Protein AF-A0A1H2M713-F1 (afdb_monomer_lite)

Foldseek 3Di:
DPDWDWQQDPVGTKTKDFQVVDQLQVVQVLQQQQCPVPPDRDHAGSVRSVLCCQQLVWDRRLKIWMADVPHGFHTWIWHDDPQEIEREGTGTGPVNPPRCVSLSVVVSSVVSSVVVRHQKYKYKAWPVPVVVVVSCVVVVKDFDFKFFKKWFADLDDQDPQDPDAWAWDQQLVVLVQLVVPDDPPDDFDSCNHSSSSNSDDPQWTKTDDPQKIWIWGDDPAAIETADIGGRPVCPPVCRRLSNVVNVCNVVGNHIYMYPRRHTPVGVPVVQVVNPRMDIDPIMMTMIMHGDDPDDDDDDDDDDDDDDDDPDDDPDDDDDDDDDDDDDDDDDDDDDDDDDDDDDADDQVNQDAAEEEEEQAQAELLLLLQVLLCQLQLVVPPNRDNVYRNHYFYEYAQLLRHDHDDPVLQPDWDWDAPPDVVRIDIDRLVRCSVVPSPVSSLVSNLVVFDPDPSSVVSSVSYHYYNHPDDPCVVRVHDYDDDDDDDD

pLDDT: mean 77.61, std 20.62, range [21.22, 96.75]

Sequence (486 aa):
MAAAEEIPTRAGVLTARPVAALTSEQAAEAMTRSFEGYIVPVSVDGPAFERRFGAEHLDRYLSEVYTAGDDLVGICLITRRGATARIGGFGCTPAYRGVGVGRALMERAVVRCVEAGATRITLEVITSNAAAVRLYERLGFRIARTLVGYRWDRPGAAGPVPQTAPAAIDPSRFARGVAAGLRSADEPPWQLAPETLAAAGPPRQAYALGPASALISITETAAVLSAVHTDPAARRRGHGRALLAALRDAFPGRRWTVPPLVPEPDGAEFFRATAGFARNWRSMRWCTGTCDRRPVGILHRFDHAAPAQVSCRVVVRTGARHADHPSRSILSTSAKAYTVRTYSPKPGDVQRQWHVIDATDIVLGRLASQTATLLRGKHKPVYAPHVDTGDFVIVVNAEKVALTGSKLEQKIDYRHSGRPGGLRSTTYRDLLDKNPRRAIEKAVKGMLPHNSLGRQMLSKLKVYAGPEHPHQAQQPVPYEIGQVAQ

Radius of gyration: 28.06 Å; chains: 1; bounding box: 78×87×78 Å

Structure (mmCIF, N/CA/C/O backbone):
data_AF-A0A1H2M713-F1
#
_entry.id   AF-A0A1H2M713-F1
#
loop_
_atom_site.group_PDB
_atom_site.id
_atom_site.type_symbol
_atom_site.label_atom_id
_atom_site.label_alt_id
_atom_site.label_comp_id
_atom_site.label_asym_id
_atom_site.label_entity_id
_atom_site.label_seq_id
_atom_site.pdbx_PDB_ins_code
_atom_site.Cartn_x
_atom_site.Cartn_y
_atom_site.Cartn_z
_atom_site.occupancy
_atom_site.B_iso_or_equiv
_atom_site.auth_seq_id
_atom_site.auth_comp_id
_atom_site.auth_asym_id
_atom_site.auth_atom_id
_atom_site.pdbx_PDB_model_num
ATOM 1 N N . MET A 1 1 ? -5.575 30.003 5.423 1.00 39.59 1 MET A N 1
ATOM 2 C CA . MET A 1 1 ? -5.450 28.589 5.845 1.00 39.59 1 MET A CA 1
ATOM 3 C C . MET A 1 1 ? -6.794 27.928 5.620 1.00 39.59 1 MET A C 1
ATOM 5 O O . MET A 1 1 ? -7.782 28.509 6.044 1.00 39.59 1 MET A O 1
ATOM 9 N N . ALA A 1 2 ? -6.861 26.785 4.933 1.00 43.75 2 ALA A N 1
ATOM 10 C CA . ALA A 1 2 ? -8.100 26.006 4.909 1.00 43.75 2 ALA A CA 1
ATOM 11 C C . ALA A 1 2 ? -8.428 25.610 6.357 1.00 43.75 2 ALA A C 1
ATOM 13 O O . ALA A 1 2 ? -7.567 25.047 7.037 1.00 43.75 2 ALA A O 1
ATOM 14 N N . ALA A 1 3 ? -9.601 26.015 6.841 1.00 53.53 3 ALA A N 1
ATOM 15 C CA . ALA A 1 3 ? -10.028 25.753 8.208 1.00 53.53 3 ALA A CA 1
ATOM 16 C C . ALA A 1 3 ? -10.113 24.242 8.446 1.00 53.53 3 ALA A C 1
ATOM 18 O O . ALA A 1 3 ? -10.441 23.478 7.538 1.00 53.53 3 ALA A O 1
ATOM 19 N N . ALA A 1 4 ? -9.771 23.823 9.660 1.00 66.06 4 ALA A N 1
ATOM 20 C CA . ALA A 1 4 ? -9.920 22.439 10.059 1.00 66.06 4 ALA A CA 1
ATOM 21 C C . ALA A 1 4 ? -11.419 22.115 10.160 1.00 66.06 4 ALA A C 1
ATOM 23 O O . ALA A 1 4 ? -12.175 22.904 10.723 1.00 66.06 4 ALA A O 1
ATOM 24 N N . GLU A 1 5 ? -11.848 21.002 9.570 1.00 78.94 5 GLU A N 1
ATOM 25 C CA . GLU A 1 5 ? -13.267 20.640 9.504 1.00 78.94 5 GLU A CA 1
ATOM 26 C C . GLU A 1 5 ? -13.565 19.495 10.469 1.00 78.94 5 GLU A C 1
ATOM 28 O O . GLU A 1 5 ? -12.838 18.498 10.502 1.00 78.94 5 GLU A O 1
ATOM 33 N N . GLU A 1 6 ? -14.632 19.641 11.250 1.00 82.75 6 GLU A N 1
ATOM 34 C CA . GLU A 1 6 ? -15.055 18.647 12.228 1.00 82.75 6 GLU A CA 1
ATOM 35 C C . GLU A 1 6 ? -15.895 17.540 11.580 1.00 82.75 6 GLU A C 1
ATOM 37 O O . GLU A 1 6 ? -16.857 17.787 10.853 1.00 82.75 6 GLU A O 1
ATOM 42 N N . ILE A 1 7 ? -15.546 16.292 11.876 1.00 79.25 7 ILE A N 1
ATOM 43 C CA . ILE A 1 7 ? -16.231 15.092 11.414 1.00 79.25 7 ILE A CA 1
ATOM 44 C C . ILE A 1 7 ? -16.777 14.374 12.649 1.00 79.25 7 ILE A C 1
ATOM 46 O O . ILE A 1 7 ? -16.007 13.747 13.385 1.00 79.25 7 ILE A O 1
ATOM 50 N N . PRO A 1 8 ? -18.094 14.408 12.892 1.00 73.25 8 PRO A N 1
ATOM 51 C CA . PRO A 1 8 ? -18.683 13.648 13.979 1.00 73.25 8 PRO A CA 1
ATOM 52 C C . PRO A 1 8 ? -18.601 12.152 13.664 1.00 73.25 8 PRO A C 1
ATOM 54 O O . PRO A 1 8 ? -19.099 11.676 12.641 1.00 73.25 8 PRO A O 1
ATOM 57 N N . THR A 1 9 ? -17.982 11.384 14.557 1.00 74.12 9 THR A N 1
ATOM 58 C CA . THR A 1 9 ? -17.927 9.923 14.462 1.00 74.12 9 THR A CA 1
ATOM 59 C C . THR A 1 9 ? -18.361 9.273 15.767 1.00 74.12 9 THR A C 1
ATOM 61 O O . THR A 1 9 ? -18.423 9.906 16.817 1.00 74.12 9 THR A O 1
ATOM 64 N N . ARG A 1 10 ? -18.617 7.960 15.727 1.00 64.62 10 ARG A N 1
ATOM 65 C CA . ARG A 1 10 ? -18.890 7.173 16.942 1.00 64.62 10 ARG A CA 1
ATOM 66 C C . ARG A 1 10 ? -17.716 7.152 17.930 1.00 64.62 10 ARG A C 1
ATOM 68 O O . ARG A 1 10 ? -17.929 6.803 19.081 1.00 64.62 10 ARG A O 1
ATOM 75 N N . ALA A 1 11 ? -16.510 7.502 17.482 1.00 65.31 11 ALA A N 1
ATOM 76 C CA . ALA A 1 11 ? -15.304 7.585 18.304 1.00 65.31 11 ALA A CA 1
ATOM 77 C C . ALA A 1 11 ? -15.014 9.017 18.803 1.00 65.31 11 ALA A C 1
ATOM 79 O O . ALA A 1 11 ? -13.945 9.256 19.352 1.00 65.31 11 ALA A O 1
ATOM 80 N N . GLY A 1 12 ? -15.939 9.962 18.596 1.00 77.19 12 GLY A N 1
ATOM 81 C CA . GLY A 1 12 ? -15.767 11.379 18.919 1.00 77.19 12 GLY A CA 1
ATOM 82 C C . GLY A 1 12 ? -15.701 12.272 17.678 1.00 77.19 12 GLY A C 1
ATOM 83 O O . GLY A 1 12 ? -15.912 11.820 16.545 1.00 77.19 12 GLY A O 1
ATOM 84 N N . VAL A 1 13 ? -15.434 13.557 17.904 1.00 85.62 13 VAL A N 1
ATOM 85 C CA . VAL A 1 13 ? -15.244 14.551 16.841 1.00 85.62 13 VAL A CA 1
ATOM 86 C C . VAL A 1 13 ? -13.817 14.441 16.318 1.00 85.62 13 VAL A C 1
ATOM 88 O O . VAL A 1 13 ? -12.860 14.542 17.083 1.00 85.62 13 VAL A O 1
ATOM 91 N N . LEU A 1 14 ? -13.681 14.196 15.017 1.00 91.38 14 LEU A N 1
ATOM 92 C CA . LEU A 1 14 ? -12.390 14.181 14.339 1.00 91.38 14 LEU A CA 1
ATOM 93 C C . LEU A 1 14 ? -12.175 15.504 13.619 1.00 91.38 14 LEU A C 1
ATOM 95 O O . LEU A 1 14 ? -13.118 16.089 13.105 1.00 91.38 14 LEU A O 1
ATOM 99 N N . THR A 1 15 ? -10.928 15.911 13.486 1.00 92.44 15 THR A N 1
ATOM 100 C CA . THR A 1 15 ? -10.530 17.113 12.770 1.00 92.44 15 THR A CA 1
ATOM 101 C C . THR A 1 15 ? -9.813 16.714 11.488 1.00 92.44 15 THR A C 1
ATOM 103 O O . THR A 1 15 ? -8.809 16.001 11.529 1.00 92.44 15 THR A O 1
ATOM 106 N N . ALA A 1 16 ? -10.310 17.169 10.338 1.00 93.38 16 ALA A N 1
ATOM 107 C CA . ALA A 1 16 ? -9.653 16.999 9.047 1.00 93.38 16 ALA A CA 1
ATOM 108 C C . ALA A 1 16 ? -8.739 18.183 8.735 1.00 93.38 16 ALA A C 1
ATOM 110 O O . ALA A 1 16 ? -9.147 19.344 8.812 1.00 93.38 16 ALA A O 1
ATOM 111 N N . ARG A 1 17 ? -7.501 17.886 8.337 1.00 94.06 17 ARG A N 1
ATOM 112 C CA . ARG A 1 17 ? -6.517 18.878 7.901 1.00 94.06 17 ARG A CA 1
ATOM 113 C C . ARG A 1 17 ? -5.957 18.485 6.537 1.00 94.06 17 ARG A C 1
ATOM 115 O O . ARG A 1 17 ? -5.446 17.372 6.407 1.00 94.06 17 ARG A O 1
ATOM 122 N N . PRO A 1 18 ? -5.987 19.373 5.529 1.00 95.06 18 PRO A N 1
ATOM 123 C CA . PRO A 1 18 ? -5.340 19.095 4.255 1.00 95.06 18 PRO A CA 1
ATOM 124 C C . PRO A 1 18 ? -3.842 18.837 4.435 1.00 95.06 18 PRO A C 1
ATOM 126 O O . PRO A 1 18 ? -3.175 19.522 5.213 1.00 95.06 18 PRO A O 1
ATOM 129 N N . VAL A 1 19 ? -3.287 17.905 3.662 1.00 94.56 19 VAL A N 1
ATOM 130 C CA . VAL A 1 19 ? -1.840 17.641 3.624 1.00 94.56 19 VAL A CA 1
ATOM 131 C C . VAL A 1 19 ? -1.065 18.895 3.203 1.00 94.56 19 VAL A C 1
ATOM 133 O O . VAL A 1 19 ? 0.060 19.091 3.643 1.00 94.56 19 VAL A O 1
ATOM 136 N N . ALA A 1 20 ? -1.677 19.796 2.427 1.00 93.19 20 ALA A N 1
ATOM 137 C CA . ALA A 1 20 ? -1.110 21.103 2.082 1.00 93.19 20 ALA A CA 1
ATOM 138 C C . ALA A 1 20 ? -0.766 21.980 3.301 1.00 93.19 20 ALA A C 1
ATOM 140 O O . ALA A 1 20 ? 0.049 22.889 3.180 1.00 93.19 20 ALA A O 1
ATOM 141 N N . ALA A 1 21 ? -1.393 21.734 4.456 1.00 93.44 21 ALA A N 1
ATOM 142 C CA . ALA A 1 21 ? -1.147 22.465 5.697 1.00 93.44 21 ALA A CA 1
ATOM 143 C C . ALA A 1 21 ? -0.073 21.810 6.588 1.00 93.44 21 ALA A C 1
ATOM 145 O O . ALA A 1 21 ? 0.093 22.222 7.737 1.00 93.44 21 ALA A O 1
ATOM 146 N N . LEU A 1 22 ? 0.605 20.772 6.094 1.00 91.88 22 LEU A N 1
ATOM 147 C CA . LEU A 1 22 ? 1.624 20.009 6.808 1.00 91.88 22 LEU A CA 1
ATOM 148 C C . LEU A 1 22 ? 2.951 20.063 6.052 1.00 91.88 22 LEU A C 1
ATOM 150 O O . LEU A 1 22 ? 2.978 20.219 4.828 1.00 91.88 22 LEU A O 1
ATOM 154 N N . THR A 1 23 ? 4.055 19.881 6.773 1.00 93.25 23 THR A N 1
ATOM 155 C CA . THR A 1 23 ? 5.335 19.589 6.121 1.00 93.25 23 THR A CA 1
ATOM 156 C C . THR A 1 23 ? 5.327 18.176 5.543 1.00 93.25 23 THR A C 1
ATOM 158 O O . THR A 1 23 ? 4.535 17.308 5.932 1.00 93.25 23 THR A O 1
ATOM 161 N N . SER A 1 24 ? 6.243 17.921 4.617 1.00 90.38 24 SER A N 1
ATOM 162 C CA . SER A 1 24 ? 6.436 16.607 4.011 1.00 90.38 24 SER A CA 1
ATOM 163 C C . SER A 1 24 ? 6.759 15.542 5.056 1.00 90.38 24 SER A C 1
ATOM 165 O O . SER A 1 24 ? 6.261 14.424 4.968 1.00 90.38 24 SER A O 1
ATOM 167 N N . GLU A 1 25 ? 7.550 15.897 6.068 1.00 92.00 25 GLU A N 1
ATOM 168 C CA . GLU A 1 25 ? 7.919 15.044 7.196 1.00 92.00 25 GLU A CA 1
ATOM 169 C C . GLU A 1 25 ? 6.698 14.694 8.042 1.00 92.00 25 GLU A C 1
ATOM 171 O O . GLU A 1 25 ? 6.484 13.522 8.335 1.00 92.00 25 GLU A O 1
ATOM 176 N N . GLN A 1 26 ? 5.856 15.676 8.373 1.00 93.00 26 GLN A N 1
ATOM 177 C CA . GLN A 1 26 ? 4.626 15.442 9.135 1.00 93.00 26 GLN A CA 1
ATOM 178 C C . GLN A 1 26 ? 3.660 14.528 8.374 1.00 93.00 26 GLN A C 1
ATOM 180 O O . GLN A 1 26 ? 3.076 13.609 8.949 1.00 93.00 26 GLN A O 1
ATOM 185 N N . ALA A 1 27 ? 3.500 14.744 7.068 1.00 92.50 27 ALA A N 1
ATOM 186 C CA . ALA A 1 27 ? 2.650 13.901 6.236 1.00 92.50 27 ALA A CA 1
ATOM 187 C C . ALA A 1 27 ? 3.224 12.479 6.065 1.00 92.50 27 ALA A C 1
ATOM 189 O O . ALA A 1 27 ? 2.475 11.498 6.094 1.00 92.50 27 ALA A O 1
ATOM 190 N N . ALA A 1 28 ? 4.548 12.351 5.939 1.00 91.75 28 ALA A N 1
ATOM 191 C CA . ALA A 1 28 ? 5.246 11.070 5.873 1.00 91.75 28 ALA A CA 1
ATOM 192 C C . ALA A 1 28 ? 5.159 10.293 7.199 1.00 91.75 28 ALA A C 1
ATOM 194 O O . ALA A 1 28 ? 4.924 9.081 7.194 1.00 91.75 28 ALA A O 1
ATOM 195 N N . GLU A 1 29 ? 5.264 10.984 8.337 1.00 92.44 29 GLU A N 1
ATOM 196 C CA . GLU A 1 29 ? 5.049 10.412 9.665 1.00 92.44 29 GLU A CA 1
ATOM 197 C C . GLU A 1 29 ? 3.599 9.945 9.824 1.00 92.44 29 GLU A C 1
ATOM 199 O O . GLU A 1 29 ? 3.359 8.795 10.201 1.00 92.44 29 GLU A O 1
ATOM 204 N N . ALA A 1 30 ? 2.626 10.789 9.461 1.00 93.31 30 ALA A N 1
ATOM 205 C CA . ALA A 1 30 ? 1.213 10.437 9.508 1.00 93.31 30 ALA A CA 1
ATOM 206 C C . ALA A 1 30 ? 0.909 9.200 8.649 1.00 93.31 30 ALA A C 1
ATOM 208 O O . ALA A 1 30 ? 0.179 8.302 9.081 1.00 93.31 30 ALA A O 1
ATOM 209 N N . MET A 1 31 ? 1.521 9.104 7.464 1.00 92.50 31 MET A N 1
ATOM 210 C CA . MET A 1 31 ? 1.456 7.915 6.618 1.00 92.50 31 MET A CA 1
ATOM 211 C C . MET A 1 31 ? 2.086 6.699 7.296 1.00 92.50 31 MET A C 1
ATOM 213 O O . MET A 1 31 ? 1.449 5.656 7.380 1.00 92.50 31 MET A O 1
ATOM 217 N N . THR A 1 32 ? 3.298 6.813 7.823 1.00 91.31 32 THR A N 1
ATOM 218 C CA . THR A 1 32 ? 3.991 5.693 8.473 1.00 91.31 32 THR A CA 1
ATOM 219 C C . THR A 1 32 ? 3.192 5.159 9.670 1.00 91.31 32 THR A C 1
ATOM 221 O O . THR A 1 32 ? 2.909 3.962 9.745 1.00 91.31 32 THR A O 1
ATOM 224 N N . ARG A 1 33 ? 2.716 6.045 10.553 1.00 91.56 33 ARG A N 1
ATOM 225 C CA . ARG A 1 33 ? 1.916 5.688 11.738 1.00 91.56 33 ARG A CA 1
ATOM 226 C C . ARG A 1 33 ? 0.552 5.095 11.384 1.00 91.56 33 ARG A C 1
ATOM 228 O O . ARG A 1 33 ? 0.114 4.120 11.992 1.00 91.56 33 ARG A O 1
ATOM 235 N N . SER A 1 34 ? -0.119 5.616 10.357 1.00 91.19 34 SER A N 1
ATOM 236 C CA . SER A 1 34 ? -1.421 5.087 9.912 1.00 91.19 34 SER A CA 1
ATOM 237 C C . SER A 1 34 ? -1.339 3.646 9.391 1.00 91.19 34 SER A C 1
ATOM 239 O O . SER A 1 34 ? -2.328 2.912 9.409 1.00 91.19 34 SER A O 1
ATOM 241 N N . PHE A 1 35 ? -0.154 3.211 8.960 1.00 87.88 35 PHE A N 1
ATOM 242 C CA . PHE A 1 35 ? 0.121 1.858 8.475 1.00 87.88 35 PHE A CA 1
ATOM 243 C C . PHE A 1 35 ? 0.928 1.018 9.484 1.00 87.88 35 PHE A C 1
ATOM 245 O O . PHE A 1 35 ? 1.409 -0.068 9.157 1.00 87.88 35 PHE A O 1
ATOM 252 N N . GLU A 1 36 ? 1.029 1.457 10.739 1.00 86.94 36 GLU A N 1
ATOM 253 C CA . GLU A 1 36 ? 1.674 0.686 11.800 1.00 86.94 36 GLU A CA 1
ATOM 254 C C . GLU A 1 36 ? 0.958 -0.656 12.024 1.00 86.94 36 GLU A C 1
ATOM 256 O O . GLU A 1 36 ? -0.274 -0.744 12.014 1.00 86.94 36 GLU A O 1
ATOM 261 N N . GLY A 1 37 ? 1.721 -1.741 12.177 1.00 77.06 37 GLY A N 1
ATOM 262 C CA . GLY A 1 37 ? 1.164 -3.091 12.309 1.00 77.06 37 GLY A CA 1
ATOM 263 C C . GLY A 1 37 ? 0.411 -3.584 11.064 1.00 77.06 37 GLY A C 1
ATOM 264 O O . GLY A 1 37 ? -0.313 -4.578 11.140 1.00 77.06 37 GLY A O 1
ATOM 265 N N . TYR A 1 38 ? 0.542 -2.900 9.921 1.00 77.69 38 TYR A N 1
ATOM 266 C CA . TYR A 1 38 ? -0.058 -3.329 8.663 1.00 77.69 38 TYR A CA 1
ATOM 267 C C . TYR A 1 38 ? 0.692 -4.524 8.059 1.00 77.69 38 TYR A C 1
ATOM 269 O O . TYR A 1 38 ? 1.889 -4.717 8.268 1.00 77.69 38 TYR A O 1
ATOM 277 N N . ILE A 1 39 ? -0.018 -5.329 7.260 1.00 68.38 39 ILE A N 1
ATOM 278 C CA . ILE A 1 39 ? 0.506 -6.559 6.626 1.00 68.38 39 ILE A CA 1
ATOM 279 C C . ILE A 1 39 ? 1.741 -6.262 5.756 1.00 68.38 39 ILE A C 1
ATOM 281 O O . ILE A 1 39 ? 2.630 -7.102 5.577 1.00 68.38 39 ILE A O 1
ATOM 285 N N . VAL A 1 40 ? 1.791 -5.052 5.200 1.00 67.06 40 VAL A N 1
ATOM 286 C CA . VAL A 1 40 ? 2.924 -4.520 4.453 1.00 67.06 40 VAL A CA 1
ATOM 287 C C . VAL A 1 40 ? 3.509 -3.375 5.267 1.00 67.06 40 VAL A C 1
ATOM 289 O O . VAL A 1 40 ? 2.816 -2.373 5.427 1.00 67.06 40 VAL A O 1
ATOM 292 N N . PRO A 1 41 ? 4.753 -3.500 5.761 1.00 67.31 41 PRO A N 1
ATOM 293 C CA . PRO A 1 41 ? 5.424 -2.388 6.413 1.00 67.31 41 PRO A CA 1
ATOM 294 C C . PRO A 1 41 ? 5.503 -1.208 5.449 1.00 67.31 41 PRO A C 1
ATOM 296 O O . PRO A 1 41 ? 5.954 -1.363 4.311 1.00 67.31 41 PRO A O 1
ATOM 299 N N . VAL A 1 42 ? 5.048 -0.051 5.909 1.00 75.81 42 VAL A N 1
ATOM 300 C CA . VAL A 1 42 ? 5.176 1.224 5.212 1.00 75.81 42 VAL A CA 1
ATOM 301 C C . VAL A 1 42 ? 6.049 2.094 6.098 1.00 75.81 42 VAL A C 1
ATOM 303 O O . VAL A 1 42 ? 5.691 2.357 7.239 1.00 75.81 42 VAL A O 1
ATOM 306 N N . SER A 1 43 ? 7.202 2.493 5.576 1.00 77.12 43 SER A N 1
ATOM 307 C CA . SER A 1 43 ? 8.068 3.499 6.180 1.00 77.12 43 SER A CA 1
ATOM 308 C C . SER A 1 43 ? 8.421 4.476 5.076 1.00 77.12 43 SER A C 1
ATOM 310 O O . SER A 1 43 ? 8.949 4.070 4.036 1.00 77.12 43 SER A O 1
ATOM 312 N N . VAL A 1 44 ? 8.014 5.726 5.252 1.00 80.88 44 VAL A N 1
ATOM 313 C CA . VAL A 1 44 ? 8.166 6.786 4.258 1.00 80.88 44 VAL A CA 1
ATOM 314 C C . VAL A 1 44 ? 8.842 7.957 4.958 1.00 80.88 44 VAL A C 1
ATOM 316 O O . VAL A 1 44 ? 8.389 8.375 6.019 1.00 80.88 44 VAL A O 1
ATOM 319 N N . ASP A 1 45 ? 9.920 8.469 4.370 1.00 84.00 45 ASP A N 1
ATOM 320 C CA . ASP A 1 45 ? 10.542 9.727 4.785 1.00 84.00 45 ASP A CA 1
ATOM 321 C C . ASP A 1 45 ? 9.956 10.915 3.997 1.00 84.00 45 ASP A C 1
ATOM 323 O O . ASP A 1 45 ? 9.270 10.735 2.985 1.00 84.00 45 ASP A O 1
ATOM 327 N N . GLY A 1 46 ? 10.212 12.141 4.465 1.00 85.31 46 GLY A N 1
ATOM 328 C CA . GLY A 1 46 ? 9.747 13.371 3.810 1.00 85.31 46 GLY A CA 1
ATOM 329 C C . GLY A 1 46 ? 10.097 13.423 2.314 1.00 85.31 46 GLY A C 1
ATOM 330 O O . GLY A 1 46 ? 9.194 13.587 1.492 1.00 85.31 46 GLY A O 1
ATOM 331 N N . PRO A 1 47 ? 11.361 13.182 1.909 1.00 85.81 47 PRO A N 1
ATOM 332 C CA . PRO A 1 47 ? 11.746 13.151 0.498 1.00 85.81 47 PRO A CA 1
ATOM 333 C C . PRO A 1 47 ? 11.022 12.081 -0.337 1.00 85.81 47 PRO A C 1
ATOM 335 O O . PRO A 1 47 ? 10.670 12.326 -1.492 1.00 85.81 47 PRO A O 1
ATOM 338 N N . ALA A 1 48 ? 10.796 10.880 0.201 1.00 80.94 48 ALA A N 1
ATOM 339 C CA . ALA A 1 48 ? 10.047 9.815 -0.466 1.00 80.94 48 ALA A CA 1
ATOM 340 C C . ALA A 1 48 ? 8.582 10.173 -0.635 1.00 80.94 48 ALA A C 1
ATOM 342 O O . ALA A 1 48 ? 8.014 9.870 -1.685 1.00 80.94 48 ALA A O 1
ATOM 343 N N . PHE A 1 49 ? 7.994 10.833 0.359 1.00 86.56 49 PHE A N 1
ATOM 344 C CA . PHE A 1 49 ? 6.656 11.385 0.253 1.00 86.56 49 PHE A CA 1
ATOM 345 C C . PHE A 1 49 ? 6.596 12.476 -0.822 1.00 86.56 49 PHE A C 1
ATOM 347 O O . PHE A 1 49 ? 5.733 12.419 -1.697 1.00 86.56 49 PHE A O 1
ATOM 354 N N . GLU A 1 50 ? 7.571 13.391 -0.842 1.00 85.62 50 GLU A N 1
ATOM 355 C CA . GLU A 1 50 ? 7.637 14.488 -1.811 1.00 85.62 50 GLU A CA 1
ATOM 356 C C . GLU A 1 50 ? 7.693 14.008 -3.265 1.00 85.62 50 GLU A C 1
ATOM 358 O O . GLU A 1 50 ? 6.979 14.501 -4.140 1.00 85.62 50 GLU A O 1
ATOM 363 N N . ARG A 1 51 ? 8.479 12.959 -3.528 1.00 83.38 51 ARG A N 1
ATOM 364 C CA . ARG A 1 51 ? 8.578 12.353 -4.865 1.00 83.38 51 ARG A CA 1
ATOM 365 C C . ARG A 1 51 ? 7.230 11.874 -5.414 1.00 83.38 51 ARG A C 1
ATOM 367 O O . ARG A 1 51 ? 7.081 11.760 -6.632 1.00 83.38 51 ARG A O 1
ATOM 374 N N . ARG A 1 52 ? 6.240 11.607 -4.553 1.00 82.06 52 ARG A N 1
ATOM 375 C CA . ARG A 1 52 ? 4.894 11.193 -4.977 1.00 82.06 52 ARG A CA 1
ATOM 376 C C . ARG A 1 52 ? 4.065 12.352 -5.534 1.00 82.06 52 ARG A C 1
ATOM 378 O O . ARG A 1 52 ? 3.171 12.082 -6.330 1.00 82.06 52 ARG A O 1
ATOM 385 N N . PHE A 1 53 ? 4.364 13.615 -5.205 1.00 79.38 53 PHE A N 1
ATOM 386 C CA . PHE A 1 53 ? 3.638 14.771 -5.756 1.00 79.38 53 PHE A CA 1
ATOM 387 C C . PHE A 1 53 ? 3.796 14.892 -7.258 1.00 79.38 53 PHE A C 1
ATOM 389 O O . PHE A 1 53 ? 2.799 14.866 -7.975 1.00 79.38 53 PHE A O 1
ATOM 396 N N . GLY A 1 54 ? 5.042 14.953 -7.723 1.00 76.62 54 GLY A N 1
ATOM 397 C CA . GLY A 1 54 ? 5.331 15.004 -9.151 1.00 76.62 54 GLY A CA 1
ATOM 398 C C . GLY A 1 54 ? 4.926 13.707 -9.846 1.00 76.62 54 GLY A C 1
ATOM 399 O O . GLY A 1 54 ? 4.165 13.728 -10.804 1.00 76.62 54 GLY A O 1
ATOM 400 N N . ALA A 1 55 ? 5.383 12.561 -9.330 1.00 82.75 55 ALA A N 1
ATOM 401 C CA . ALA A 1 55 ? 5.220 11.299 -10.043 1.00 82.75 55 ALA A CA 1
ATOM 402 C C . ALA A 1 55 ? 3.781 10.765 -10.050 1.00 82.75 55 ALA A C 1
ATOM 404 O O . ALA A 1 55 ? 3.293 10.311 -11.077 1.00 82.75 55 ALA A O 1
ATOM 405 N N . GLU A 1 56 ? 3.075 10.781 -8.920 1.00 89.25 56 GLU A N 1
ATOM 406 C CA . GLU A 1 56 ? 1.729 10.203 -8.841 1.00 89.25 56 GLU A CA 1
ATOM 407 C C . GLU A 1 56 ? 0.620 11.247 -9.037 1.00 89.25 56 GLU A C 1
ATOM 409 O O . GLU A 1 56 ? -0.547 10.864 -9.052 1.00 89.25 56 GLU A O 1
ATOM 414 N N . HIS A 1 57 ? 0.938 12.532 -9.236 1.00 91.88 57 HIS A N 1
ATOM 415 C CA . HIS A 1 57 ? -0.042 13.629 -9.218 1.00 91.88 57 HIS A CA 1
ATOM 416 C C . HIS A 1 57 ? -0.874 13.624 -7.925 1.00 91.88 57 HIS A C 1
ATOM 418 O O . HIS A 1 57 ? -2.110 13.611 -7.948 1.00 91.88 57 HIS A O 1
ATOM 424 N N . LEU A 1 58 ? -0.178 13.554 -6.786 1.00 92.81 58 LEU A N 1
ATOM 425 C CA . LEU A 1 58 ? -0.790 13.643 -5.461 1.00 92.81 58 LEU A CA 1
ATOM 426 C C . LEU A 1 58 ? -1.334 15.059 -5.238 1.00 92.81 58 LEU A C 1
ATOM 428 O O . LEU A 1 58 ? -0.602 16.040 -5.351 1.00 92.81 58 LEU A O 1
ATOM 432 N N . ASP A 1 59 ? -2.615 15.158 -4.900 1.00 93.81 59 ASP A N 1
ATOM 433 C CA . ASP A 1 59 ? -3.294 16.421 -4.641 1.00 93.81 59 ASP A CA 1
ATOM 434 C C . ASP A 1 59 ? -3.234 16.729 -3.139 1.00 93.81 59 ASP A C 1
ATOM 436 O O . ASP A 1 59 ? -3.903 16.084 -2.329 1.00 93.81 59 ASP A O 1
ATOM 440 N N . ARG A 1 60 ? -2.408 17.708 -2.748 1.00 92.38 60 ARG A N 1
ATOM 441 C CA . ARG A 1 60 ? -2.209 18.103 -1.338 1.00 92.38 60 ARG A CA 1
ATOM 442 C C . ARG A 1 60 ? -3.452 18.701 -0.687 1.00 92.38 60 ARG A C 1
ATOM 444 O O . ARG A 1 60 ? -3.552 18.668 0.537 1.00 92.38 60 ARG A O 1
ATOM 451 N N . TYR A 1 61 ? -4.347 19.289 -1.474 1.00 92.38 61 TYR A N 1
ATOM 452 C CA . TYR A 1 61 ? -5.529 19.980 -0.965 1.00 92.38 61 TYR A CA 1
ATOM 453 C C . TYR A 1 61 ? -6.713 19.028 -0.799 1.00 92.38 61 TYR A C 1
ATOM 455 O O . TYR A 1 61 ? -7.546 19.232 0.085 1.00 92.38 61 TYR A O 1
ATOM 463 N N . LEU A 1 62 ? -6.777 17.979 -1.624 1.00 93.94 62 LEU A N 1
ATOM 464 C CA . LEU A 1 62 ? -7.740 16.890 -1.453 1.00 93.94 62 LEU A CA 1
ATOM 465 C C . LEU A 1 62 ? -7.264 15.828 -0.464 1.00 93.94 62 LEU A C 1
ATOM 467 O O . LEU A 1 62 ? -8.090 15.208 0.196 1.00 93.94 62 LEU A O 1
ATOM 471 N N . SER A 1 63 ? -5.954 15.606 -0.354 1.00 96.38 63 SER A N 1
ATOM 472 C CA . SER A 1 63 ? -5.398 14.686 0.638 1.00 96.38 63 SER A CA 1
ATOM 473 C C . SER A 1 63 ? -5.536 15.265 2.043 1.00 96.38 63 SER A C 1
ATOM 475 O O . SER A 1 63 ? -5.252 16.441 2.256 1.00 96.38 63 SER A O 1
ATOM 477 N N . GLU A 1 64 ? -5.904 14.436 3.013 1.00 96.31 64 GLU A N 1
ATOM 478 C CA . GLU A 1 64 ? -6.215 14.860 4.379 1.00 96.31 64 GLU A CA 1
ATOM 479 C C . GLU A 1 64 ? -5.533 13.960 5.417 1.00 96.31 64 GLU A C 1
ATOM 481 O O . GLU A 1 64 ? -5.421 12.744 5.247 1.00 96.31 64 GLU A O 1
ATOM 486 N N . VAL A 1 65 ? -5.107 14.572 6.518 1.00 96.56 65 VAL A N 1
ATOM 487 C CA . VAL A 1 65 ? -4.750 13.913 7.776 1.00 96.56 65 VAL A CA 1
ATOM 488 C C . VAL A 1 65 ? -5.868 14.174 8.777 1.00 96.56 65 VAL A C 1
ATOM 490 O O . VAL A 1 65 ? -6.421 15.274 8.825 1.00 96.56 65 VAL A O 1
ATOM 493 N N . TYR A 1 66 ? -6.190 13.160 9.572 1.00 95.56 66 TYR A N 1
ATOM 494 C CA . TYR A 1 66 ? -7.273 13.201 10.545 1.00 95.56 66 TYR A CA 1
ATOM 495 C C . TYR A 1 66 ? -6.719 13.061 11.957 1.00 95.56 66 TYR A C 1
ATOM 497 O O . TYR A 1 66 ? -5.911 12.161 12.211 1.00 95.56 66 TYR A O 1
ATOM 505 N N . THR A 1 67 ? -7.178 13.909 12.873 1.00 94.62 67 THR A N 1
ATOM 506 C CA . THR A 1 67 ? -6.823 13.846 14.298 1.00 94.62 67 THR A CA 1
ATOM 507 C C . THR A 1 67 ? -8.061 13.858 15.192 1.00 94.62 67 THR A C 1
ATOM 509 O O . THR A 1 67 ? -9.138 14.239 14.748 1.00 94.62 67 THR A O 1
ATOM 512 N N . ALA A 1 68 ? -7.929 13.415 16.437 1.00 91.25 68 ALA A N 1
ATOM 513 C CA . ALA A 1 68 ? -8.917 13.594 17.497 1.00 91.25 68 ALA A CA 1
ATOM 514 C C . ALA A 1 68 ? -8.212 14.345 18.632 1.00 91.25 68 ALA A C 1
ATOM 516 O O . ALA A 1 68 ? -7.379 13.773 19.331 1.00 91.25 68 ALA A O 1
ATOM 517 N N . GLY A 1 69 ? -8.444 15.656 18.735 1.00 87.88 69 GLY A N 1
ATOM 518 C CA . GLY A 1 69 ? -7.519 16.530 19.463 1.00 87.88 69 GLY A CA 1
ATOM 519 C C . GLY A 1 69 ? -6.112 16.443 18.856 1.00 87.88 69 GLY A C 1
ATOM 520 O O . GLY A 1 69 ? -5.952 16.614 17.641 1.00 87.88 69 GLY A O 1
ATOM 521 N N . ASP A 1 70 ? -5.124 16.115 19.689 1.00 86.75 70 ASP A N 1
ATOM 522 C CA . ASP A 1 70 ? -3.720 15.942 19.288 1.00 86.75 70 ASP A CA 1
ATOM 523 C C . ASP A 1 70 ? -3.394 14.527 18.772 1.00 86.75 70 ASP A C 1
ATOM 525 O O . ASP A 1 70 ? -2.325 14.295 18.198 1.00 86.75 70 ASP A O 1
ATOM 529 N N . ASP A 1 71 ? -4.315 13.571 18.924 1.00 92.19 71 ASP A N 1
ATOM 530 C CA . ASP A 1 71 ? -4.074 12.186 18.535 1.00 92.19 71 ASP A CA 1
ATOM 531 C C . ASP A 1 71 ? -4.258 11.975 17.035 1.00 92.19 71 ASP A C 1
ATOM 533 O O . ASP A 1 71 ? -5.308 12.261 16.460 1.00 92.19 71 ASP A O 1
ATOM 537 N N . LEU A 1 72 ? -3.251 11.384 16.387 1.00 94.69 72 LEU A N 1
ATOM 538 C CA . LEU A 1 72 ? -3.342 10.989 14.985 1.00 94.69 72 LEU A CA 1
ATOM 539 C C . LEU A 1 72 ? -4.305 9.807 14.813 1.00 94.69 72 LEU A C 1
ATOM 541 O O . LEU A 1 72 ? -4.058 8.697 15.294 1.00 94.69 72 LEU A O 1
ATOM 545 N N . VAL A 1 73 ? -5.344 10.024 14.015 1.00 94.81 73 VAL A N 1
ATOM 546 C CA . VAL A 1 73 ? -6.384 9.035 13.718 1.00 94.81 73 VAL A CA 1
ATOM 547 C C . VAL A 1 73 ? -6.090 8.307 12.412 1.00 94.81 73 VAL A C 1
ATOM 549 O O . VAL A 1 73 ? -6.239 7.086 12.321 1.00 94.81 73 VAL A O 1
ATOM 552 N N . GLY A 1 74 ? -5.655 9.031 11.380 1.00 94.38 74 GLY A N 1
ATOM 553 C CA . GLY A 1 74 ? -5.384 8.432 10.080 1.00 94.38 74 GLY A CA 1
ATOM 554 C C . GLY A 1 74 ? -4.994 9.425 8.996 1.00 94.38 74 GLY A C 1
ATOM 555 O O . GLY A 1 74 ? -4.866 10.624 9.236 1.00 94.38 74 GLY A O 1
ATOM 556 N N . ILE A 1 75 ? -4.847 8.910 7.779 1.00 96.12 75 ILE A N 1
ATOM 557 C CA . ILE A 1 75 ? -4.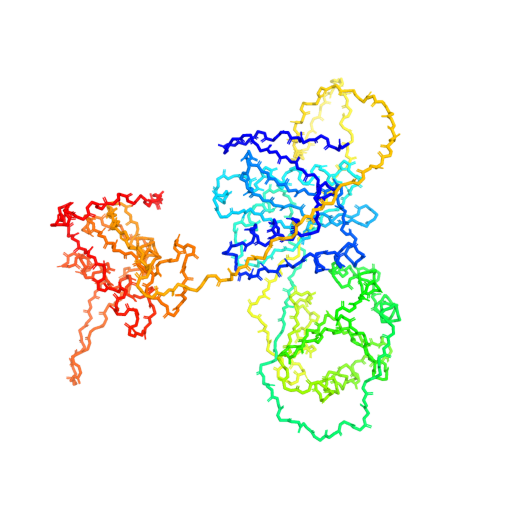534 9.690 6.581 1.00 96.12 75 ILE A CA 1
ATOM 558 C C . ILE A 1 75 ? -5.283 9.139 5.366 1.00 96.12 75 ILE A C 1
ATOM 560 O O . ILE A 1 75 ? -5.471 7.924 5.227 1.00 96.12 75 ILE A O 1
ATOM 564 N N . CYS A 1 76 ? -5.659 10.034 4.458 1.00 96.75 76 CYS A N 1
ATOM 565 C CA . CYS A 1 76 ? -6.143 9.712 3.126 1.00 96.75 76 CYS A CA 1
ATOM 566 C C . CYS A 1 76 ? -5.395 10.545 2.078 1.00 96.75 76 CYS A C 1
ATOM 568 O O . CYS A 1 76 ? -5.444 11.770 2.078 1.00 96.75 76 CYS A O 1
ATOM 570 N N . LEU A 1 77 ? -4.710 9.865 1.165 1.00 96.06 77 LEU A N 1
ATOM 571 C CA . LEU A 1 77 ? -3.952 10.440 0.064 1.00 96.06 77 LEU A CA 1
ATOM 572 C C . LEU A 1 77 ? -4.736 10.271 -1.232 1.00 96.06 77 LEU A C 1
ATOM 574 O O . LEU A 1 77 ? -4.996 9.144 -1.670 1.00 96.06 77 LEU A O 1
ATOM 578 N N . ILE A 1 78 ? -5.079 11.394 -1.852 1.00 95.94 78 ILE A N 1
ATOM 579 C CA . ILE A 1 78 ? -5.847 11.460 -3.090 1.00 95.94 78 ILE A CA 1
ATOM 580 C C . ILE A 1 78 ? -4.938 11.969 -4.203 1.00 95.94 78 ILE A C 1
ATOM 582 O O . ILE A 1 78 ? -4.342 13.037 -4.120 1.00 95.94 78 ILE A O 1
ATOM 586 N N . THR A 1 79 ? -4.842 11.181 -5.263 1.00 95.00 79 THR A N 1
ATOM 587 C CA . THR A 1 79 ? -4.174 11.532 -6.523 1.00 95.00 79 THR A CA 1
ATOM 588 C C . THR A 1 79 ? -5.237 11.799 -7.583 1.00 95.00 79 THR A C 1
ATOM 590 O O . THR A 1 79 ? -6.306 11.183 -7.537 1.00 95.00 79 THR A O 1
ATOM 593 N N . ARG A 1 80 ? -4.993 12.712 -8.529 1.00 91.62 80 ARG A N 1
ATOM 594 C CA . ARG A 1 80 ? -6.011 13.090 -9.527 1.00 91.62 80 ARG A CA 1
ATOM 595 C C . ARG A 1 80 ? -5.419 13.385 -10.904 1.00 91.62 80 ARG A C 1
ATOM 597 O O . ARG A 1 80 ? -4.367 14.002 -11.016 1.00 91.62 80 ARG A O 1
ATOM 604 N N . ARG A 1 81 ? -6.121 12.948 -11.957 1.00 90.75 81 ARG A N 1
ATOM 605 C CA . ARG A 1 81 ? -5.831 13.196 -13.381 1.00 90.75 81 ARG A CA 1
ATOM 606 C C . ARG A 1 81 ? -7.146 13.385 -14.121 1.00 90.75 81 ARG A C 1
ATOM 608 O O . ARG A 1 81 ? -7.939 12.449 -14.233 1.00 90.75 81 ARG A O 1
ATOM 615 N N . GLY A 1 82 ? -7.395 14.603 -14.600 1.00 88.75 82 GLY A N 1
ATOM 616 C CA . GLY A 1 82 ? -8.677 14.955 -15.209 1.00 88.75 82 GLY A CA 1
ATOM 617 C C . GLY A 1 82 ? -9.852 14.593 -14.291 1.00 88.75 82 GLY A C 1
ATOM 618 O O . GLY A 1 82 ? -9.864 14.958 -13.114 1.00 88.75 82 GLY A O 1
ATOM 619 N N . ALA A 1 83 ? -10.813 13.837 -14.820 1.00 89.25 83 ALA A N 1
ATOM 620 C CA . ALA A 1 83 ? -11.999 13.387 -14.088 1.00 89.25 83 ALA A CA 1
ATOM 621 C C . ALA A 1 83 ? -11.800 12.078 -13.293 1.00 89.25 83 ALA A C 1
ATOM 623 O O . ALA A 1 83 ? -12.755 11.567 -12.711 1.00 89.25 83 ALA A O 1
ATOM 624 N N . THR A 1 84 ? -10.588 11.509 -13.260 1.00 91.19 84 THR A N 1
ATOM 625 C CA . THR A 1 84 ? -10.296 10.308 -12.462 1.00 91.19 84 THR A CA 1
ATOM 626 C C . THR A 1 84 ? -9.505 10.674 -11.211 1.00 91.19 84 THR A C 1
ATOM 628 O O . THR A 1 84 ? -8.463 11.329 -11.291 1.00 91.19 84 THR A O 1
ATOM 631 N N . ALA A 1 85 ? -9.981 10.213 -10.058 1.00 94.56 85 ALA A N 1
ATOM 632 C CA . ALA A 1 85 ? -9.256 10.248 -8.797 1.00 94.56 85 ALA A CA 1
ATOM 633 C C . ALA A 1 85 ? -8.793 8.840 -8.403 1.00 94.56 85 ALA A C 1
ATOM 635 O O . ALA A 1 85 ? -9.416 7.828 -8.741 1.00 94.56 85 ALA A O 1
ATOM 636 N N . ARG A 1 86 ? -7.699 8.767 -7.654 1.00 95.06 86 ARG A N 1
ATOM 637 C CA . ARG A 1 86 ? -7.223 7.539 -7.028 1.00 95.06 86 ARG A CA 1
ATOM 638 C C . ARG A 1 86 ? -6.914 7.779 -5.563 1.00 95.06 86 ARG A C 1
ATOM 640 O O . ARG A 1 86 ? -6.164 8.695 -5.227 1.00 95.06 86 ARG A O 1
ATOM 647 N N . ILE A 1 87 ? -7.419 6.894 -4.714 1.00 94.88 87 ILE A N 1
ATOM 648 C CA . ILE A 1 87 ? -7.069 6.836 -3.298 1.00 94.88 87 ILE A CA 1
ATOM 649 C C . ILE A 1 87 ? -5.779 6.019 -3.181 1.00 94.88 87 ILE A C 1
ATOM 651 O O . ILE A 1 87 ? -5.791 4.790 -3.155 1.00 94.88 87 ILE A O 1
ATOM 655 N N . GLY A 1 88 ? -4.646 6.724 -3.189 1.00 87.56 88 GLY A N 1
ATOM 656 C CA . GLY A 1 88 ? -3.297 6.156 -3.297 1.00 87.56 88 GLY A CA 1
ATOM 657 C C . GLY A 1 88 ? -2.622 5.844 -1.959 1.00 87.56 88 GLY A C 1
ATOM 658 O O . GLY A 1 88 ? -1.472 5.396 -1.934 1.00 87.56 88 GLY A O 1
ATOM 659 N N . GLY A 1 89 ? -3.306 6.106 -0.846 1.00 90.62 89 GLY A N 1
ATOM 660 C CA . GLY A 1 89 ? -2.868 5.761 0.501 1.00 90.62 89 GLY A CA 1
ATOM 661 C C . GLY A 1 89 ? -3.964 6.068 1.508 1.00 90.62 89 GLY A C 1
ATOM 662 O O . GLY A 1 89 ? -4.302 7.223 1.707 1.00 90.62 89 GLY A O 1
ATOM 663 N N . PHE A 1 90 ? -4.528 5.041 2.130 1.00 94.06 90 PHE A N 1
ATOM 664 C CA . PHE A 1 90 ? -5.613 5.188 3.092 1.00 94.06 90 PHE A CA 1
ATOM 665 C C . PHE A 1 90 ? -5.370 4.274 4.286 1.00 94.06 90 PHE A C 1
ATOM 667 O O . PHE A 1 90 ? -5.224 3.061 4.113 1.00 94.06 90 PHE A O 1
ATOM 674 N N . GLY A 1 91 ? -5.324 4.845 5.485 1.00 92.06 91 GLY A N 1
ATOM 675 C CA . GLY A 1 91 ? -5.061 4.086 6.700 1.00 92.06 91 GLY A CA 1
ATOM 676 C C . GLY A 1 91 ? -5.503 4.816 7.960 1.00 92.06 91 GLY A C 1
ATOM 677 O O . GLY A 1 91 ? -5.561 6.043 7.995 1.00 92.06 91 GLY A O 1
ATOM 678 N N . CYS A 1 92 ? -5.780 4.034 9.000 1.00 92.75 92 CYS A N 1
ATOM 679 C CA . CYS A 1 92 ? -6.036 4.518 10.353 1.00 92.75 92 CYS A CA 1
ATOM 680 C C . CYS A 1 92 ? -4.977 3.941 11.290 1.00 92.75 92 CYS A C 1
ATOM 682 O O . CYS A 1 92 ? -4.594 2.771 11.144 1.00 92.75 92 CYS A O 1
ATOM 684 N N . THR A 1 93 ? -4.550 4.722 12.276 1.00 92.94 93 THR A N 1
ATOM 685 C CA . THR A 1 93 ? -3.658 4.246 13.339 1.00 92.94 93 THR A CA 1
ATOM 686 C C . THR A 1 93 ? -4.323 3.105 14.130 1.00 92.94 93 THR A C 1
ATOM 688 O O . THR A 1 93 ? -5.554 2.992 14.129 1.00 92.94 93 THR A O 1
ATOM 691 N N . PRO A 1 94 ? -3.549 2.205 14.773 1.00 90.38 94 PRO A N 1
ATOM 692 C CA . PRO A 1 94 ? -4.089 1.002 15.414 1.00 90.38 94 PRO A CA 1
ATOM 693 C C . PRO A 1 94 ? -5.254 1.245 16.383 1.00 90.38 94 PRO A C 1
ATOM 695 O O . PRO A 1 94 ? -6.223 0.488 16.342 1.00 90.38 94 PRO A O 1
ATOM 698 N N . ALA A 1 95 ? -5.195 2.318 17.179 1.00 89.31 95 ALA A N 1
ATOM 699 C CA . ALA A 1 95 ? -6.214 2.674 18.170 1.00 89.31 95 ALA A CA 1
ATOM 700 C C . ALA A 1 95 ? -7.600 2.968 17.563 1.00 89.31 95 ALA A C 1
ATOM 702 O O . ALA A 1 95 ? -8.615 2.744 18.213 1.00 89.31 95 ALA A O 1
ATOM 703 N N . TYR A 1 96 ? -7.658 3.401 16.300 1.00 89.31 96 TYR A N 1
ATOM 704 C CA . TYR A 1 96 ? -8.900 3.804 15.629 1.00 89.31 96 TYR A CA 1
ATOM 705 C C . TYR A 1 96 ? -9.387 2.774 14.592 1.00 89.31 96 TYR A C 1
ATOM 707 O O . TYR A 1 96 ? -10.268 3.048 13.769 1.00 89.31 96 TYR A O 1
ATOM 715 N N . ARG A 1 97 ? -8.838 1.552 14.609 1.00 87.69 97 ARG A N 1
ATOM 716 C CA . ARG A 1 97 ? -9.281 0.447 13.740 1.00 87.69 97 ARG A CA 1
ATOM 717 C C . ARG A 1 97 ? -10.464 -0.291 14.359 1.00 87.69 97 ARG A C 1
ATOM 719 O O . ARG A 1 97 ? -10.575 -0.427 15.566 1.00 87.69 97 ARG A O 1
ATOM 726 N N . GLY A 1 98 ? -11.360 -0.806 13.518 1.00 82.56 98 GLY A N 1
ATOM 727 C CA . GLY A 1 98 ? -12.490 -1.638 13.963 1.00 82.56 98 GLY A CA 1
ATOM 728 C C . GLY A 1 98 ? -13.661 -0.884 14.611 1.00 82.56 98 GLY A C 1
ATOM 729 O O . GLY A 1 98 ? -14.729 -1.466 14.742 1.00 82.56 98 GLY A O 1
ATOM 730 N N . VAL A 1 99 ? -13.513 0.409 14.909 1.00 83.62 99 VAL A N 1
ATOM 731 C CA . VAL A 1 99 ? -14.538 1.247 15.570 1.00 83.62 99 VAL A CA 1
ATOM 732 C C . VAL A 1 99 ? -15.375 2.101 14.601 1.00 83.62 99 VAL A C 1
ATOM 734 O O . VAL A 1 99 ? -16.096 3.008 14.999 1.00 83.62 99 VAL A O 1
ATOM 737 N N . GLY A 1 100 ? -15.289 1.828 13.296 1.00 81.62 100 GLY A N 1
ATOM 738 C CA . GLY A 1 100 ? -16.090 2.506 12.265 1.00 81.62 100 GLY A CA 1
ATOM 739 C C . GLY A 1 100 ? -15.493 3.797 11.690 1.00 81.62 100 GLY A C 1
ATOM 740 O O . GLY A 1 100 ? -15.972 4.252 10.654 1.00 81.62 100 GLY A O 1
ATOM 741 N N . VAL A 1 101 ? -14.405 4.327 12.261 1.00 89.38 101 VAL A N 1
ATOM 742 C CA . VAL A 1 101 ? -13.704 5.536 11.772 1.00 89.38 101 VAL A CA 1
ATOM 743 C C . VAL A 1 101 ? -13.318 5.427 10.296 1.00 89.38 101 VAL A C 1
ATOM 745 O O . VAL A 1 101 ? -13.635 6.311 9.507 1.00 89.38 101 VAL A O 1
ATOM 748 N N . GLY A 1 102 ? -12.726 4.304 9.876 1.00 89.75 102 GLY A N 1
ATOM 749 C CA . GLY A 1 102 ? -12.330 4.113 8.477 1.00 89.75 102 GLY A CA 1
ATOM 750 C C . GLY A 1 102 ? -13.491 4.223 7.476 1.00 89.75 102 GLY A C 1
ATOM 751 O O . GLY A 1 102 ? -13.276 4.613 6.334 1.00 89.75 102 GLY A O 1
ATOM 752 N N . ARG A 1 103 ? -14.733 3.932 7.886 1.00 88.44 103 ARG A N 1
ATOM 753 C CA . ARG A 1 103 ? -15.899 4.151 7.019 1.00 88.44 103 ARG A CA 1
ATOM 754 C C . ARG A 1 103 ? -16.160 5.640 6.821 1.00 88.44 103 ARG A C 1
ATOM 756 O O . ARG A 1 103 ? -16.241 6.067 5.677 1.00 88.44 103 ARG A O 1
ATOM 763 N N . ALA A 1 104 ? -16.213 6.404 7.909 1.00 87.88 104 ALA A N 1
ATOM 764 C CA . ALA A 1 104 ? -16.451 7.845 7.865 1.00 87.88 104 ALA A CA 1
ATOM 765 C C . ALA A 1 104 ? -15.378 8.579 7.042 1.00 87.88 104 ALA A C 1
ATOM 767 O O . ALA A 1 104 ? -15.706 9.393 6.182 1.00 87.88 104 ALA A O 1
ATOM 768 N N . LEU A 1 105 ? -14.100 8.232 7.241 1.00 92.62 105 LEU A N 1
ATOM 769 C CA . LEU A 1 105 ? -12.994 8.839 6.493 1.00 92.62 105 LEU A CA 1
ATOM 770 C C . LEU A 1 105 ? -13.056 8.511 4.993 1.00 92.62 105 LEU A C 1
ATOM 772 O O . LEU A 1 105 ? -12.802 9.375 4.160 1.00 92.62 105 LEU A O 1
ATOM 776 N N . MET A 1 106 ? -13.417 7.274 4.634 1.00 92.88 106 MET A N 1
ATOM 777 C CA . MET A 1 106 ? -13.550 6.878 3.229 1.00 92.88 106 MET A CA 1
ATOM 778 C C . MET A 1 106 ? -14.766 7.530 2.557 1.00 92.88 106 MET A C 1
ATOM 780 O O . MET A 1 106 ? -14.662 7.979 1.420 1.00 92.88 106 MET A O 1
ATOM 784 N N . GLU A 1 107 ? -15.905 7.625 3.250 1.00 89.69 107 GLU A N 1
ATOM 785 C CA . GLU A 1 107 ? -17.087 8.347 2.754 1.00 89.69 107 GLU A CA 1
ATOM 786 C C . GLU A 1 107 ? -16.757 9.814 2.477 1.00 89.69 107 GLU A C 1
ATOM 788 O O . GLU A 1 107 ? -17.055 10.317 1.394 1.00 89.69 107 GLU A O 1
ATOM 793 N N . ARG A 1 108 ? -16.049 10.471 3.403 1.00 91.38 108 ARG A N 1
ATOM 794 C CA . ARG A 1 108 ? -15.549 11.830 3.198 1.00 91.38 108 ARG A CA 1
ATOM 795 C C . ARG A 1 108 ? -14.619 11.919 1.990 1.00 91.38 108 ARG A C 1
ATOM 797 O O . ARG A 1 108 ? -14.828 12.774 1.138 1.00 91.38 108 ARG A O 1
ATOM 804 N N . ALA A 1 109 ? -13.632 11.032 1.873 1.00 93.19 109 ALA A N 1
ATOM 805 C CA . ALA A 1 109 ? -12.708 11.031 0.740 1.00 93.19 109 ALA A CA 1
ATOM 806 C C . ALA A 1 109 ? -13.439 10.907 -0.610 1.00 93.19 109 ALA A C 1
ATOM 808 O O . ALA A 1 109 ? -13.091 11.599 -1.568 1.00 93.19 109 ALA A O 1
ATOM 809 N N . VAL A 1 110 ? -14.478 10.066 -0.681 1.00 89.88 110 VAL A N 1
ATOM 810 C CA . VAL A 1 110 ? -15.334 9.931 -1.869 1.00 89.88 110 VAL A CA 1
ATOM 811 C C . VAL A 1 110 ? -16.076 11.234 -2.163 1.00 89.88 110 VAL A C 1
ATOM 813 O O . VAL A 1 110 ? -16.023 11.699 -3.300 1.00 89.88 110 VAL A O 1
ATOM 816 N N . VAL A 1 111 ? -16.707 11.854 -1.160 1.00 88.38 111 VAL A N 1
ATOM 817 C CA . VAL A 1 111 ? -17.394 13.150 -1.317 1.00 88.38 111 VAL A CA 1
ATOM 818 C C . VAL A 1 111 ? -16.429 14.213 -1.841 1.00 88.38 111 VAL A C 1
ATOM 820 O O . VAL A 1 111 ? -16.704 14.830 -2.866 1.00 88.38 111 VAL A O 1
ATOM 823 N N . ARG A 1 112 ? -15.246 14.341 -1.230 1.00 90.75 112 ARG A N 1
ATOM 824 C CA . ARG A 1 112 ? -14.204 15.291 -1.649 1.00 90.75 112 ARG A CA 1
ATOM 825 C C . ARG A 1 112 ? -13.752 15.057 -3.091 1.00 90.75 112 ARG A C 1
ATOM 827 O O . ARG A 1 112 ? -13.561 16.012 -3.838 1.00 90.75 112 ARG A O 1
ATOM 834 N N . CYS A 1 113 ? -13.612 13.797 -3.514 1.00 91.06 113 CYS A N 1
ATOM 835 C CA . CYS A 1 113 ? -13.303 13.473 -4.909 1.00 91.06 113 CYS A CA 1
ATOM 836 C C . CYS A 1 113 ? -14.416 13.933 -5.861 1.00 91.06 113 CYS A C 1
ATOM 838 O O . CYS A 1 113 ? -14.119 14.510 -6.906 1.00 91.06 113 CYS A O 1
ATOM 840 N N . VAL A 1 114 ? -15.683 13.682 -5.517 1.00 88.50 114 VAL A N 1
ATOM 841 C CA . VAL A 1 114 ? -16.845 14.048 -6.345 1.00 88.50 114 VAL A CA 1
ATOM 842 C C . VAL A 1 114 ? -17.004 15.563 -6.446 1.00 88.50 114 VAL A C 1
ATOM 844 O O . VAL A 1 114 ? -17.180 16.076 -7.550 1.00 88.50 114 VAL A O 1
ATOM 847 N N . GLU A 1 115 ? -16.881 16.283 -5.330 1.00 89.12 115 GLU A N 1
ATOM 848 C CA . GLU A 1 115 ? -16.897 17.752 -5.283 1.00 89.12 115 GLU A CA 1
ATOM 849 C C . GLU A 1 115 ? -15.762 18.358 -6.113 1.00 89.12 115 GLU A C 1
ATOM 851 O O . GLU A 1 115 ? -15.956 19.349 -6.812 1.00 89.12 115 GLU A O 1
ATOM 856 N N . ALA A 1 116 ? -14.594 17.709 -6.124 1.00 89.88 116 ALA A N 1
ATOM 857 C CA . ALA A 1 116 ? -13.473 18.068 -6.989 1.00 89.88 116 ALA A CA 1
ATOM 858 C C . ALA A 1 116 ? -13.668 17.666 -8.467 1.00 89.88 116 ALA A C 1
ATOM 860 O O . ALA A 1 116 ? -12.745 17.782 -9.279 1.00 89.88 116 ALA A O 1
ATOM 861 N N . GLY A 1 117 ? -14.850 17.167 -8.832 1.00 90.19 117 GLY A N 1
ATOM 862 C CA . GLY A 1 117 ? -15.219 16.825 -10.197 1.00 90.19 117 GLY A CA 1
ATOM 863 C C . GLY A 1 117 ? -14.787 15.431 -10.652 1.00 90.19 117 GLY A C 1
ATOM 864 O O . GLY A 1 117 ? -14.848 15.157 -11.853 1.00 90.19 117 GLY A O 1
ATOM 865 N N . ALA A 1 118 ? -14.383 14.523 -9.762 1.00 90.94 118 ALA A N 1
ATOM 866 C CA . ALA A 1 118 ? -14.114 13.144 -10.160 1.00 90.94 118 ALA A CA 1
ATOM 867 C C . ALA A 1 118 ? -15.413 12.430 -10.579 1.00 90.94 118 ALA A C 1
ATOM 869 O O . ALA A 1 118 ? -16.407 12.435 -9.857 1.00 90.94 118 ALA A O 1
ATOM 870 N N . THR A 1 119 ? -15.407 11.794 -11.749 1.00 88.12 119 THR A N 1
ATOM 871 C CA . THR A 1 119 ? -16.477 10.892 -12.217 1.00 88.12 119 THR A CA 1
ATOM 872 C C . THR A 1 119 ? -16.121 9.424 -11.995 1.00 88.12 119 THR A C 1
ATOM 874 O O . THR A 1 119 ? -16.992 8.553 -12.005 1.00 88.12 119 THR A O 1
ATOM 877 N N . ARG A 1 120 ? -14.836 9.144 -11.756 1.00 88.69 120 ARG A N 1
ATOM 878 C CA . ARG A 1 120 ? -14.307 7.809 -11.489 1.00 88.69 120 ARG A CA 1
ATOM 879 C C . ARG A 1 120 ? -13.300 7.859 -10.349 1.00 88.69 120 ARG A C 1
ATOM 881 O O . ARG A 1 120 ? -12.393 8.690 -10.363 1.00 88.69 120 ARG A O 1
ATOM 888 N N . ILE A 1 121 ? -13.435 6.942 -9.396 1.00 92.75 121 ILE A N 1
ATOM 889 C CA . ILE A 1 121 ? -12.519 6.793 -8.261 1.00 92.75 121 ILE A CA 1
ATOM 890 C C . ILE A 1 121 ? -11.930 5.385 -8.297 1.00 92.75 121 ILE A C 1
ATOM 892 O O . ILE A 1 121 ? -12.647 4.403 -8.484 1.00 92.75 121 ILE A O 1
ATOM 896 N N . THR A 1 122 ? -10.618 5.272 -8.129 1.00 92.94 122 THR A N 1
ATOM 897 C CA . THR A 1 122 ? -9.907 3.986 -8.132 1.00 92.94 122 THR A CA 1
ATOM 898 C C . THR A 1 122 ? -9.077 3.810 -6.866 1.00 92.94 122 THR A C 1
ATOM 900 O O . THR A 1 122 ? -8.688 4.784 -6.222 1.00 92.94 122 THR A O 1
ATOM 903 N N . LEU A 1 123 ? -8.828 2.562 -6.476 1.00 93.19 123 LEU A N 1
ATOM 904 C CA . LEU A 1 123 ? -7.941 2.227 -5.363 1.00 93.19 123 LEU A CA 1
ATOM 905 C C . LEU A 1 123 ? -7.363 0.825 -5.531 1.00 93.19 123 LEU A C 1
ATOM 907 O O . LEU A 1 123 ? -7.926 -0.017 -6.234 1.00 93.19 123 LEU A O 1
ATOM 911 N N . GLU A 1 124 ? -6.266 0.555 -4.831 1.00 88.75 124 GLU A N 1
ATOM 912 C CA . GLU A 1 124 ? -5.716 -0.789 -4.700 1.00 88.75 124 GLU A CA 1
ATOM 913 C C . GLU A 1 124 ? -5.825 -1.285 -3.259 1.00 88.75 124 GLU A C 1
ATOM 915 O O . GLU A 1 124 ? -5.518 -0.572 -2.303 1.00 88.75 124 GLU A O 1
ATOM 920 N N . VAL A 1 125 ? -6.216 -2.547 -3.095 1.00 87.94 125 VAL A N 1
ATOM 921 C CA . VAL A 1 125 ? -6.317 -3.192 -1.783 1.00 87.94 125 VAL A CA 1
ATOM 922 C C . VAL A 1 125 ? -5.625 -4.543 -1.790 1.00 87.94 125 VAL A C 1
ATOM 924 O O . VAL A 1 125 ? -5.783 -5.341 -2.707 1.00 87.94 125 VAL A O 1
ATOM 927 N N . ILE A 1 126 ? -4.850 -4.839 -0.751 1.00 84.50 126 ILE A N 1
ATOM 928 C CA . ILE A 1 126 ? -4.204 -6.149 -0.613 1.00 84.50 126 ILE A CA 1
ATOM 929 C C . ILE A 1 126 ? -5.281 -7.209 -0.375 1.00 84.50 126 ILE A C 1
ATOM 931 O O . ILE A 1 126 ? -6.161 -7.028 0.467 1.00 84.50 126 ILE A O 1
ATOM 935 N N . THR A 1 127 ? -5.193 -8.337 -1.077 1.00 80.88 127 THR A N 1
ATOM 936 C CA . THR A 1 127 ? -6.208 -9.405 -1.034 1.00 80.88 127 THR A CA 1
ATOM 937 C C . THR A 1 127 ? -6.472 -9.946 0.370 1.00 80.88 127 THR A C 1
ATOM 939 O O . THR A 1 127 ? -7.623 -10.245 0.688 1.00 80.88 127 THR A O 1
ATOM 942 N N . SER A 1 128 ? -5.439 -10.008 1.216 1.00 80.88 128 SER A N 1
ATOM 943 C CA . SER A 1 128 ? -5.511 -10.459 2.610 1.00 80.88 128 SER A CA 1
ATOM 944 C C . SER A 1 128 ? -6.130 -9.440 3.577 1.00 80.88 128 SER A C 1
ATOM 946 O O . SER A 1 128 ? -6.409 -9.788 4.722 1.00 80.88 128 SER A O 1
ATOM 948 N N . ASN A 1 129 ? -6.367 -8.191 3.158 1.00 84.31 129 ASN A N 1
ATOM 949 C CA . ASN A 1 129 ? -7.035 -7.186 3.985 1.00 84.31 129 ASN A CA 1
ATOM 950 C C . ASN A 1 129 ? -8.563 -7.283 3.832 1.00 84.31 129 ASN A C 1
ATOM 952 O O . ASN A 1 129 ? -9.216 -6.429 3.232 1.00 84.31 129 ASN A O 1
ATOM 956 N N . ALA A 1 130 ? -9.140 -8.348 4.392 1.00 84.94 130 ALA A N 1
ATOM 957 C CA . ALA A 1 130 ? -10.570 -8.627 4.275 1.00 84.94 130 ALA A CA 1
ATOM 958 C C . ALA A 1 130 ? -11.460 -7.511 4.860 1.00 84.94 130 ALA A C 1
ATOM 960 O O . ALA A 1 130 ? -12.576 -7.304 4.389 1.00 84.94 130 ALA A O 1
ATOM 961 N N . ALA A 1 131 ? -10.978 -6.776 5.869 1.00 85.69 131 ALA A N 1
ATOM 962 C CA . ALA A 1 131 ? -11.712 -5.657 6.454 1.00 85.69 131 ALA A CA 1
ATOM 963 C C . ALA A 1 131 ? -11.840 -4.477 5.477 1.00 85.69 131 ALA A C 1
ATOM 965 O O . ALA A 1 131 ? -12.945 -3.966 5.296 1.00 85.69 131 ALA A O 1
ATOM 966 N N . ALA A 1 132 ? -10.742 -4.084 4.820 1.00 85.94 132 ALA A N 1
ATOM 967 C CA . ALA A 1 132 ? -10.758 -3.009 3.829 1.00 85.94 132 ALA A CA 1
ATOM 968 C C . ALA A 1 132 ? -11.546 -3.400 2.573 1.00 85.94 132 ALA A C 1
ATOM 970 O O . ALA A 1 132 ? -12.347 -2.604 2.100 1.00 85.94 132 ALA A O 1
ATOM 971 N N . VAL A 1 133 ? -11.405 -4.643 2.092 1.00 86.75 133 VAL A N 1
ATOM 972 C CA . VAL A 1 133 ? -12.194 -5.147 0.951 1.00 86.75 133 VAL A CA 1
ATOM 973 C C . VAL A 1 133 ? -13.695 -4.993 1.217 1.00 86.75 133 VAL A C 1
ATOM 975 O O . VAL A 1 133 ? -14.382 -4.343 0.435 1.00 86.75 133 VAL A O 1
ATOM 978 N N . ARG A 1 134 ? -14.187 -5.477 2.368 1.00 87.31 134 ARG A N 1
ATOM 979 C CA . ARG A 1 134 ? -15.606 -5.336 2.745 1.00 87.31 134 ARG A CA 1
ATOM 980 C C . ARG A 1 134 ? -16.045 -3.883 2.901 1.00 87.31 134 ARG A C 1
ATOM 982 O O . ARG A 1 134 ? -17.202 -3.562 2.650 1.00 87.31 134 ARG A O 1
ATOM 989 N N . LEU A 1 135 ? -15.162 -3.009 3.388 1.00 87.00 135 LEU A N 1
ATOM 990 C CA . LEU A 1 135 ? -15.453 -1.581 3.481 1.00 87.00 135 LEU A CA 1
ATOM 991 C C . LEU A 1 135 ? -15.682 -0.987 2.087 1.00 87.00 135 LEU A C 1
ATOM 993 O O . LEU A 1 135 ? -16.698 -0.332 1.882 1.00 87.00 135 LEU A O 1
ATOM 997 N N . TYR A 1 136 ? -14.773 -1.241 1.147 1.00 88.88 136 TYR A N 1
ATOM 998 C CA . TYR A 1 136 ? -14.849 -0.682 -0.201 1.00 88.88 136 TYR A CA 1
ATOM 999 C C . TYR A 1 136 ? -16.049 -1.226 -0.981 1.00 88.88 136 TYR A C 1
ATOM 1001 O O . TYR A 1 136 ? -16.774 -0.443 -1.589 1.00 88.88 136 TYR A O 1
ATOM 1009 N N . GLU A 1 137 ? -16.332 -2.528 -0.888 1.00 87.38 137 GLU A N 1
ATOM 1010 C CA . GLU A 1 137 ? -17.515 -3.139 -1.515 1.00 87.38 137 GLU A CA 1
ATOM 1011 C C . GLU A 1 137 ? -18.822 -2.509 -1.010 1.00 87.38 137 GLU A C 1
ATOM 1013 O O . GLU A 1 137 ? -19.689 -2.157 -1.807 1.00 87.38 137 GLU A O 1
ATOM 1018 N N . ARG A 1 138 ? -18.947 -2.270 0.305 1.00 85.12 138 ARG A N 1
ATOM 1019 C CA . ARG A 1 138 ? -20.121 -1.586 0.884 1.00 85.12 138 ARG A CA 1
ATOM 1020 C C . ARG A 1 138 ? -20.273 -0.132 0.444 1.00 85.12 138 ARG A C 1
ATOM 1022 O O . ARG A 1 138 ? -21.376 0.395 0.513 1.00 85.12 138 ARG A O 1
ATOM 1029 N N . LEU A 1 139 ? -19.184 0.512 0.033 1.00 83.44 139 LEU A N 1
ATOM 1030 C CA . LEU A 1 139 ? -19.192 1.870 -0.515 1.00 83.44 139 LEU A CA 1
ATOM 1031 C C . LEU A 1 139 ? -19.344 1.885 -2.044 1.00 83.44 139 LEU A C 1
ATOM 1033 O O . LEU A 1 139 ? -19.211 2.934 -2.664 1.00 83.44 139 LEU A O 1
ATOM 1037 N N . GLY A 1 140 ? -19.634 0.731 -2.656 1.00 84.81 140 GLY A N 1
ATOM 1038 C CA . GLY A 1 140 ? -19.942 0.614 -4.080 1.00 84.81 140 GLY A CA 1
ATOM 1039 C C . GLY A 1 140 ? -18.730 0.403 -4.987 1.00 84.81 140 GLY A C 1
ATOM 1040 O O . GLY A 1 140 ? -18.899 0.342 -6.206 1.00 84.81 140 GLY A O 1
ATOM 1041 N N . PHE A 1 141 ? -17.520 0.250 -4.438 1.00 88.75 141 PHE A N 1
ATOM 1042 C CA . PHE A 1 141 ? -16.357 -0.122 -5.241 1.00 88.75 141 PHE A CA 1
ATOM 1043 C C . PHE A 1 141 ? -16.477 -1.569 -5.717 1.00 88.75 141 PHE A C 1
ATOM 1045 O O . PHE A 1 141 ? -16.824 -2.470 -4.953 1.00 88.75 141 PHE A O 1
ATOM 1052 N N . ARG A 1 142 ? -16.118 -1.805 -6.977 1.00 87.25 142 ARG A N 1
ATOM 1053 C CA . ARG A 1 142 ? -16.087 -3.134 -7.591 1.00 87.25 142 ARG A CA 1
ATOM 1054 C C . ARG A 1 142 ? -14.656 -3.519 -7.914 1.00 87.25 142 ARG A C 1
ATOM 1056 O O . ARG A 1 142 ? -13.868 -2.684 -8.354 1.00 87.25 142 ARG A O 1
ATOM 1063 N N . ILE A 1 143 ? -14.322 -4.789 -7.714 1.00 85.19 143 ILE A N 1
ATOM 1064 C CA . ILE A 1 143 ? -13.034 -5.337 -8.142 1.00 85.19 143 ILE A CA 1
ATOM 1065 C C . ILE A 1 143 ? -13.056 -5.429 -9.663 1.00 85.19 143 ILE A C 1
ATOM 1067 O O . ILE A 1 143 ? -13.935 -6.075 -10.224 1.00 85.19 143 ILE A O 1
ATOM 1071 N N . ALA A 1 144 ? -12.081 -4.811 -10.317 1.00 83.00 144 ALA A N 1
ATOM 1072 C CA . ALA A 1 144 ? -11.972 -4.855 -11.767 1.00 83.00 144 ALA A CA 1
ATOM 1073 C C . ALA A 1 144 ? -10.809 -5.728 -12.258 1.00 83.00 144 ALA A C 1
ATOM 1075 O O . ALA A 1 144 ? -10.915 -6.297 -13.338 1.00 83.00 144 ALA A O 1
ATOM 1076 N N . ARG A 1 145 ? -9.723 -5.892 -11.482 1.00 82.19 145 ARG A N 1
ATOM 1077 C CA . ARG A 1 145 ? -8.670 -6.885 -11.785 1.00 82.19 145 ARG A CA 1
ATOM 1078 C C . ARG A 1 145 ? -7.805 -7.245 -10.576 1.00 82.19 145 ARG A C 1
ATOM 1080 O O . ARG A 1 145 ? -7.762 -6.510 -9.589 1.00 82.19 145 ARG A O 1
ATOM 1087 N N . THR A 1 146 ? -7.067 -8.349 -10.688 1.00 85.00 146 THR A N 1
ATOM 1088 C CA . THR A 1 146 ? -6.031 -8.756 -9.725 1.00 85.00 146 THR A CA 1
ATOM 1089 C C . THR A 1 146 ? -4.649 -8.356 -10.236 1.00 85.00 146 THR A C 1
ATOM 1091 O O . THR A 1 146 ? -4.299 -8.619 -11.386 1.00 85.00 146 THR A O 1
ATOM 1094 N N . LEU A 1 147 ? -3.857 -7.738 -9.362 1.00 83.75 147 LEU A N 1
ATOM 1095 C CA . LEU A 1 147 ? -2.464 -7.372 -9.588 1.00 83.75 147 LEU A CA 1
ATOM 1096 C C . LEU A 1 147 ? -1.548 -8.263 -8.739 1.00 83.75 147 LEU A C 1
ATOM 1098 O O . LEU A 1 147 ? -1.845 -8.576 -7.582 1.00 83.75 147 LEU A O 1
ATOM 1102 N N . VAL A 1 148 ? -0.417 -8.673 -9.301 1.00 84.38 148 VAL A N 1
ATOM 1103 C CA . VAL A 1 148 ? 0.534 -9.606 -8.689 1.00 84.38 148 VAL A CA 1
ATOM 1104 C C . VAL A 1 148 ? 1.954 -9.071 -8.775 1.00 84.38 148 VAL A C 1
ATOM 1106 O O . VAL A 1 148 ? 2.318 -8.356 -9.707 1.00 84.38 148 VAL A O 1
ATOM 1109 N N . GLY A 1 149 ? 2.750 -9.392 -7.757 1.00 85.81 149 GLY A N 1
ATOM 1110 C CA . GLY A 1 149 ? 4.175 -9.078 -7.716 1.00 85.81 149 GLY A CA 1
ATOM 1111 C C . GLY A 1 149 ? 5.024 -10.327 -7.914 1.00 85.81 149 GLY A C 1
ATOM 1112 O O . GLY A 1 149 ? 4.553 -11.456 -7.750 1.00 85.81 149 GLY A O 1
ATOM 1113 N N . TYR A 1 150 ? 6.304 -10.119 -8.190 1.00 86.00 150 TYR A N 1
ATOM 1114 C CA . TYR A 1 150 ? 7.287 -11.183 -8.396 1.00 86.00 150 TYR A CA 1
ATOM 1115 C C . TYR A 1 150 ? 8.539 -10.903 -7.572 1.00 86.00 150 TYR A C 1
ATOM 1117 O O . TYR A 1 150 ? 8.815 -9.765 -7.196 1.00 86.00 150 TYR A O 1
ATOM 1125 N N . ARG A 1 151 ? 9.296 -11.945 -7.250 1.00 86.12 151 ARG A N 1
ATOM 1126 C CA . ARG A 1 151 ? 10.583 -11.822 -6.568 1.00 86.12 151 ARG A CA 1
ATOM 1127 C C . ARG A 1 151 ? 11.585 -12.800 -7.147 1.00 86.12 151 ARG A C 1
ATOM 1129 O O . ARG A 1 151 ? 11.216 -13.880 -7.597 1.00 86.12 151 ARG A O 1
ATOM 1136 N N . TRP A 1 152 ? 12.845 -12.424 -7.088 1.00 82.25 152 TRP A N 1
ATOM 1137 C CA . TRP A 1 152 ? 13.965 -13.258 -7.469 1.00 82.25 152 TRP A CA 1
ATOM 1138 C C . TRP A 1 152 ? 14.972 -13.227 -6.321 1.00 82.25 152 TRP A C 1
ATOM 1140 O O . TRP A 1 152 ? 15.618 -12.209 -6.063 1.00 82.25 152 TRP A O 1
ATOM 1150 N N . ASP A 1 153 ? 15.022 -14.338 -5.584 1.00 69.44 153 ASP A N 1
ATOM 1151 C CA . ASP A 1 153 ? 15.749 -14.449 -4.313 1.00 69.44 153 ASP A CA 1
ATOM 1152 C C . ASP A 1 153 ? 17.151 -15.059 -4.462 1.00 69.44 153 ASP A C 1
ATOM 1154 O O . ASP A 1 153 ? 17.893 -15.095 -3.485 1.00 69.44 153 ASP A O 1
ATOM 1158 N N . ARG A 1 154 ? 17.528 -15.557 -5.649 1.00 65.50 154 ARG A N 1
ATOM 1159 C CA . ARG A 1 154 ? 18.872 -16.101 -5.895 1.00 65.50 154 ARG A CA 1
ATOM 1160 C C . ARG A 1 154 ? 19.812 -14.961 -6.276 1.00 65.50 154 ARG A C 1
ATOM 1162 O O . ARG A 1 154 ? 19.716 -14.542 -7.410 1.00 65.50 154 ARG A O 1
ATOM 1169 N N . PRO A 1 155 ? 20.755 -14.490 -5.451 1.00 57.75 155 PRO A N 1
ATOM 1170 C CA . PRO A 1 155 ? 21.909 -13.777 -5.982 1.00 57.75 155 PRO A CA 1
ATOM 1171 C C . PRO A 1 155 ? 22.738 -14.804 -6.762 1.00 57.75 155 PRO A C 1
ATOM 1173 O O . PRO A 1 155 ? 23.445 -15.621 -6.179 1.00 57.75 155 PRO A O 1
ATOM 1176 N N . GLY A 1 156 ? 22.565 -14.866 -8.081 1.00 51.75 156 GLY A N 1
ATOM 1177 C CA . GLY A 1 156 ? 23.477 -15.645 -8.916 1.00 51.75 156 GLY A CA 1
ATOM 1178 C C . GLY A 1 156 ? 24.898 -15.111 -8.738 1.00 51.75 156 GLY A C 1
ATOM 1179 O O . GLY A 1 156 ? 25.076 -13.895 -8.636 1.00 51.75 156 GLY A O 1
ATOM 1180 N N . ALA A 1 157 ? 25.889 -16.007 -8.702 1.00 52.12 157 ALA A N 1
ATOM 1181 C CA . ALA A 1 157 ? 27.276 -15.625 -8.956 1.00 52.12 157 ALA A CA 1
ATOM 1182 C C . ALA A 1 157 ? 27.322 -14.781 -10.237 1.00 52.12 157 ALA A C 1
ATOM 1184 O O . ALA A 1 157 ? 26.507 -15.017 -11.135 1.00 52.12 157 ALA A O 1
ATOM 1185 N N . ALA A 1 158 ? 28.225 -13.796 -10.293 1.00 50.44 158 ALA A N 1
ATOM 1186 C CA . ALA A 1 158 ? 28.432 -12.995 -11.493 1.00 50.44 158 ALA A CA 1
ATOM 1187 C C . ALA A 1 158 ? 28.518 -13.942 -12.699 1.00 50.44 158 ALA A C 1
ATOM 1189 O O . ALA A 1 158 ? 29.411 -14.788 -12.765 1.00 50.44 158 ALA A O 1
ATOM 1190 N N . GLY A 1 159 ? 27.525 -13.868 -13.588 1.00 51.00 159 GLY A N 1
ATOM 1191 C CA . GLY A 1 159 ? 27.599 -14.558 -14.866 1.00 51.00 159 GLY A CA 1
ATOM 1192 C C . GLY A 1 159 ? 28.775 -14.004 -15.674 1.00 51.00 159 GLY A C 1
ATOM 1193 O O . GLY A 1 159 ? 29.362 -12.987 -15.287 1.00 51.00 159 GLY A O 1
ATOM 1194 N N . PRO A 1 160 ? 29.145 -14.644 -16.793 1.00 51.12 160 PRO A N 1
ATOM 1195 C CA . PRO A 1 160 ? 30.104 -14.046 -17.715 1.00 51.12 160 PRO A CA 1
ATOM 1196 C C . PRO A 1 160 ? 29.688 -12.604 -18.043 1.00 51.12 160 PRO A C 1
ATOM 1198 O O . PRO A 1 160 ? 28.500 -12.324 -18.202 1.00 51.12 160 PRO A O 1
ATOM 1201 N N . VAL A 1 161 ? 30.674 -11.701 -18.100 1.00 52.50 161 VAL A N 1
ATOM 1202 C CA . VAL A 1 161 ? 30.475 -10.265 -18.356 1.00 52.50 161 VAL A CA 1
ATOM 1203 C C . VAL A 1 161 ? 29.536 -10.089 -19.559 1.00 52.50 161 VAL A C 1
ATOM 1205 O O . VAL A 1 161 ? 29.794 -10.685 -20.610 1.00 52.50 161 VAL A O 1
ATOM 1208 N N . PRO A 1 162 ? 28.440 -9.318 -19.431 1.00 54.53 162 PRO A N 1
ATOM 1209 C CA . PRO A 1 162 ? 27.472 -9.183 -20.509 1.00 54.53 162 PRO A CA 1
ATOM 1210 C C . PRO A 1 162 ? 28.146 -8.595 -21.753 1.00 54.53 162 PRO A C 1
ATOM 1212 O O . PRO A 1 162 ? 28.815 -7.568 -21.678 1.00 54.53 162 PRO A O 1
ATOM 1215 N N . GLN A 1 163 ? 27.935 -9.224 -22.914 1.00 57.03 163 GLN A N 1
ATOM 1216 C CA . GLN A 1 163 ? 28.482 -8.754 -24.198 1.00 57.03 163 GLN A CA 1
ATOM 1217 C C . GLN A 1 163 ? 27.931 -7.373 -24.605 1.00 57.03 163 GLN A C 1
ATOM 1219 O O . GLN A 1 163 ? 28.513 -6.694 -25.445 1.00 57.03 163 GLN A O 1
ATOM 1224 N N . THR A 1 164 ? 26.805 -6.945 -24.025 1.00 68.44 164 THR A N 1
ATOM 1225 C CA . THR A 1 164 ? 26.201 -5.624 -24.250 1.00 68.44 164 THR A CA 1
ATOM 1226 C C . THR A 1 164 ? 25.504 -5.139 -22.978 1.00 68.44 164 THR A C 1
ATOM 1228 O O . THR A 1 164 ? 24.555 -5.762 -22.499 1.00 68.44 164 THR A O 1
ATOM 1231 N N . ALA A 1 165 ? 25.972 -4.021 -22.420 1.00 80.75 165 ALA A N 1
ATOM 1232 C CA . ALA A 1 165 ? 25.384 -3.414 -21.230 1.00 80.75 165 ALA A CA 1
ATOM 1233 C C . ALA A 1 165 ? 24.125 -2.592 -21.583 1.00 80.75 165 ALA A C 1
ATOM 1235 O O . ALA A 1 165 ? 24.112 -1.911 -22.613 1.00 80.75 165 ALA A O 1
ATOM 1236 N N . PRO A 1 166 ? 23.068 -2.603 -20.748 1.00 90.88 166 PRO A N 1
ATOM 1237 C CA . PRO A 1 166 ? 21.910 -1.736 -20.941 1.00 90.88 166 PRO A CA 1
ATOM 1238 C C . PRO A 1 166 ? 22.298 -0.258 -20.823 1.00 90.88 166 PRO A C 1
ATOM 1240 O O . PRO A 1 166 ? 22.948 0.145 -19.859 1.00 90.88 166 PRO A O 1
ATOM 1243 N N . ALA A 1 167 ? 21.856 0.566 -21.770 1.00 94.25 167 ALA A N 1
ATOM 1244 C CA . ALA A 1 167 ? 22.119 2.001 -21.767 1.00 94.25 167 ALA A CA 1
ATOM 1245 C C . ALA A 1 167 ? 21.065 2.743 -20.940 1.00 94.25 167 ALA A C 1
ATOM 1247 O O . ALA A 1 167 ? 19.868 2.497 -21.098 1.00 94.25 167 ALA A O 1
ATOM 1248 N N . ALA A 1 168 ? 21.492 3.676 -20.088 1.00 95.44 168 ALA A N 1
ATOM 1249 C CA . ALA A 1 168 ? 20.577 4.569 -19.389 1.00 95.44 168 ALA A CA 1
ATOM 1250 C C . ALA A 1 168 ? 19.821 5.451 -20.399 1.00 95.44 168 ALA A C 1
ATOM 1252 O O . ALA A 1 168 ? 20.409 5.990 -21.336 1.00 95.44 168 ALA A O 1
ATOM 1253 N N . ILE A 1 169 ? 18.512 5.596 -20.212 1.00 96.19 169 ILE A N 1
ATOM 1254 C CA . ILE A 1 169 ? 17.659 6.457 -21.034 1.00 96.19 169 ILE A CA 1
ATOM 1255 C C . ILE A 1 169 ? 16.817 7.375 -20.156 1.00 96.19 169 ILE A C 1
ATOM 1257 O O . ILE A 1 169 ? 16.542 7.077 -18.994 1.00 96.19 169 ILE A O 1
ATOM 1261 N N . ASP A 1 170 ? 16.371 8.480 -20.741 1.00 95.06 170 ASP A N 1
ATOM 1262 C CA . ASP A 1 170 ? 15.442 9.392 -20.089 1.00 95.06 170 ASP A CA 1
ATOM 1263 C C . ASP A 1 170 ? 14.097 8.689 -19.776 1.00 95.06 170 ASP A C 1
ATOM 1265 O O . ASP A 1 170 ? 13.526 8.032 -20.662 1.00 95.06 170 ASP A O 1
ATOM 1269 N N . PRO A 1 171 ? 13.554 8.811 -18.550 1.00 94.75 171 PRO A N 1
ATOM 1270 C CA . PRO A 1 171 ? 12.274 8.203 -18.189 1.00 94.75 171 PRO A CA 1
ATOM 1271 C C . PRO A 1 171 ? 11.087 8.642 -19.057 1.00 94.75 171 PRO A C 1
ATOM 1273 O O . PRO A 1 171 ? 10.185 7.839 -19.296 1.00 94.75 171 PRO A O 1
ATOM 1276 N N . SER A 1 172 ? 11.091 9.858 -19.611 1.00 94.69 172 SER A N 1
ATOM 1277 C CA . SER A 1 172 ? 10.069 10.303 -20.566 1.00 94.69 172 SER A CA 1
ATOM 1278 C C . SER A 1 172 ? 10.144 9.529 -21.885 1.00 94.69 172 SER A C 1
ATOM 1280 O O . SER A 1 172 ? 9.106 9.215 -22.471 1.00 94.69 172 SER A O 1
ATOM 1282 N N . ARG A 1 173 ? 11.349 9.150 -22.346 1.00 94.94 173 ARG A N 1
ATOM 1283 C CA . ARG A 1 173 ? 11.520 8.283 -23.526 1.00 94.94 173 ARG A CA 1
ATOM 1284 C C . ARG A 1 173 ? 10.945 6.897 -23.254 1.00 94.94 173 ARG A C 1
ATOM 1286 O O . ARG A 1 173 ? 10.223 6.370 -24.097 1.00 94.94 173 ARG A O 1
ATOM 1293 N N . PHE A 1 174 ? 11.231 6.336 -22.080 1.00 95.31 174 PHE A N 1
ATOM 1294 C CA . PHE A 1 174 ? 10.644 5.069 -21.643 1.00 95.31 174 PHE A CA 1
ATOM 1295 C C . PHE A 1 174 ? 9.110 5.145 -21.607 1.00 95.31 174 PHE A C 1
ATOM 1297 O O . PHE A 1 174 ? 8.436 4.313 -22.211 1.00 95.31 174 PHE A O 1
ATOM 1304 N N . ALA A 1 175 ? 8.559 6.178 -20.968 1.00 94.75 175 ALA A N 1
ATOM 1305 C CA . ALA A 1 175 ? 7.121 6.390 -20.846 1.00 94.75 175 ALA A CA 1
ATOM 1306 C C . ALA A 1 175 ? 6.409 6.528 -22.199 1.00 94.75 175 ALA A C 1
ATOM 1308 O O . ALA A 1 175 ? 5.335 5.954 -22.372 1.00 94.75 175 ALA A O 1
ATOM 1309 N N . ARG A 1 176 ? 7.014 7.220 -23.177 1.00 93.50 176 ARG A N 1
ATOM 1310 C CA . ARG A 1 176 ? 6.487 7.289 -24.553 1.00 93.50 176 ARG A CA 1
ATOM 1311 C C . ARG A 1 176 ? 6.411 5.911 -25.209 1.00 93.50 176 ARG A C 1
ATOM 1313 O O . ARG A 1 176 ? 5.405 5.604 -25.839 1.00 93.50 176 ARG A O 1
ATOM 1320 N N . GLY A 1 177 ? 7.430 5.070 -25.019 1.00 91.31 177 GLY A N 1
ATOM 1321 C CA . GLY A 1 177 ? 7.406 3.679 -25.483 1.00 91.31 177 GLY A CA 1
ATOM 1322 C C . GLY A 1 177 ? 6.264 2.883 -24.847 1.00 91.31 177 GLY A C 1
ATOM 1323 O O . GLY A 1 177 ? 5.485 2.242 -25.552 1.00 91.31 177 GLY A O 1
ATOM 1324 N N . VAL A 1 178 ? 6.092 2.998 -23.522 1.00 91.06 178 VAL A N 1
ATOM 1325 C CA . VAL A 1 178 ? 4.956 2.376 -22.818 1.00 91.06 178 VAL A CA 1
ATOM 1326 C C . VAL A 1 178 ? 3.628 2.847 -23.404 1.00 91.06 178 VAL A C 1
ATOM 1328 O O . VAL A 1 178 ? 2.815 2.001 -23.763 1.00 91.06 178 VAL A O 1
ATOM 1331 N N . ALA A 1 179 ? 3.434 4.160 -23.559 1.00 90.38 179 ALA A N 1
ATOM 1332 C CA . ALA A 1 179 ? 2.215 4.743 -24.114 1.00 90.38 179 ALA A CA 1
ATOM 1333 C C . ALA A 1 179 ? 1.902 4.216 -25.522 1.00 90.38 179 ALA A C 1
ATOM 1335 O O . ALA A 1 179 ? 0.782 3.786 -25.775 1.00 90.38 179 ALA A O 1
ATOM 1336 N N . ALA A 1 180 ? 2.900 4.170 -26.410 1.00 87.06 180 ALA A N 1
ATOM 1337 C CA . ALA A 1 180 ? 2.746 3.650 -27.770 1.00 87.06 180 ALA A CA 1
ATOM 1338 C C . ALA A 1 180 ? 2.399 2.150 -27.808 1.00 87.06 180 ALA A C 1
ATOM 1340 O O . ALA A 1 180 ? 1.815 1.662 -28.772 1.00 87.06 180 ALA A O 1
ATOM 1341 N N . GLY A 1 181 ? 2.775 1.403 -26.767 1.00 82.38 181 GLY A N 1
ATOM 1342 C CA . GLY A 1 181 ? 2.506 -0.026 -26.655 1.00 82.38 181 GLY A CA 1
ATOM 1343 C C . GLY A 1 181 ? 1.190 -0.401 -25.974 1.00 82.38 181 GLY A C 1
ATOM 1344 O O . GLY A 1 181 ? 0.894 -1.603 -25.951 1.00 82.38 181 GLY A O 1
ATOM 1345 N N . LEU A 1 182 ? 0.462 0.565 -25.398 1.00 81.44 182 LEU A N 1
ATOM 1346 C CA . LEU A 1 182 ? -0.850 0.371 -24.772 1.00 81.44 182 LEU A CA 1
ATOM 1347 C C . LEU A 1 182 ? -1.942 0.327 -25.845 1.00 81.44 182 LEU A C 1
ATOM 1349 O O . LEU A 1 182 ? -1.925 1.102 -26.800 1.00 81.44 182 LEU A O 1
ATOM 1353 N N . ARG A 1 183 ? -2.918 -0.573 -25.690 1.00 71.69 183 ARG A N 1
ATOM 1354 C CA . ARG A 1 183 ? -4.134 -0.536 -26.513 1.00 71.69 183 ARG A CA 1
ATOM 1355 C C . ARG A 1 183 ? -5.075 0.522 -25.942 1.00 71.69 183 ARG A C 1
ATOM 1357 O O . ARG A 1 183 ? -5.078 0.752 -24.739 1.00 71.69 183 ARG A O 1
ATOM 1364 N N . SER A 1 184 ? -5.920 1.116 -26.780 1.00 58.50 184 SER A N 1
ATOM 1365 C CA . SER A 1 184 ? -6.853 2.178 -26.365 1.00 58.50 184 SER A CA 1
ATOM 1366 C C . SER A 1 184 ? -7.820 1.771 -25.242 1.00 58.50 184 SER A C 1
ATOM 1368 O O . SER A 1 184 ? -8.269 2.631 -24.492 1.00 58.50 184 SER A O 1
ATOM 1370 N N . ALA A 1 185 ? -8.121 0.476 -25.103 1.00 57.59 185 ALA A N 1
ATOM 1371 C CA . ALA A 1 185 ? -8.977 -0.062 -24.043 1.00 57.59 185 ALA A CA 1
ATOM 1372 C C . ALA A 1 185 ? -8.221 -0.426 -22.745 1.00 57.59 185 ALA A C 1
ATOM 1374 O O . ALA A 1 185 ? -8.852 -0.643 -21.709 1.00 57.59 185 ALA A O 1
ATOM 1375 N N . ASP A 1 186 ? -6.887 -0.496 -22.779 1.00 69.25 186 ASP A N 1
ATOM 1376 C CA . ASP A 1 186 ? -6.079 -0.972 -21.658 1.00 69.25 186 ASP A CA 1
ATOM 1377 C C . ASP A 1 186 ? -5.696 0.197 -20.747 1.00 69.25 186 ASP A C 1
ATOM 1379 O O . ASP A 1 186 ? -4.720 0.906 -20.986 1.00 69.25 186 ASP A O 1
ATOM 1383 N N . GLU A 1 187 ? -6.438 0.389 -19.657 1.00 75.25 187 GLU A N 1
ATOM 1384 C CA . GLU A 1 187 ? -6.029 1.333 -18.616 1.00 75.25 187 GLU A CA 1
ATOM 1385 C C . GLU A 1 187 ? -4.993 0.670 -17.691 1.00 75.25 187 GLU A C 1
ATOM 1387 O O . GLU A 1 187 ? -5.335 -0.308 -17.009 1.00 75.25 187 GLU A O 1
ATOM 1392 N N . PRO A 1 188 ? -3.735 1.145 -17.642 1.00 83.44 188 PRO A N 1
ATOM 1393 C CA . PRO A 1 188 ? -2.745 0.612 -16.719 1.00 83.44 188 PRO A CA 1
ATOM 1394 C C . PRO A 1 188 ? -3.051 1.054 -15.280 1.00 83.44 188 PRO A C 1
ATOM 1396 O O . PRO A 1 188 ? -3.673 2.097 -15.061 1.00 83.44 188 PRO A O 1
ATOM 1399 N N . PRO A 1 189 ? -2.572 0.314 -14.265 1.00 86.56 189 PRO A N 1
ATOM 1400 C CA . PRO A 1 189 ? -2.537 0.818 -12.896 1.00 86.56 189 PRO A CA 1
ATOM 1401 C C . PRO A 1 189 ? -1.855 2.186 -12.837 1.00 86.56 189 PRO A C 1
ATOM 1403 O O . PRO A 1 189 ? -0.907 2.440 -13.580 1.00 86.56 189 PRO A O 1
ATOM 1406 N N . TRP A 1 190 ? -2.292 3.053 -11.925 1.00 90.19 190 TRP A N 1
ATOM 1407 C CA . TRP A 1 190 ? -1.852 4.452 -11.864 1.00 90.19 190 TRP A CA 1
ATOM 1408 C C . TRP A 1 190 ? -0.330 4.601 -11.804 1.00 90.19 190 TRP A C 1
ATOM 1410 O O . TRP A 1 190 ? 0.248 5.468 -12.451 1.00 90.19 190 TRP A O 1
ATOM 1420 N N . GLN A 1 191 ? 0.347 3.716 -11.072 1.00 90.06 191 GLN A N 1
ATOM 1421 C CA . GLN A 1 191 ? 1.805 3.696 -10.944 1.00 90.06 191 GLN A CA 1
ATOM 1422 C C . GLN A 1 191 ? 2.537 3.309 -12.242 1.00 90.06 191 GLN A C 1
ATOM 1424 O O . GLN A 1 191 ? 3.715 3.625 -12.389 1.00 90.06 191 GLN A O 1
ATOM 1429 N N . LEU A 1 192 ? 1.857 2.621 -13.163 1.00 89.38 192 LEU A N 1
ATOM 1430 C CA . LEU A 1 192 ? 2.373 2.185 -14.466 1.00 89.38 192 LEU A CA 1
ATOM 1431 C C . LEU A 1 192 ? 1.864 3.048 -15.626 1.00 89.38 192 LEU A C 1
ATOM 1433 O O . LEU A 1 192 ? 2.233 2.807 -16.774 1.00 89.38 192 LEU A O 1
ATOM 1437 N N . ALA A 1 193 ? 1.022 4.040 -15.344 1.00 90.75 193 ALA A N 1
ATOM 1438 C CA . ALA A 1 193 ? 0.545 4.969 -16.351 1.00 90.75 193 ALA A CA 1
ATOM 1439 C C . ALA A 1 193 ? 1.705 5.834 -16.888 1.00 90.75 193 ALA A C 1
ATOM 1441 O O . ALA A 1 193 ? 2.578 6.227 -16.099 1.00 90.75 193 ALA A O 1
ATOM 1442 N N . PRO A 1 194 ? 1.739 6.146 -18.199 1.00 92.25 194 PRO A N 1
ATOM 1443 C CA . PRO A 1 194 ? 2.852 6.863 -18.818 1.00 92.25 194 PRO A CA 1
ATOM 1444 C C . PRO A 1 194 ? 3.216 8.173 -18.118 1.00 92.25 194 PRO A C 1
ATOM 1446 O O . PRO A 1 194 ? 4.398 8.467 -17.964 1.00 92.25 194 PRO A O 1
ATOM 1449 N N . GLU A 1 195 ? 2.235 8.923 -17.613 1.00 91.31 195 GLU A N 1
ATOM 1450 C CA . GLU A 1 195 ? 2.492 10.187 -16.920 1.00 91.31 195 GLU A CA 1
ATOM 1451 C C . GLU A 1 195 ? 3.285 9.967 -15.623 1.00 91.31 195 GLU A C 1
ATOM 1453 O O . GLU A 1 195 ? 4.181 10.742 -15.300 1.00 91.31 195 GLU A O 1
ATOM 1458 N N . THR A 1 196 ? 3.028 8.858 -14.917 1.00 92.56 196 THR A N 1
ATOM 1459 C CA . THR A 1 196 ? 3.776 8.490 -13.702 1.00 92.56 196 THR A CA 1
ATOM 1460 C C . THR A 1 196 ? 5.202 8.065 -14.001 1.00 92.56 196 THR A C 1
ATOM 1462 O O . THR A 1 196 ? 6.125 8.334 -13.227 1.00 92.56 196 THR A O 1
ATOM 1465 N N . LEU A 1 197 ? 5.370 7.345 -15.108 1.00 93.31 197 LEU A N 1
ATOM 1466 C CA . LEU A 1 197 ? 6.660 6.828 -15.538 1.00 93.31 197 LEU A CA 1
ATOM 1467 C C . LEU A 1 197 ? 7.553 7.952 -16.072 1.00 93.31 197 LEU A C 1
ATOM 1469 O O . LEU A 1 197 ? 8.752 7.940 -15.808 1.00 93.31 197 LEU A O 1
ATOM 1473 N N . ALA A 1 198 ? 6.971 8.935 -16.765 1.00 93.44 198 ALA A N 1
ATOM 1474 C CA . ALA A 1 198 ? 7.692 10.083 -17.306 1.00 93.44 198 ALA A CA 1
ATOM 1475 C C . ALA A 1 198 ? 8.275 10.970 -16.199 1.00 93.44 198 ALA A C 1
ATOM 1477 O O . ALA A 1 198 ? 9.395 11.449 -16.326 1.00 93.44 198 ALA A O 1
ATOM 1478 N N . ALA A 1 199 ? 7.544 11.131 -15.095 1.00 91.56 199 ALA A N 1
ATOM 1479 C CA . ALA A 1 199 ? 7.977 11.883 -13.919 1.00 91.56 199 ALA A CA 1
ATOM 1480 C C . ALA A 1 199 ? 8.851 11.055 -12.950 1.00 91.56 199 ALA A C 1
ATOM 1482 O O . ALA A 1 199 ? 9.013 11.410 -11.778 1.00 91.56 199 ALA A O 1
ATOM 1483 N N . ALA A 1 200 ? 9.392 9.912 -13.390 1.00 88.44 200 ALA A N 1
ATOM 1484 C CA . ALA A 1 200 ? 10.330 9.159 -12.574 1.00 88.44 200 ALA A CA 1
ATOM 1485 C C . ALA A 1 200 ? 11.652 9.924 -12.420 1.00 88.44 200 ALA A C 1
ATOM 1487 O O . ALA A 1 200 ? 12.230 10.395 -13.391 1.00 88.44 200 ALA A O 1
ATOM 1488 N N . GLY A 1 201 ? 12.136 10.009 -11.184 1.00 82.44 201 GLY A N 1
ATOM 1489 C CA . GLY A 1 201 ? 13.444 10.564 -10.849 1.00 82.44 201 GLY A CA 1
ATOM 1490 C C . GLY A 1 201 ? 14.156 9.696 -9.811 1.00 82.44 201 GLY A C 1
ATOM 1491 O O . GLY A 1 201 ? 13.557 8.724 -9.318 1.00 82.44 201 GLY A O 1
ATOM 1492 N N . PRO A 1 202 ? 15.408 10.035 -9.453 1.00 82.00 202 PRO A N 1
ATOM 1493 C CA . PRO A 1 202 ? 16.226 9.247 -8.539 1.00 82.00 202 PRO A CA 1
ATOM 1494 C C . PRO A 1 202 ? 15.466 8.832 -7.263 1.00 82.00 202 PRO A C 1
ATOM 1496 O O . PRO A 1 202 ? 14.733 9.641 -6.685 1.00 82.00 202 PRO A O 1
ATOM 1499 N N . PRO A 1 203 ? 15.584 7.564 -6.823 1.00 86.38 203 PRO A N 1
ATOM 1500 C CA . PRO A 1 203 ? 16.501 6.527 -7.316 1.00 86.38 203 PRO A CA 1
ATOM 1501 C C . PRO A 1 203 ? 15.983 5.718 -8.527 1.00 86.38 203 PRO A C 1
ATOM 1503 O O . PRO A 1 203 ? 16.581 4.699 -8.867 1.00 86.38 203 PRO A O 1
ATOM 1506 N N . ARG A 1 204 ? 14.865 6.110 -9.159 1.00 90.75 204 ARG A N 1
ATOM 1507 C CA . ARG A 1 204 ? 14.340 5.430 -10.357 1.00 90.75 204 ARG A CA 1
ATOM 1508 C C . ARG A 1 204 ? 15.096 5.882 -11.604 1.00 90.75 204 ARG A C 1
ATOM 1510 O O . ARG A 1 204 ? 15.160 7.077 -11.869 1.00 90.75 204 ARG A O 1
ATOM 1517 N N . GLN A 1 205 ? 15.587 4.924 -12.385 1.00 94.31 205 GLN A N 1
ATOM 1518 C CA . GLN A 1 205 ? 16.294 5.145 -13.645 1.00 94.31 205 GLN A CA 1
ATOM 1519 C C . GLN A 1 205 ? 15.792 4.173 -14.716 1.00 94.31 205 GLN A C 1
ATOM 1521 O O . GLN A 1 205 ? 15.532 2.998 -14.435 1.00 94.31 205 GLN A O 1
ATOM 1526 N N . ALA A 1 206 ? 15.642 4.664 -15.947 1.00 96.56 206 ALA A N 1
ATOM 1527 C CA . ALA A 1 206 ? 15.274 3.835 -17.085 1.00 96.56 206 ALA A CA 1
ATOM 1528 C C . ALA A 1 206 ? 16.518 3.362 -17.849 1.00 96.56 206 ALA A C 1
ATOM 1530 O O . ALA A 1 206 ? 17.498 4.096 -17.983 1.00 96.56 206 ALA A O 1
ATOM 1531 N N . TYR A 1 207 ? 16.454 2.133 -18.356 1.00 96.62 207 TYR A N 1
ATOM 1532 C CA . TYR A 1 207 ? 17.498 1.487 -19.145 1.00 96.62 207 TYR A CA 1
ATOM 1533 C C . TYR A 1 207 ? 16.901 0.843 -20.392 1.00 96.62 207 TYR A C 1
ATOM 1535 O O . TYR A 1 207 ? 15.767 0.363 -20.356 1.00 96.62 207 TYR A O 1
ATOM 1543 N N . ALA A 1 208 ? 17.667 0.792 -21.476 1.00 96.75 208 ALA A N 1
ATOM 1544 C CA . ALA A 1 208 ? 17.290 0.140 -22.722 1.00 96.75 208 ALA A CA 1
ATOM 1545 C C . ALA A 1 208 ? 18.373 -0.821 -23.218 1.00 96.75 208 ALA A C 1
ATOM 1547 O O . ALA A 1 208 ? 19.567 -0.572 -23.068 1.00 96.75 208 ALA A O 1
ATOM 1548 N N . LEU A 1 209 ? 17.931 -1.908 -23.846 1.00 94.81 209 LEU A N 1
ATOM 1549 C CA . LEU A 1 209 ? 18.762 -2.854 -24.579 1.00 94.81 209 LEU A CA 1
ATOM 1550 C C . LEU A 1 209 ? 18.016 -3.250 -25.857 1.00 94.81 209 LEU A C 1
ATOM 1552 O O . LEU A 1 209 ? 17.034 -4.000 -25.819 1.00 94.81 209 LEU A O 1
ATOM 1556 N N . GLY A 1 210 ? 18.463 -2.707 -26.991 1.00 92.31 210 GLY A N 1
ATOM 1557 C CA . GLY A 1 210 ? 17.765 -2.851 -28.269 1.00 92.31 210 GLY A CA 1
ATOM 1558 C C . GLY A 1 210 ? 16.312 -2.346 -28.180 1.00 92.31 210 GLY A C 1
ATOM 1559 O O . GLY A 1 210 ? 16.094 -1.230 -27.708 1.00 92.31 210 GLY A O 1
ATOM 1560 N N . PRO A 1 211 ? 15.307 -3.143 -28.594 1.00 93.38 211 PRO A N 1
ATOM 1561 C CA . PRO A 1 211 ? 13.897 -2.737 -28.592 1.00 93.38 211 PRO A CA 1
ATOM 1562 C C . PRO A 1 211 ? 13.198 -2.924 -27.232 1.00 93.38 211 PRO A C 1
ATOM 1564 O O . PRO A 1 211 ? 11.980 -2.754 -27.128 1.00 93.38 211 PRO A O 1
ATOM 1567 N N . ALA A 1 212 ? 13.930 -3.337 -26.193 1.00 94.00 212 ALA A N 1
ATOM 1568 C CA . ALA A 1 212 ? 13.402 -3.501 -24.847 1.00 94.00 212 ALA A CA 1
ATOM 1569 C C . ALA A 1 212 ? 13.936 -2.414 -23.915 1.00 94.00 212 ALA A C 1
ATOM 1571 O O . ALA A 1 212 ? 15.094 -2.007 -23.994 1.00 94.00 212 ALA A O 1
ATOM 1572 N N . SER A 1 213 ? 13.099 -1.991 -22.975 1.00 96.31 213 SER A N 1
ATOM 1573 C CA . SER A 1 213 ? 13.460 -1.017 -21.950 1.00 96.31 213 SER A CA 1
ATOM 1574 C C . SER A 1 213 ? 12.775 -1.317 -20.621 1.00 96.31 213 SER A C 1
ATOM 1576 O O . SER A 1 213 ? 11.713 -1.937 -20.595 1.00 96.31 213 SER A O 1
ATOM 1578 N N . ALA A 1 214 ? 13.362 -0.877 -19.514 1.00 95.75 214 ALA A N 1
ATOM 1579 C CA . ALA A 1 214 ? 12.826 -1.078 -18.175 1.00 95.75 214 ALA A CA 1
ATOM 1580 C C . ALA A 1 214 ? 13.117 0.121 -17.274 1.00 95.75 214 ALA A C 1
ATOM 1582 O O . ALA A 1 214 ? 14.164 0.752 -17.394 1.00 95.75 214 ALA A O 1
ATOM 1583 N N . LEU A 1 215 ? 12.206 0.388 -16.341 1.00 95.75 215 LEU A N 1
ATOM 1584 C CA . LEU A 1 215 ? 12.382 1.357 -15.265 1.00 95.75 215 LEU A CA 1
ATOM 1585 C C . LEU A 1 215 ? 12.660 0.605 -13.965 1.00 95.75 215 LEU A C 1
ATOM 1587 O O . LEU A 1 215 ? 11.838 -0.211 -13.532 1.00 95.75 215 LEU A O 1
ATOM 1591 N N . ILE A 1 216 ? 13.797 0.889 -13.334 1.00 95.19 216 ILE A N 1
ATOM 1592 C CA . ILE A 1 216 ? 14.231 0.216 -12.107 1.00 95.19 216 ILE A CA 1
ATOM 1593 C C . ILE A 1 216 ? 14.652 1.224 -11.037 1.00 95.19 216 ILE A C 1
ATOM 1595 O O . ILE A 1 216 ? 15.103 2.318 -11.358 1.00 95.19 216 ILE A O 1
ATOM 1599 N N . SER A 1 217 ? 14.547 0.834 -9.770 1.00 92.12 217 SER A N 1
ATOM 1600 C CA . SER A 1 217 ? 15.226 1.505 -8.657 1.00 92.12 217 SER A CA 1
ATOM 1601 C C . SER A 1 217 ? 16.294 0.584 -8.100 1.00 92.12 217 SER A C 1
ATOM 1603 O O . SER A 1 217 ? 16.008 -0.588 -7.848 1.00 92.12 217 SER A O 1
ATOM 1605 N N . ILE A 1 218 ? 17.488 1.110 -7.854 1.00 88.50 218 ILE A N 1
ATOM 1606 C CA . ILE A 1 218 ? 18.591 0.349 -7.268 1.00 88.50 218 ILE A CA 1
ATOM 1607 C C . ILE A 1 218 ? 18.934 0.929 -5.896 1.00 88.50 218 ILE A C 1
ATOM 1609 O O . ILE A 1 218 ? 19.063 2.140 -5.737 1.00 88.50 218 ILE A O 1
ATOM 1613 N N . THR A 1 219 ? 19.083 0.050 -4.910 1.00 85.50 219 THR A N 1
ATOM 1614 C CA . THR A 1 219 ? 19.716 0.337 -3.618 1.00 85.50 219 THR A CA 1
ATOM 1615 C C . THR A 1 219 ? 20.958 -0.540 -3.464 1.00 85.50 219 THR A C 1
ATOM 1617 O O . THR A 1 219 ? 21.291 -1.323 -4.356 1.00 85.50 219 THR A O 1
ATOM 1620 N N . GLU A 1 220 ? 21.667 -0.438 -2.342 1.00 81.94 220 GLU A N 1
ATOM 1621 C CA . GLU A 1 220 ? 22.816 -1.308 -2.056 1.00 81.94 220 GLU A CA 1
ATOM 1622 C C . GLU A 1 220 ? 22.438 -2.796 -2.057 1.00 81.94 220 GLU A C 1
ATOM 1624 O O . GLU A 1 220 ? 23.159 -3.622 -2.607 1.00 81.94 220 GLU A O 1
ATOM 1629 N N . THR A 1 221 ? 21.273 -3.137 -1.500 1.00 82.94 221 THR A N 1
ATOM 1630 C CA . THR A 1 221 ? 20.874 -4.530 -1.236 1.00 82.94 221 THR A CA 1
ATOM 1631 C C . THR A 1 221 ? 19.752 -5.041 -2.142 1.00 82.94 221 THR A C 1
ATOM 1633 O O . THR A 1 221 ? 19.521 -6.253 -2.224 1.00 82.94 221 THR A O 1
ATOM 1636 N N . ALA A 1 222 ? 19.043 -4.153 -2.843 1.00 87.12 222 ALA A N 1
ATOM 1637 C CA . ALA A 1 222 ? 17.862 -4.514 -3.617 1.00 87.12 222 ALA A CA 1
ATOM 1638 C C . ALA A 1 222 ? 17.769 -3.783 -4.961 1.00 87.12 222 ALA A C 1
ATOM 1640 O O . ALA A 1 222 ? 18.251 -2.668 -5.142 1.00 87.12 222 ALA A O 1
ATOM 1641 N N . ALA A 1 223 ? 17.086 -4.433 -5.897 1.00 90.69 223 ALA A N 1
ATOM 1642 C CA . ALA A 1 223 ? 16.665 -3.880 -7.170 1.00 90.69 223 ALA A CA 1
ATOM 1643 C C . ALA A 1 223 ? 15.141 -4.021 -7.286 1.00 90.69 223 ALA A C 1
ATOM 1645 O O . ALA A 1 223 ? 14.577 -5.104 -7.093 1.00 90.69 223 ALA A O 1
ATOM 1646 N N . VAL A 1 224 ? 14.455 -2.924 -7.587 1.00 91.62 224 VAL A N 1
ATOM 1647 C CA . VAL A 1 224 ? 13.006 -2.903 -7.799 1.00 91.62 224 VAL A CA 1
ATOM 1648 C C . VAL A 1 224 ? 12.743 -2.658 -9.274 1.00 91.62 224 VAL A C 1
ATOM 1650 O O . VAL A 1 224 ? 12.967 -1.557 -9.767 1.00 91.62 224 VAL A O 1
ATOM 1653 N N . LEU A 1 225 ? 12.240 -3.670 -9.977 1.00 92.50 225 LEU A N 1
ATOM 1654 C CA . LEU A 1 225 ? 11.752 -3.525 -11.342 1.00 92.50 225 LEU A CA 1
ATOM 1655 C C . LEU A 1 225 ? 10.344 -2.927 -11.293 1.00 92.50 225 LEU A C 1
ATOM 1657 O O . LEU A 1 225 ? 9.390 -3.601 -10.907 1.00 92.50 225 LEU A O 1
ATOM 1661 N N . SER A 1 226 ? 10.232 -1.652 -11.663 1.00 91.06 226 SER A N 1
ATOM 1662 C CA . SER A 1 226 ? 8.965 -0.914 -11.636 1.00 91.06 226 SER A CA 1
ATOM 1663 C C . SER A 1 226 ? 8.113 -1.230 -12.861 1.00 91.06 226 SER A C 1
ATOM 1665 O O . SER A 1 226 ? 6.924 -1.494 -12.727 1.00 91.06 226 SER A O 1
ATOM 1667 N N . ALA A 1 227 ? 8.721 -1.227 -14.049 1.00 90.94 227 ALA A N 1
ATOM 1668 C CA . ALA A 1 227 ? 8.041 -1.496 -15.311 1.00 90.94 227 ALA A CA 1
ATOM 1669 C C . ALA A 1 227 ? 9.023 -2.050 -16.351 1.00 90.94 227 ALA A C 1
ATOM 1671 O O . ALA A 1 227 ? 10.206 -1.710 -16.335 1.00 90.94 227 ALA A O 1
ATOM 1672 N N . VAL A 1 228 ? 8.523 -2.867 -17.278 1.00 91.62 228 VAL A N 1
ATOM 1673 C CA . VAL A 1 228 ? 9.268 -3.365 -18.441 1.00 91.62 228 VAL A CA 1
ATOM 1674 C C . VAL A 1 228 ? 8.419 -3.187 -19.691 1.00 91.62 228 VAL A C 1
ATOM 1676 O O . VAL A 1 228 ? 7.205 -3.375 -19.663 1.00 91.62 228 VAL A O 1
ATOM 1679 N N . HIS A 1 229 ? 9.065 -2.816 -20.785 1.00 91.81 229 HIS A N 1
ATOM 1680 C CA . HIS A 1 229 ? 8.439 -2.590 -22.072 1.00 91.81 229 HIS A CA 1
ATOM 1681 C C . HIS A 1 229 ? 9.289 -3.206 -23.181 1.00 91.81 229 HIS A C 1
ATOM 1683 O O . HIS A 1 229 ? 10.518 -3.225 -23.127 1.00 91.81 229 HIS A O 1
ATOM 1689 N N . THR A 1 230 ? 8.624 -3.729 -24.201 1.00 91.62 230 THR A N 1
ATOM 1690 C CA . THR A 1 230 ? 9.244 -4.136 -25.460 1.00 91.62 230 THR A CA 1
ATOM 1691 C C . THR A 1 230 ? 8.360 -3.623 -26.578 1.00 91.62 230 THR A C 1
ATOM 1693 O O . THR A 1 230 ? 7.134 -3.815 -26.518 1.00 91.62 230 THR A O 1
ATOM 1696 N N . ASP A 1 231 ? 8.995 -2.993 -27.566 1.00 89.81 231 ASP A N 1
ATOM 1697 C CA . ASP A 1 231 ? 8.345 -2.490 -28.773 1.00 89.81 231 ASP A CA 1
ATOM 1698 C C . ASP A 1 231 ? 7.387 -3.557 -29.334 1.00 89.81 231 ASP A C 1
ATOM 1700 O O . ASP A 1 231 ? 7.820 -4.705 -29.512 1.00 89.81 231 ASP A O 1
ATOM 1704 N N . PRO A 1 232 ? 6.101 -3.225 -29.583 1.00 87.44 232 PRO A N 1
ATOM 1705 C CA . PRO A 1 232 ? 5.128 -4.134 -30.180 1.00 87.44 232 PRO A CA 1
ATOM 1706 C C . PRO A 1 232 ? 5.657 -4.960 -31.359 1.00 87.44 232 PRO A C 1
ATOM 1708 O O . PRO A 1 232 ? 5.422 -6.170 -31.379 1.00 87.44 232 PRO A O 1
ATOM 1711 N N . ALA A 1 233 ? 6.418 -4.355 -32.277 1.00 88.56 233 ALA A N 1
ATOM 1712 C CA . ALA A 1 233 ? 6.946 -5.024 -33.469 1.00 88.56 233 ALA A CA 1
ATOM 1713 C C . ALA A 1 233 ? 8.040 -6.066 -33.155 1.00 88.56 233 ALA A C 1
ATOM 1715 O O . ALA A 1 233 ? 8.286 -6.983 -33.941 1.00 88.56 233 ALA A O 1
ATOM 1716 N N . ALA A 1 234 ? 8.679 -5.958 -31.987 1.00 89.81 234 ALA A N 1
ATOM 1717 C CA . ALA A 1 234 ? 9.763 -6.830 -31.539 1.00 89.81 234 ALA A CA 1
ATOM 1718 C C . ALA A 1 234 ? 9.349 -7.794 -30.406 1.00 89.81 234 ALA A C 1
ATOM 1720 O O . ALA A 1 234 ? 10.185 -8.518 -29.853 1.00 89.81 234 ALA A O 1
ATOM 1721 N N . ARG A 1 235 ? 8.067 -7.834 -30.016 1.00 87.12 235 ARG A N 1
ATOM 1722 C CA . ARG A 1 235 ? 7.583 -8.735 -28.952 1.00 87.12 235 ARG A CA 1
ATOM 1723 C C . ARG A 1 235 ? 7.770 -10.211 -29.329 1.00 87.12 235 ARG A C 1
ATOM 1725 O O . ARG A 1 235 ? 7.908 -10.575 -30.489 1.00 87.12 235 ARG A O 1
ATOM 1732 N N . ARG A 1 236 ? 7.785 -11.081 -28.310 1.00 84.88 236 ARG A N 1
ATOM 1733 C CA . ARG A 1 236 ? 7.936 -12.553 -28.427 1.00 84.88 236 ARG A CA 1
ATOM 1734 C C . ARG A 1 236 ? 9.254 -13.043 -29.059 1.00 84.88 236 ARG A C 1
ATOM 1736 O O . ARG A 1 236 ? 9.411 -14.240 -29.248 1.00 84.88 236 ARG A O 1
ATOM 1743 N N . ARG A 1 237 ? 10.238 -12.161 -29.269 1.00 87.88 237 ARG A N 1
ATOM 1744 C CA . ARG A 1 237 ? 11.590 -12.502 -29.768 1.00 87.88 237 ARG A CA 1
ATOM 1745 C C . ARG A 1 237 ? 12.664 -12.597 -28.677 1.00 87.88 237 ARG A C 1
ATOM 1747 O O . ARG A 1 237 ? 13.844 -12.722 -28.961 1.00 87.88 237 ARG A O 1
ATOM 1754 N N . GLY A 1 238 ? 12.271 -12.515 -27.404 1.00 86.44 238 GLY A N 1
ATOM 1755 C CA . GLY A 1 238 ? 13.181 -12.669 -26.260 1.00 86.44 238 GLY A CA 1
ATOM 1756 C C . GLY A 1 238 ? 13.877 -11.394 -25.765 1.00 86.44 238 GLY A C 1
ATOM 1757 O O . GLY A 1 238 ? 14.498 -11.455 -24.708 1.00 86.44 238 GLY A O 1
ATOM 1758 N N . HIS A 1 239 ? 13.709 -10.238 -26.420 1.00 89.69 239 HIS A N 1
ATOM 1759 C CA . HIS A 1 239 ? 14.375 -8.981 -26.029 1.00 89.69 239 HIS A CA 1
ATOM 1760 C C . HIS A 1 239 ? 14.122 -8.557 -24.576 1.00 89.69 239 HIS A C 1
ATOM 1762 O O . HIS A 1 239 ? 15.060 -8.194 -23.874 1.00 89.69 239 HIS A O 1
ATOM 1768 N N . GLY A 1 240 ? 12.884 -8.668 -24.080 1.00 88.56 240 GLY A N 1
ATOM 1769 C CA . GLY A 1 240 ? 12.581 -8.360 -22.678 1.00 88.56 240 GLY A CA 1
ATOM 1770 C C . GLY A 1 240 ? 13.336 -9.258 -21.688 1.00 88.56 240 GLY A C 1
ATOM 1771 O O . GLY A 1 240 ? 13.809 -8.780 -20.662 1.00 88.56 240 GLY A O 1
ATOM 1772 N N . ARG A 1 241 ? 13.518 -10.547 -22.012 1.00 87.12 241 ARG A N 1
ATOM 1773 C CA . ARG A 1 241 ? 14.295 -11.478 -21.174 1.00 87.12 241 ARG A CA 1
ATOM 1774 C C . ARG A 1 241 ? 15.786 -11.161 -21.220 1.00 87.12 241 ARG A C 1
ATOM 1776 O O . ARG A 1 241 ? 16.429 -11.178 -20.176 1.00 87.12 241 ARG A O 1
ATOM 1783 N N . ALA A 1 242 ? 16.304 -10.835 -22.404 1.00 88.25 242 ALA A N 1
ATOM 1784 C CA . ALA A 1 242 ? 17.691 -10.417 -22.582 1.00 88.25 242 ALA A CA 1
ATOM 1785 C C . ALA A 1 242 ? 18.000 -9.145 -21.778 1.00 88.25 242 ALA A C 1
ATOM 1787 O O . ALA A 1 242 ? 18.993 -9.107 -21.059 1.00 88.25 242 ALA A O 1
ATOM 1788 N N . LEU A 1 243 ? 17.106 -8.149 -21.807 1.00 91.88 243 LEU A N 1
ATOM 1789 C CA . LEU A 1 243 ? 17.236 -6.943 -20.989 1.00 91.88 243 LEU A CA 1
ATOM 1790 C C . LEU A 1 243 ? 17.272 -7.267 -19.491 1.00 91.88 243 LEU A C 1
ATOM 1792 O O . LEU A 1 243 ? 18.127 -6.749 -18.781 1.00 91.88 243 LEU A O 1
ATOM 1796 N N . LEU A 1 244 ? 16.360 -8.110 -18.994 1.00 89.88 244 LEU A N 1
ATOM 1797 C CA . LEU A 1 244 ? 16.341 -8.467 -17.571 1.00 89.88 244 LEU A CA 1
ATOM 1798 C C . LEU A 1 244 ? 17.589 -9.243 -17.139 1.00 89.88 244 LEU A C 1
ATOM 1800 O O . LEU A 1 244 ? 18.053 -9.048 -16.018 1.00 89.88 244 LEU A O 1
ATOM 1804 N N . ALA A 1 245 ? 18.131 -10.104 -18.003 1.00 86.25 245 ALA A N 1
ATOM 1805 C CA . ALA A 1 245 ? 19.401 -10.777 -17.752 1.00 86.25 245 ALA A CA 1
ATOM 1806 C C . ALA A 1 245 ? 20.550 -9.759 -17.677 1.00 86.25 245 ALA A C 1
ATOM 1808 O O . ALA A 1 245 ? 21.209 -9.667 -16.647 1.00 86.25 245 ALA A O 1
ATOM 1809 N N . ALA A 1 246 ? 20.685 -8.904 -18.692 1.00 89.19 246 ALA A N 1
ATOM 1810 C CA . ALA A 1 246 ? 21.736 -7.892 -18.750 1.00 89.19 246 ALA A CA 1
ATOM 1811 C C . ALA A 1 246 ? 21.674 -6.895 -17.578 1.00 89.19 246 ALA A C 1
ATOM 1813 O O . ALA A 1 246 ? 22.703 -6.500 -17.040 1.00 89.19 246 ALA A O 1
ATOM 1814 N N . LEU A 1 247 ? 20.473 -6.514 -17.131 1.00 90.50 247 LEU A N 1
ATOM 1815 C CA . LEU A 1 247 ? 20.294 -5.673 -15.945 1.00 90.50 247 LEU A CA 1
ATOM 1816 C C . LEU A 1 247 ? 20.718 -6.378 -14.653 1.00 90.50 247 LEU A C 1
ATOM 1818 O O . LEU A 1 247 ? 21.298 -5.751 -13.771 1.00 90.50 247 LEU A O 1
ATOM 1822 N N . ARG A 1 248 ? 20.441 -7.676 -14.518 1.00 87.12 248 ARG A N 1
ATOM 1823 C CA . ARG A 1 248 ? 20.892 -8.453 -13.357 1.00 87.12 248 ARG A CA 1
ATOM 1824 C C . ARG A 1 248 ? 22.409 -8.595 -13.328 1.00 87.12 248 ARG A C 1
ATOM 1826 O O . ARG A 1 248 ? 22.984 -8.511 -12.246 1.00 87.12 248 ARG A O 1
ATOM 1833 N N . ASP A 1 249 ? 23.027 -8.768 -14.491 1.00 85.00 249 ASP A N 1
ATOM 1834 C CA . ASP A 1 249 ? 24.481 -8.859 -14.620 1.00 85.00 249 ASP A CA 1
ATOM 1835 C C . ASP A 1 249 ? 25.153 -7.502 -14.362 1.00 85.00 249 ASP A C 1
ATOM 1837 O O . ASP A 1 249 ? 26.198 -7.449 -13.721 1.00 85.00 249 ASP A O 1
ATOM 1841 N N . ALA A 1 250 ? 24.522 -6.397 -14.779 1.00 87.38 250 ALA A N 1
ATOM 1842 C CA . ALA A 1 250 ? 24.986 -5.038 -14.492 1.00 87.38 250 ALA A CA 1
ATOM 1843 C C . ALA A 1 250 ? 24.852 -4.649 -13.006 1.00 87.38 250 ALA A C 1
ATOM 1845 O O . ALA A 1 250 ? 25.615 -3.822 -12.507 1.00 87.38 250 ALA A O 1
ATOM 1846 N N . PHE A 1 251 ? 23.897 -5.246 -12.283 1.00 87.50 251 PHE A N 1
ATOM 1847 C CA . PHE A 1 251 ? 23.644 -4.978 -10.864 1.00 87.50 251 PHE A CA 1
ATOM 1848 C C . PHE A 1 251 ? 23.670 -6.273 -10.030 1.00 87.50 251 PHE A C 1
ATOM 1850 O O . PHE A 1 251 ? 22.642 -6.662 -9.451 1.00 87.50 251 PHE A O 1
ATOM 1857 N N . PRO A 1 252 ? 24.836 -6.942 -9.928 1.00 84.62 252 PRO A N 1
ATOM 1858 C CA . PRO A 1 252 ? 24.953 -8.231 -9.261 1.00 84.62 252 PRO A CA 1
ATOM 1859 C C . PRO A 1 252 ? 24.742 -8.106 -7.743 1.00 84.62 252 PRO A C 1
ATOM 1861 O O . PRO A 1 252 ? 24.782 -7.015 -7.165 1.00 84.62 252 PRO A O 1
ATOM 1864 N N . GLY A 1 253 ? 24.484 -9.244 -7.089 1.00 82.69 253 GLY A N 1
ATOM 1865 C CA . GLY A 1 253 ? 24.377 -9.350 -5.626 1.00 82.69 253 GLY A CA 1
ATOM 1866 C C . GLY A 1 253 ? 23.096 -8.784 -4.996 1.00 82.69 253 GLY A C 1
ATOM 1867 O O . GLY A 1 253 ? 22.919 -8.881 -3.785 1.00 82.69 253 GLY A O 1
ATOM 1868 N N . ARG A 1 254 ? 22.178 -8.221 -5.788 1.00 86.50 254 ARG A N 1
ATOM 1869 C CA . ARG A 1 254 ? 20.947 -7.590 -5.287 1.00 86.50 254 ARG A CA 1
ATOM 1870 C C . ARG A 1 254 ? 19.748 -8.522 -5.353 1.00 86.50 254 ARG A C 1
ATOM 1872 O O . ARG A 1 254 ? 19.596 -9.296 -6.298 1.00 86.50 254 ARG A O 1
ATOM 1879 N N . ARG A 1 255 ? 18.836 -8.392 -4.385 1.00 86.81 255 ARG A N 1
ATOM 1880 C CA . ARG A 1 255 ? 17.518 -9.041 -4.457 1.00 86.81 255 ARG A CA 1
ATOM 1881 C C . ARG A 1 255 ? 16.625 -8.280 -5.428 1.00 86.81 255 ARG A C 1
ATOM 1883 O O . ARG A 1 255 ? 16.380 -7.092 -5.230 1.00 86.81 255 ARG A O 1
ATOM 1890 N N . TRP A 1 256 ? 16.083 -8.972 -6.423 1.00 89.12 256 TRP A N 1
ATOM 1891 C CA . TRP A 1 256 ? 15.195 -8.362 -7.410 1.00 89.12 256 TRP A CA 1
ATOM 1892 C C . TRP A 1 256 ? 13.731 -8.556 -7.022 1.00 89.12 256 TRP A C 1
ATOM 1894 O O . TRP A 1 256 ? 13.290 -9.663 -6.709 1.00 89.12 256 TRP A O 1
ATOM 1904 N N . THR A 1 257 ? 12.957 -7.476 -7.048 1.00 89.25 257 THR A N 1
ATOM 1905 C CA . THR A 1 257 ? 11.522 -7.505 -6.746 1.00 89.25 257 THR A CA 1
ATOM 1906 C C . THR A 1 257 ? 10.725 -6.742 -7.792 1.00 89.25 257 THR A C 1
ATOM 1908 O O . THR A 1 257 ? 11.178 -5.737 -8.332 1.00 89.25 257 THR A O 1
ATOM 1911 N N . VAL A 1 258 ? 9.523 -7.232 -8.067 1.00 88.25 258 VAL A N 1
ATOM 1912 C CA . VAL A 1 258 ? 8.503 -6.579 -8.883 1.00 88.25 258 VAL A CA 1
ATOM 1913 C C . VAL A 1 258 ? 7.325 -6.298 -7.954 1.00 88.25 258 VAL A C 1
ATOM 1915 O O . VAL A 1 258 ? 6.755 -7.251 -7.399 1.00 88.25 258 VAL A O 1
ATOM 1918 N N . PRO A 1 259 ? 6.962 -5.025 -7.729 1.00 85.31 259 PRO A N 1
ATOM 1919 C CA . PRO A 1 259 ? 5.801 -4.675 -6.922 1.00 85.31 259 PRO A CA 1
ATOM 1920 C C . PRO A 1 259 ? 4.514 -5.296 -7.488 1.00 85.31 259 PRO A C 1
ATOM 1922 O O . PRO A 1 259 ? 4.457 -5.602 -8.680 1.00 85.31 259 PRO A O 1
ATOM 1925 N N . PRO A 1 260 ? 3.465 -5.479 -6.666 1.00 83.94 260 PRO A N 1
ATOM 1926 C CA . PRO A 1 260 ? 2.191 -6.046 -7.101 1.00 83.94 260 PRO A CA 1
ATOM 1927 C C . PRO A 1 260 ? 1.355 -5.065 -7.930 1.00 83.94 260 PRO A C 1
ATOM 1929 O O . PRO A 1 260 ? 0.260 -4.672 -7.545 1.00 83.94 260 PRO A O 1
ATOM 1932 N N . LEU A 1 261 ? 1.909 -4.669 -9.071 1.00 82.00 261 LEU A N 1
ATOM 1933 C CA . LEU A 1 261 ? 1.345 -3.733 -10.038 1.00 82.00 261 LEU A CA 1
ATOM 1934 C C . LEU A 1 261 ? 1.087 -4.406 -11.389 1.00 82.00 261 LEU A C 1
ATOM 1936 O O . LEU A 1 261 ? 0.524 -3.786 -12.280 1.00 82.00 261 LEU A O 1
ATOM 1940 N N . VAL A 1 262 ? 1.494 -5.665 -11.560 1.00 81.25 262 VAL A N 1
ATOM 1941 C CA . VAL A 1 262 ? 1.358 -6.374 -12.833 1.00 81.25 262 VAL A CA 1
ATOM 1942 C C . VAL A 1 262 ? 0.006 -7.082 -12.866 1.00 81.25 262 VAL A C 1
ATOM 1944 O O . VAL A 1 262 ? -0.250 -7.878 -11.960 1.00 81.25 262 VAL A O 1
ATOM 1947 N N . PRO A 1 263 ? -0.861 -6.852 -13.868 1.00 79.25 263 PRO A N 1
ATOM 1948 C CA . PRO A 1 263 ? -2.071 -7.650 -14.030 1.00 79.25 263 PRO A CA 1
ATOM 1949 C C . PRO A 1 263 ? -1.736 -9.144 -14.100 1.00 79.25 263 PRO A C 1
ATOM 1951 O O . PRO A 1 263 ? -0.789 -9.554 -14.772 1.00 79.25 263 PRO A O 1
ATOM 1954 N N . GLU A 1 264 ? -2.494 -9.963 -13.370 1.00 77.06 264 GLU A N 1
ATOM 1955 C CA . GLU A 1 264 ? -2.246 -11.407 -13.274 1.00 77.06 264 GLU A CA 1
ATOM 1956 C C . GLU A 1 264 ? -2.174 -12.129 -14.635 1.00 77.06 264 GLU A C 1
ATOM 1958 O O . GLU A 1 264 ? -1.248 -12.929 -14.800 1.00 77.06 264 GLU A O 1
ATOM 1963 N N . PRO A 1 265 ? -3.045 -11.834 -15.624 1.00 72.62 265 PRO A N 1
ATOM 1964 C CA . PRO A 1 265 ? -2.963 -12.456 -16.947 1.00 72.62 265 PRO A CA 1
ATOM 1965 C C . PRO A 1 265 ? -1.662 -12.119 -17.692 1.00 72.62 265 PRO A C 1
ATOM 1967 O O . PRO A 1 265 ? -1.035 -13.006 -18.269 1.00 72.62 265 PRO A O 1
ATOM 1970 N N . ASP A 1 266 ? -1.221 -10.861 -17.622 1.00 67.69 266 ASP A N 1
ATOM 1971 C CA . ASP A 1 266 ? -0.134 -10.332 -18.456 1.00 67.69 266 ASP A CA 1
ATOM 1972 C C . ASP A 1 266 ? 1.253 -10.716 -17.924 1.00 67.69 266 ASP A C 1
ATOM 1974 O O . ASP A 1 266 ? 2.177 -11.028 -18.677 1.00 67.69 266 ASP A O 1
ATOM 1978 N N . GLY A 1 267 ? 1.419 -10.692 -16.599 1.00 64.88 267 GLY A N 1
ATOM 1979 C CA . GLY A 1 267 ? 2.720 -10.920 -15.969 1.00 64.88 267 GLY A CA 1
ATOM 1980 C C . GLY A 1 267 ? 3.124 -12.384 -15.897 1.00 64.88 267 GLY A C 1
ATOM 1981 O O . GLY A 1 267 ? 4.315 -12.706 -15.906 1.00 64.88 267 GLY A O 1
ATOM 1982 N N . ALA A 1 268 ? 2.145 -13.281 -15.788 1.00 64.81 268 ALA A N 1
ATOM 1983 C CA . ALA A 1 268 ? 2.419 -14.642 -15.365 1.00 64.81 268 ALA A CA 1
ATOM 1984 C C . ALA A 1 268 ? 3.195 -15.426 -16.430 1.00 64.81 268 ALA A C 1
ATOM 1986 O O . ALA A 1 268 ? 4.094 -16.184 -16.083 1.00 64.81 268 ALA A O 1
ATOM 1987 N N . GLU A 1 269 ? 2.909 -15.251 -17.720 1.00 70.75 269 GLU A N 1
ATOM 1988 C CA . GLU A 1 269 ? 3.677 -15.916 -18.782 1.00 70.75 269 GLU A CA 1
ATOM 1989 C C . GLU A 1 269 ? 5.115 -15.381 -18.861 1.00 70.75 269 GLU A C 1
ATOM 1991 O O . GLU A 1 269 ? 6.067 -16.160 -18.807 1.00 70.75 269 GLU A O 1
ATOM 1996 N N . PHE A 1 270 ? 5.289 -14.057 -18.902 1.00 77.69 270 PHE A N 1
ATOM 1997 C CA . PHE A 1 270 ? 6.601 -13.427 -19.054 1.00 77.69 270 PHE A CA 1
ATOM 1998 C C . PHE A 1 270 ? 7.543 -13.715 -17.875 1.00 77.69 270 PHE A C 1
ATOM 2000 O O . PHE A 1 270 ? 8.684 -14.136 -18.083 1.00 77.69 270 PHE A O 1
ATOM 2007 N N . PHE A 1 271 ? 7.076 -13.535 -16.634 1.00 77.75 271 PHE A N 1
ATOM 2008 C CA . PHE A 1 271 ? 7.917 -13.741 -15.454 1.00 77.75 271 PHE A CA 1
ATOM 2009 C C . PHE A 1 271 ? 8.133 -15.225 -15.130 1.00 77.75 271 PHE A C 1
ATOM 2011 O O . PHE A 1 271 ? 9.221 -15.563 -14.677 1.00 77.75 271 PHE A O 1
ATOM 2018 N N . ARG A 1 272 ? 7.183 -16.133 -15.428 1.00 69.62 272 ARG A N 1
ATOM 2019 C CA . ARG A 1 272 ? 7.437 -17.589 -15.323 1.00 69.62 272 ARG A CA 1
ATOM 2020 C C . ARG A 1 272 ? 8.457 -18.064 -16.356 1.00 69.62 272 ARG A C 1
ATOM 2022 O O . ARG A 1 272 ? 9.310 -18.882 -16.033 1.00 69.62 272 ARG A O 1
ATOM 2029 N N . ALA A 1 273 ? 8.391 -17.537 -17.580 1.00 66.88 273 ALA A N 1
ATOM 2030 C CA . ALA A 1 273 ? 9.324 -17.872 -18.657 1.00 66.88 273 ALA A CA 1
ATOM 2031 C C . ALA A 1 273 ? 10.701 -17.192 -18.518 1.00 66.88 273 ALA A C 1
ATOM 2033 O O . ALA A 1 273 ? 11.603 -17.455 -19.322 1.00 66.88 273 ALA A O 1
ATOM 2034 N N . THR A 1 274 ? 10.867 -16.306 -17.531 1.00 66.81 274 THR A N 1
ATOM 2035 C CA . THR A 1 274 ? 12.143 -15.682 -17.172 1.00 66.81 274 THR A CA 1
ATOM 2036 C C . THR A 1 274 ? 12.719 -16.426 -15.971 1.00 66.81 274 THR A C 1
ATOM 2038 O O . THR A 1 274 ? 12.237 -16.280 -14.848 1.00 66.81 274 THR A O 1
ATOM 2041 N N . ALA A 1 275 ? 13.745 -17.248 -16.205 1.00 58.91 275 ALA A N 1
ATOM 2042 C CA . ALA A 1 275 ? 14.294 -18.155 -15.200 1.00 58.91 275 ALA A CA 1
ATOM 2043 C C . ALA A 1 275 ? 14.569 -17.462 -13.845 1.00 58.91 275 ALA A C 1
ATOM 2045 O O . ALA A 1 275 ? 15.358 -16.519 -13.743 1.00 58.91 275 ALA A O 1
ATOM 2046 N N . GLY A 1 276 ? 13.918 -17.978 -12.796 1.00 64.25 276 GLY A N 1
ATOM 2047 C CA . GLY A 1 276 ? 14.161 -17.648 -11.391 1.00 64.25 276 GLY A CA 1
ATOM 2048 C C . GLY A 1 276 ? 13.176 -16.676 -10.734 1.00 64.25 276 GLY A C 1
ATOM 2049 O O . GLY A 1 276 ? 13.237 -16.541 -9.511 1.00 64.25 276 GLY A O 1
ATOM 2050 N N . PHE A 1 277 ? 12.313 -15.964 -11.474 1.00 69.62 277 PHE A N 1
ATOM 2051 C CA . PHE A 1 277 ? 11.299 -15.118 -10.832 1.00 69.62 277 PHE A CA 1
ATOM 2052 C C . PHE A 1 277 ? 10.167 -15.997 -10.296 1.00 69.62 277 PHE A C 1
ATOM 2054 O O . PHE A 1 277 ? 9.441 -16.644 -11.046 1.00 69.62 277 PHE A O 1
ATOM 2061 N N . ALA A 1 278 ? 10.004 -16.006 -8.978 1.00 70.12 278 ALA A N 1
ATOM 2062 C CA . ALA A 1 278 ? 8.879 -16.637 -8.313 1.00 70.12 278 ALA A CA 1
ATOM 2063 C C . ALA A 1 278 ? 7.773 -15.604 -8.077 1.00 70.12 278 ALA A C 1
ATOM 2065 O O . ALA A 1 278 ? 8.036 -14.439 -7.758 1.00 70.12 278 ALA A O 1
ATOM 2066 N N . ARG A 1 279 ? 6.514 -16.035 -8.194 1.00 69.88 279 ARG A N 1
ATOM 2067 C CA . ARG A 1 279 ? 5.370 -15.210 -7.792 1.00 69.88 279 ARG A CA 1
ATOM 2068 C C . ARG A 1 279 ? 5.519 -14.849 -6.314 1.00 69.88 279 ARG A C 1
ATOM 2070 O O . ARG A 1 279 ? 5.767 -15.709 -5.470 1.00 69.88 279 ARG A O 1
ATOM 2077 N N . ASN A 1 280 ? 5.374 -13.568 -6.000 1.00 64.88 280 ASN A N 1
ATOM 2078 C CA . ASN A 1 280 ? 5.371 -13.108 -4.621 1.00 64.88 280 ASN A CA 1
ATOM 2079 C C . ASN A 1 280 ? 4.010 -13.422 -3.972 1.00 64.88 280 ASN A C 1
ATOM 2081 O O . ASN A 1 280 ? 2.976 -13.418 -4.636 1.00 64.88 280 ASN A O 1
ATOM 2085 N N . TRP A 1 281 ? 3.987 -13.633 -2.655 1.00 51.97 281 TRP A N 1
ATOM 2086 C CA . TRP A 1 281 ? 2.763 -13.914 -1.891 1.00 51.97 281 TRP A CA 1
ATOM 2087 C C . TRP A 1 281 ? 1.792 -12.721 -1.820 1.00 51.97 281 TRP A C 1
ATOM 2089 O O . TRP A 1 281 ? 0.663 -12.862 -1.356 1.00 51.97 281 TRP A O 1
ATOM 2099 N N . ARG A 1 282 ? 2.219 -11.535 -2.271 1.00 61.56 282 ARG A N 1
ATOM 2100 C CA . ARG A 1 282 ? 1.446 -10.290 -2.221 1.00 61.56 282 ARG A CA 1
ATOM 2101 C C . ARG A 1 282 ? 0.685 -10.093 -3.532 1.00 61.56 282 ARG A C 1
ATOM 2103 O O . ARG A 1 282 ? 1.290 -9.789 -4.557 1.00 61.56 282 ARG A O 1
ATOM 2110 N N . SER A 1 283 ? -0.635 -10.257 -3.480 1.00 62.00 283 SER A N 1
ATOM 2111 C CA . SER A 1 283 ? -1.569 -9.865 -4.540 1.00 62.00 283 SER A CA 1
ATOM 2112 C C . SER A 1 283 ? -2.420 -8.681 -4.080 1.00 62.00 283 SER A C 1
ATOM 2114 O O . SER A 1 283 ? -2.763 -8.560 -2.900 1.00 62.00 283 SER A O 1
ATOM 2116 N N . MET A 1 284 ? -2.745 -7.794 -5.012 1.00 63.44 284 MET A N 1
ATOM 2117 C CA . MET A 1 284 ? -3.650 -6.669 -4.804 1.00 63.44 284 MET A CA 1
ATOM 2118 C C . MET A 1 284 ? -4.875 -6.826 -5.700 1.00 63.44 284 MET A C 1
ATOM 2120 O O . MET A 1 284 ? -4.803 -7.414 -6.774 1.00 63.44 284 MET A O 1
ATOM 2124 N N . ARG A 1 285 ? -6.008 -6.294 -5.259 1.00 65.75 285 ARG A N 1
ATOM 2125 C CA . ARG A 1 285 ? -7.187 -6.077 -6.087 1.00 65.75 285 ARG A CA 1
ATOM 2126 C C . ARG A 1 285 ? -7.209 -4.614 -6.475 1.00 65.75 285 ARG A C 1
ATOM 2128 O O . ARG A 1 285 ? -7.087 -3.749 -5.609 1.00 65.75 285 ARG A O 1
ATOM 2135 N N . TRP A 1 286 ? -7.348 -4.367 -7.763 1.00 56.75 286 TRP A N 1
ATOM 2136 C CA . TRP A 1 286 ? -7.622 -3.046 -8.292 1.00 56.75 286 TRP A CA 1
ATOM 2137 C C . TRP A 1 286 ? -9.134 -2.865 -8.335 1.00 56.75 286 TRP A C 1
ATOM 2139 O O . TRP A 1 286 ? -9.846 -3.671 -8.947 1.00 56.75 286 TRP A O 1
ATOM 2149 N N . CYS A 1 287 ? -9.611 -1.837 -7.645 1.00 59.50 287 CYS A N 1
ATOM 2150 C CA . CYS A 1 287 ? -11.024 -1.552 -7.486 1.00 59.50 287 CYS A CA 1
ATOM 2151 C C . CYS A 1 287 ? -11.373 -0.217 -8.141 1.00 59.50 287 CYS A C 1
ATOM 2153 O O . CYS A 1 287 ? -10.602 0.742 -8.081 1.00 59.50 287 CYS A O 1
ATOM 2155 N N . THR A 1 288 ? -12.566 -0.145 -8.722 1.00 54.62 288 THR A N 1
ATOM 2156 C CA . THR A 1 288 ? -13.105 1.063 -9.345 1.00 54.62 288 THR A CA 1
ATOM 2157 C C . THR A 1 288 ? -14.519 1.338 -8.841 1.00 54.62 288 THR A C 1
ATOM 2159 O O . THR A 1 288 ? -15.297 0.413 -8.604 1.00 54.62 288 THR A O 1
ATOM 2162 N N . GLY A 1 289 ? -14.830 2.613 -8.637 1.00 45.62 289 GLY A N 1
ATOM 2163 C CA . GLY A 1 289 ? -16.164 3.130 -8.370 1.00 45.62 289 GLY A CA 1
ATOM 2164 C C . GLY A 1 289 ? -16.507 4.210 -9.395 1.00 45.62 289 GLY A C 1
ATOM 2165 O O . GLY A 1 289 ? -15.677 5.066 -9.712 1.00 45.62 289 GLY A O 1
ATOM 2166 N N . THR A 1 290 ? -17.726 4.161 -9.923 1.00 51.03 290 THR A N 1
ATOM 2167 C CA . THR A 1 290 ? -18.285 5.180 -10.821 1.00 51.03 290 THR A CA 1
ATOM 2168 C C . THR A 1 290 ? -19.199 6.106 -10.032 1.00 51.03 290 THR A C 1
ATOM 2170 O O . THR A 1 290 ? -20.091 5.629 -9.329 1.00 51.03 290 THR A O 1
ATOM 2173 N N . CYS A 1 291 ? -19.008 7.415 -10.169 1.00 42.41 291 CYS A N 1
ATOM 2174 C CA . CYS A 1 291 ? -19.864 8.418 -9.544 1.00 42.41 291 CYS A CA 1
ATOM 2175 C C . CYS A 1 291 ? -20.866 8.929 -10.586 1.00 42.41 291 CYS A C 1
ATOM 2177 O O . CYS A 1 291 ? -20.487 9.669 -11.494 1.00 42.41 291 CYS A O 1
ATOM 2179 N N . ASP A 1 292 ? -22.132 8.513 -10.484 1.00 40.97 292 ASP A N 1
ATOM 2180 C CA . ASP A 1 292 ? -23.189 8.973 -11.394 1.00 40.97 292 ASP A CA 1
ATOM 2181 C C . ASP A 1 292 ? -23.584 10.419 -11.025 1.00 40.97 292 ASP A C 1
ATOM 2183 O O . ASP A 1 292 ? -24.103 10.677 -9.938 1.00 40.97 292 ASP A O 1
ATOM 2187 N N . ARG A 1 293 ? -23.282 11.390 -11.899 1.00 38.03 293 ARG A N 1
ATOM 2188 C CA . ARG A 1 293 ? -23.540 12.829 -11.684 1.00 38.03 293 ARG A CA 1
ATOM 2189 C C . ARG A 1 293 ? -24.978 13.211 -12.060 1.00 38.03 293 ARG A C 1
ATOM 2191 O O . ARG A 1 293 ? -25.174 14.035 -12.954 1.00 38.03 293 ARG A O 1
ATOM 2198 N N . ARG A 1 294 ? -26.005 12.659 -11.411 1.00 29.69 294 ARG A N 1
ATOM 2199 C CA . ARG A 1 294 ? -27.364 13.198 -11.612 1.00 29.69 294 ARG A CA 1
ATOM 2200 C C . ARG A 1 294 ? -27.662 14.316 -10.609 1.00 29.69 294 ARG A C 1
ATOM 2202 O O . ARG A 1 294 ? -27.696 14.035 -9.411 1.00 29.69 294 ARG A O 1
ATOM 2209 N N . PRO A 1 295 ? -27.901 15.564 -11.056 1.00 30.03 295 PRO A N 1
ATOM 2210 C CA . PRO A 1 295 ? -28.443 16.600 -10.187 1.00 30.03 295 PRO A CA 1
ATOM 2211 C C . PRO A 1 295 ? -29.883 16.214 -9.829 1.00 30.03 295 PRO A C 1
ATOM 2213 O O . PRO A 1 295 ? -30.719 16.015 -10.710 1.00 30.03 295 PRO A O 1
ATOM 2216 N N . VAL A 1 296 ? -30.183 16.058 -8.540 1.00 29.66 296 VAL A N 1
ATOM 2217 C CA . VAL A 1 296 ? -31.549 15.775 -8.083 1.00 29.66 296 VAL A CA 1
ATOM 2218 C C . VAL A 1 296 ? -32.342 17.080 -8.140 1.00 29.66 296 VAL A C 1
ATOM 2220 O O . VAL A 1 296 ? -32.253 17.912 -7.241 1.00 29.66 296 VAL A O 1
ATOM 2223 N N . GLY A 1 297 ? -33.080 17.272 -9.233 1.00 24.83 297 GLY A N 1
ATOM 2224 C CA . GLY A 1 297 ? -34.070 18.334 -9.376 1.00 24.83 297 GLY A CA 1
ATOM 2225 C C . GLY A 1 297 ? -35.270 18.109 -8.454 1.00 24.83 297 GLY A C 1
ATOM 2226 O O . GLY A 1 297 ? -35.716 16.980 -8.247 1.00 24.83 297 GLY A O 1
ATOM 2227 N N . ILE A 1 298 ? -35.777 19.206 -7.894 1.00 27.45 298 ILE A N 1
ATOM 2228 C CA . ILE A 1 298 ? -37.028 19.287 -7.134 1.00 27.45 298 ILE A CA 1
ATOM 2229 C C . ILE A 1 298 ? -38.164 18.767 -8.027 1.00 27.45 298 ILE A C 1
ATOM 2231 O O . ILE A 1 298 ? -38.449 19.364 -9.060 1.00 27.45 298 ILE A O 1
ATOM 2235 N N . LEU A 1 299 ? -38.808 17.662 -7.646 1.00 25.09 299 LEU A N 1
ATOM 2236 C CA . LEU A 1 299 ? -39.964 17.124 -8.367 1.00 25.09 299 LEU A CA 1
ATOM 2237 C C . LEU A 1 299 ? -41.250 17.458 -7.606 1.00 25.09 299 LEU A C 1
ATOM 2239 O O . LEU A 1 299 ? -41.521 16.904 -6.539 1.00 25.09 299 LEU A O 1
ATOM 2243 N N . HIS A 1 300 ? -42.054 18.350 -8.189 1.00 23.12 300 HIS A N 1
ATOM 2244 C CA . HIS A 1 300 ? -43.496 18.327 -7.984 1.00 23.12 300 HIS A CA 1
ATOM 2245 C C . HIS A 1 300 ? -44.059 17.047 -8.625 1.00 23.12 300 HIS A C 1
ATOM 2247 O O . HIS A 1 300 ? -43.730 16.683 -9.748 1.00 23.12 300 HIS A O 1
ATOM 2253 N N . ARG A 1 301 ? -44.873 16.370 -7.819 1.00 25.27 301 ARG A N 1
ATOM 2254 C CA . ARG A 1 301 ? -45.660 15.144 -8.011 1.00 25.27 301 ARG A CA 1
ATOM 2255 C C . ARG A 1 301 ? -46.259 14.970 -9.424 1.00 25.27 301 ARG A C 1
ATOM 2257 O O . ARG A 1 301 ? -46.931 15.888 -9.865 1.00 25.27 301 ARG A O 1
ATOM 2264 N N . PHE A 1 302 ? -46.114 13.786 -10.034 1.00 23.75 302 PHE A N 1
ATOM 2265 C CA . PHE A 1 302 ? -47.169 13.030 -10.745 1.00 23.75 302 PHE A CA 1
ATOM 2266 C C . PHE A 1 302 ? -46.742 11.560 -10.958 1.00 23.75 302 PHE A C 1
ATOM 2268 O O . PHE A 1 302 ? -45.560 11.230 -10.891 1.00 23.75 302 PHE A O 1
ATOM 2275 N N . ASP A 1 303 ? -47.751 10.704 -11.092 1.00 25.45 303 ASP A N 1
ATOM 2276 C CA . ASP A 1 303 ? -47.793 9.262 -10.822 1.00 25.45 303 ASP A CA 1
ATOM 2277 C C . ASP A 1 303 ? -47.382 8.353 -12.010 1.00 25.45 303 ASP A C 1
ATOM 2279 O O . ASP A 1 303 ? -47.323 8.812 -13.149 1.00 25.45 303 ASP A O 1
ATOM 2283 N N . HIS A 1 304 ? -47.213 7.055 -11.697 1.00 24.22 304 HIS A N 1
ATOM 2284 C CA . HIS A 1 304 ? -47.183 5.832 -12.536 1.00 24.22 304 HIS A CA 1
ATOM 2285 C C . HIS A 1 304 ? -45.868 5.007 -12.683 1.00 24.22 304 HIS A C 1
ATOM 2287 O O . HIS A 1 304 ? -45.007 5.261 -13.515 1.00 24.22 304 HIS A O 1
ATOM 2293 N N . ALA A 1 305 ? -45.825 3.925 -11.880 1.00 23.38 305 ALA A N 1
ATOM 2294 C CA . ALA A 1 305 ? -45.497 2.511 -12.182 1.00 23.38 305 ALA A CA 1
ATOM 2295 C C . ALA A 1 305 ? -44.125 2.052 -12.779 1.00 23.38 305 ALA A C 1
ATOM 2297 O O . ALA A 1 305 ? -44.002 1.885 -13.984 1.00 23.38 305 ALA A O 1
ATOM 2298 N N . ALA A 1 306 ? -43.210 1.654 -11.862 1.00 22.25 306 ALA A N 1
ATOM 2299 C CA . ALA A 1 306 ? -42.233 0.518 -11.836 1.00 22.25 306 ALA A CA 1
ATOM 2300 C C . ALA A 1 306 ? -41.165 0.295 -12.961 1.00 22.25 306 ALA A C 1
ATOM 2302 O O . ALA A 1 306 ? -41.397 0.677 -14.099 1.00 22.25 306 ALA A O 1
ATOM 2303 N N . PRO A 1 307 ? -40.011 -0.400 -12.710 1.00 27.39 307 PRO A N 1
ATOM 2304 C CA . PRO A 1 307 ? -39.547 -1.089 -11.495 1.00 27.39 307 PRO A CA 1
ATOM 2305 C C . PRO A 1 307 ? -38.221 -0.546 -10.894 1.00 27.39 307 PRO A C 1
ATOM 2307 O O . PRO A 1 307 ? -37.536 0.315 -11.441 1.00 27.39 307 PRO A O 1
ATOM 2310 N N . ALA A 1 308 ? -37.883 -1.057 -9.708 1.00 27.30 308 ALA A N 1
ATOM 2311 C CA . ALA A 1 308 ? -36.918 -0.523 -8.747 1.00 27.30 308 ALA A CA 1
ATOM 2312 C C . ALA A 1 308 ? -35.466 -0.351 -9.250 1.00 27.30 308 ALA A C 1
ATOM 2314 O O . ALA A 1 308 ? -34.700 -1.309 -9.359 1.00 27.30 308 ALA A O 1
ATOM 2315 N N . GLN A 1 309 ? -35.046 0.908 -9.415 1.00 22.22 309 GLN A N 1
ATOM 2316 C CA . GLN A 1 309 ? -33.645 1.324 -9.324 1.00 22.22 309 GLN A CA 1
ATOM 2317 C C . GLN A 1 309 ? -33.305 1.618 -7.859 1.00 22.22 309 GLN A C 1
ATOM 2319 O O . GLN A 1 309 ? -33.815 2.566 -7.264 1.00 22.22 309 GLN A O 1
ATOM 2324 N N . VAL A 1 310 ? -32.415 0.818 -7.271 1.00 21.22 310 VAL A N 1
ATOM 2325 C CA . VAL A 1 310 ? -31.823 1.117 -5.962 1.00 21.22 310 VAL A CA 1
ATOM 2326 C C . VAL A 1 310 ? -30.833 2.272 -6.146 1.00 21.22 310 VAL A C 1
ATOM 2328 O O . VAL A 1 310 ? -29.658 2.069 -6.442 1.00 21.22 310 VAL A O 1
ATOM 2331 N N . SER A 1 311 ? -31.329 3.505 -6.018 1.00 21.45 311 SER A N 1
ATOM 2332 C CA . SER A 1 311 ? -30.503 4.709 -5.934 1.00 21.45 311 SER A CA 1
ATOM 2333 C C . SER A 1 311 ? -29.905 4.809 -4.530 1.00 21.45 311 SER A C 1
ATOM 2335 O O . SER A 1 311 ? -30.638 4.864 -3.539 1.00 21.45 311 SER A O 1
ATOM 2337 N N . CYS A 1 312 ? -28.580 4.856 -4.427 1.00 21.39 312 CYS A N 1
ATOM 2338 C CA . CYS A 1 312 ? -27.892 5.103 -3.166 1.00 21.39 312 CYS A CA 1
ATOM 2339 C C . CYS A 1 312 ? -28.134 6.566 -2.746 1.00 21.39 312 CYS A C 1
ATOM 2341 O O . CYS A 1 312 ? -27.505 7.485 -3.264 1.00 21.39 312 CYS A O 1
ATOM 2343 N N . ARG A 1 313 ? -29.095 6.797 -1.843 1.00 22.00 313 ARG A N 1
ATOM 2344 C CA . ARG A 1 313 ? -29.391 8.117 -1.264 1.00 22.00 313 ARG A CA 1
ATOM 2345 C C . ARG A 1 313 ? -28.331 8.450 -0.210 1.00 22.00 313 ARG A C 1
ATOM 2347 O O . ARG A 1 313 ? -28.414 7.983 0.921 1.00 22.00 313 ARG A O 1
ATOM 2354 N N . VAL A 1 314 ? -27.353 9.276 -0.567 1.00 26.05 314 VAL A N 1
ATOM 2355 C CA . VAL A 1 314 ? -26.555 10.028 0.411 1.00 26.05 314 VAL A CA 1
ATOM 2356 C C . VAL A 1 314 ? -27.284 11.355 0.623 1.00 26.05 314 VAL A C 1
ATOM 2358 O O . VAL A 1 314 ? -27.263 12.224 -0.243 1.00 26.05 314 VAL A O 1
ATOM 2361 N N . VAL A 1 315 ? -28.018 11.484 1.730 1.00 21.83 315 VAL A N 1
ATOM 2362 C CA . VAL A 1 315 ? -28.690 12.739 2.102 1.00 21.83 315 VAL A CA 1
ATOM 2363 C C . VAL A 1 315 ? -27.712 13.560 2.934 1.00 21.83 315 VAL A C 1
ATOM 2365 O O . VAL A 1 315 ? -27.518 13.283 4.114 1.00 21.83 315 VAL A O 1
ATOM 2368 N N . VAL A 1 316 ? -27.092 14.564 2.315 1.00 28.47 316 VAL A N 1
ATOM 2369 C CA . VAL A 1 316 ? -26.338 15.609 3.016 1.00 28.47 316 VAL A CA 1
ATOM 2370 C C . VAL A 1 316 ? -27.258 16.817 3.175 1.00 28.47 316 VAL A C 1
ATOM 2372 O O . VAL A 1 316 ? -27.737 17.374 2.191 1.00 28.47 316 VAL A O 1
ATOM 2375 N N . ARG A 1 317 ? -27.534 17.217 4.421 1.00 21.69 317 ARG A N 1
ATOM 2376 C CA . ARG A 1 317 ? -28.093 18.540 4.730 1.00 21.69 317 ARG A CA 1
ATOM 2377 C C . ARG A 1 317 ? -26.925 19.521 4.802 1.00 21.69 317 ARG A C 1
ATOM 2379 O O . ARG A 1 317 ? -26.205 19.522 5.792 1.00 21.69 317 ARG A O 1
ATOM 2386 N N . THR A 1 318 ? -26.739 20.341 3.776 1.00 29.64 318 THR A N 1
ATOM 2387 C CA . THR A 1 318 ? -25.783 21.457 3.789 1.00 29.64 318 THR A CA 1
ATOM 2388 C C . THR A 1 318 ? -26.537 22.775 3.908 1.00 29.64 318 THR A C 1
ATOM 2390 O O . THR A 1 318 ? -27.355 23.134 3.062 1.00 29.64 318 THR A O 1
ATOM 2393 N N . GLY A 1 319 ? -26.277 23.488 5.001 1.00 23.56 319 GLY A N 1
ATOM 2394 C CA . GLY A 1 319 ? -26.644 24.885 5.165 1.00 23.56 319 GLY A CA 1
ATOM 2395 C C . GLY A 1 319 ? -25.481 25.790 4.762 1.00 23.56 319 GLY A C 1
ATOM 2396 O O . GLY A 1 319 ? -24.353 25.558 5.174 1.00 23.56 319 GLY A O 1
ATOM 2397 N N . ALA A 1 320 ? -25.827 26.843 4.020 1.00 27.09 320 ALA A N 1
ATOM 2398 C CA . ALA A 1 320 ? -25.126 28.125 3.889 1.00 27.09 320 ALA A CA 1
ATOM 2399 C C . ALA A 1 320 ? -23.873 28.234 2.981 1.00 27.09 320 ALA A C 1
ATOM 2401 O O . ALA A 1 320 ? -22.742 27.975 3.366 1.00 27.09 320 ALA A O 1
ATOM 2402 N N . ARG A 1 321 ? -24.157 28.737 1.769 1.00 27.59 321 ARG A N 1
ATOM 2403 C CA . ARG A 1 321 ? -23.596 29.914 1.063 1.00 27.59 321 ARG A CA 1
ATOM 2404 C C . ARG A 1 321 ? -22.100 30.260 1.210 1.00 27.59 321 ARG A C 1
ATOM 2406 O O . ARG A 1 321 ? -21.642 30.727 2.245 1.00 27.59 321 ARG A O 1
ATOM 2413 N N . HIS A 1 322 ? -21.428 30.190 0.057 1.00 28.19 322 HIS A N 1
ATOM 2414 C CA . HIS A 1 322 ? -20.158 30.832 -0.285 1.00 28.19 322 HIS A CA 1
ATOM 2415 C C . HIS A 1 322 ? -20.158 32.354 -0.068 1.00 28.19 322 HIS A C 1
ATOM 2417 O O . HIS A 1 322 ? -21.101 33.038 -0.465 1.00 28.19 322 HIS A O 1
ATOM 2423 N N . ALA A 1 323 ? -19.030 32.866 0.429 1.00 26.95 323 ALA A N 1
ATOM 2424 C CA . ALA A 1 323 ? -18.555 34.220 0.167 1.00 26.95 323 ALA A CA 1
ATOM 2425 C C . ALA A 1 323 ? -17.048 34.186 -0.152 1.00 26.95 323 ALA A C 1
ATOM 2427 O O . ALA A 1 323 ? -16.328 33.277 0.262 1.00 26.95 323 ALA A O 1
ATOM 2428 N N . ASP A 1 324 ? -16.644 35.155 -0.961 1.00 26.19 324 ASP A N 1
ATOM 2429 C CA . ASP A 1 324 ? -15.427 35.259 -1.764 1.00 26.19 324 ASP A CA 1
ATOM 2430 C C . ASP A 1 324 ? -14.256 35.946 -1.007 1.00 26.19 324 ASP A C 1
ATOM 2432 O O . ASP A 1 324 ? -14.480 36.584 0.021 1.00 26.19 324 ASP A O 1
ATOM 2436 N N . HIS A 1 325 ? -13.047 35.893 -1.600 1.00 26.95 325 HIS A N 1
ATOM 2437 C CA . HIS A 1 325 ? -11.877 36.796 -1.419 1.00 26.95 325 HIS A CA 1
ATOM 2438 C C . HIS A 1 325 ? -10.817 36.536 -0.297 1.00 26.95 325 HIS A C 1
ATOM 2440 O O . HIS A 1 325 ? -11.031 35.729 0.601 1.00 26.95 325 HIS A O 1
ATOM 2446 N N . PRO A 1 326 ? -9.597 37.143 -0.360 1.00 30.08 326 PRO A N 1
ATOM 2447 C CA . PRO A 1 326 ? -8.489 36.760 -1.246 1.00 30.08 326 PRO A CA 1
ATOM 2448 C C . PRO A 1 326 ? -7.119 36.636 -0.509 1.00 30.08 326 PRO A C 1
ATOM 2450 O O . PRO A 1 326 ? -6.978 36.822 0.696 1.00 30.08 326 PRO A O 1
ATOM 2453 N N . SER A 1 327 ? -6.085 36.305 -1.281 1.00 29.38 327 SER A N 1
ATOM 2454 C CA . SER A 1 327 ? -4.651 36.162 -0.962 1.00 29.38 327 SER A CA 1
ATOM 2455 C C . SER A 1 327 ? -3.999 37.249 -0.086 1.00 29.38 327 SER A C 1
ATOM 2457 O O . SER A 1 327 ? -4.160 38.428 -0.397 1.00 29.38 327 SER A O 1
ATOM 2459 N N . ARG A 1 328 ? -3.106 36.859 0.855 1.00 26.83 328 ARG A N 1
ATOM 2460 C CA . ARG A 1 328 ? -1.882 37.628 1.197 1.00 26.83 328 ARG A CA 1
ATOM 2461 C C . ARG A 1 328 ? -0.789 36.874 1.990 1.00 26.83 328 ARG A C 1
ATOM 2463 O O . ARG A 1 328 ? -1.058 36.183 2.964 1.00 26.83 328 ARG A O 1
ATOM 2470 N N . SER A 1 329 ? 0.424 37.075 1.462 1.00 24.06 329 SER A N 1
ATOM 2471 C CA . SER A 1 329 ? 1.813 37.084 1.967 1.00 24.06 329 SER A CA 1
ATOM 2472 C C . SER A 1 329 ? 2.251 36.340 3.239 1.00 24.06 329 SER A C 1
ATOM 2474 O O . SER A 1 329 ? 1.754 36.546 4.340 1.00 24.06 329 SER A O 1
ATOM 2476 N N . ILE A 1 330 ? 3.336 35.595 3.024 1.00 27.25 330 ILE A N 1
ATOM 2477 C CA . ILE A 1 330 ? 4.175 34.792 3.914 1.00 27.25 330 ILE A CA 1
ATOM 2478 C C . ILE A 1 330 ? 5.153 35.693 4.683 1.00 27.25 330 ILE A C 1
ATOM 2480 O O . ILE A 1 330 ? 5.802 36.531 4.061 1.00 27.25 330 ILE A O 1
ATOM 2484 N N . LEU A 1 331 ? 5.359 35.444 5.980 1.00 24.20 331 LEU A N 1
ATOM 2485 C CA . LEU A 1 331 ? 6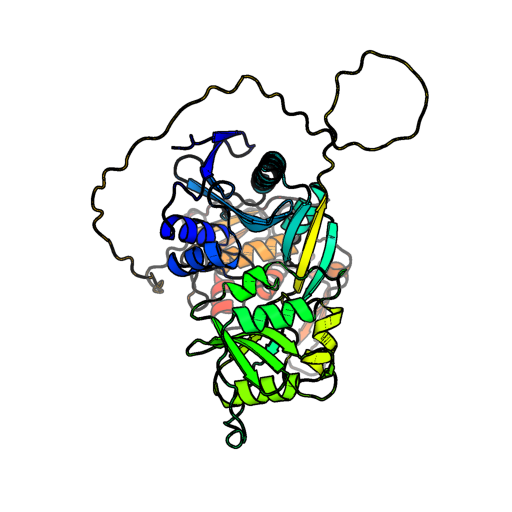.613 35.784 6.658 1.00 24.20 331 LEU A CA 1
ATOM 2486 C C . LEU A 1 331 ? 7.093 34.604 7.507 1.00 24.20 331 LEU A C 1
ATOM 2488 O O . LEU A 1 331 ? 6.319 33.936 8.188 1.00 24.20 331 LEU A O 1
ATOM 2492 N N . SER A 1 332 ? 8.387 34.328 7.359 1.00 27.52 332 SER A N 1
ATOM 2493 C CA . SER A 1 332 ? 9.102 33.151 7.842 1.00 27.52 332 SER A CA 1
ATOM 2494 C C . SER A 1 332 ? 9.475 33.285 9.317 1.00 27.52 332 SER A C 1
ATOM 2496 O O . SER A 1 332 ? 9.843 34.377 9.756 1.00 27.52 332 SER A O 1
ATOM 2498 N N . THR A 1 333 ? 9.511 32.181 10.064 1.00 25.98 333 THR A N 1
ATOM 2499 C CA . THR A 1 333 ? 10.328 32.117 11.284 1.00 25.98 333 THR A CA 1
ATOM 2500 C C . THR A 1 333 ? 10.937 30.724 11.453 1.00 25.98 333 THR A C 1
ATOM 2502 O O . THR A 1 333 ? 10.280 29.704 11.271 1.00 25.98 333 THR A O 1
ATOM 2505 N N . SER A 1 334 ? 12.242 30.736 11.720 1.00 27.23 334 SER A N 1
ATOM 2506 C CA . SER A 1 334 ? 13.210 29.635 11.729 1.00 27.23 334 SER A CA 1
ATOM 2507 C C . SER A 1 334 ? 12.947 28.573 12.811 1.00 27.23 334 SER A C 1
ATOM 2509 O O . SER A 1 334 ? 12.700 28.919 13.966 1.00 27.23 334 SER A O 1
ATOM 2511 N N . ALA A 1 335 ? 13.049 27.284 12.454 1.00 26.84 335 ALA A N 1
ATOM 2512 C CA . ALA A 1 335 ? 12.893 26.139 13.359 1.00 26.84 335 ALA A CA 1
ATOM 2513 C C . ALA A 1 335 ? 14.244 25.450 13.645 1.00 26.84 335 ALA A C 1
ATOM 2515 O O . ALA A 1 335 ? 14.964 25.054 12.728 1.00 26.84 335 ALA A O 1
ATOM 2516 N N . LYS A 1 336 ? 14.573 25.278 14.933 1.00 28.92 336 LYS A N 1
ATOM 2517 C CA . LYS A 1 336 ? 15.713 24.483 15.427 1.00 28.92 336 LYS A CA 1
ATOM 2518 C C . LYS A 1 336 ? 15.390 22.980 15.375 1.00 28.92 336 LYS A C 1
ATOM 2520 O O . LYS A 1 336 ? 14.320 22.566 15.810 1.00 28.92 336 LYS A O 1
ATOM 2525 N N . ALA A 1 337 ? 16.333 22.174 14.884 1.00 27.86 337 ALA A N 1
ATOM 2526 C CA . ALA A 1 337 ? 16.215 20.721 14.737 1.00 27.86 337 ALA A CA 1
ATOM 2527 C C . ALA A 1 337 ? 16.551 19.946 16.031 1.00 27.86 337 ALA A C 1
ATOM 2529 O O . ALA A 1 337 ? 17.530 20.264 16.704 1.00 27.86 337 ALA A O 1
ATOM 2530 N N . TYR A 1 338 ? 15.794 18.880 16.320 1.00 31.39 338 TYR A N 1
ATOM 2531 C CA . TYR A 1 338 ? 16.106 17.858 17.332 1.00 31.39 338 TYR A CA 1
ATOM 2532 C C . TYR A 1 338 ? 16.226 16.479 16.662 1.00 31.39 338 TYR A C 1
ATOM 2534 O O . TYR A 1 338 ? 15.418 16.126 15.806 1.00 31.39 338 TYR A O 1
ATOM 2542 N N . THR A 1 339 ? 17.233 15.693 17.045 1.00 26.20 339 THR A N 1
ATOM 2543 C CA . THR A 1 339 ? 17.483 14.331 16.543 1.00 26.20 339 THR A CA 1
ATOM 2544 C C . THR A 1 339 ? 16.874 13.278 17.478 1.00 26.20 339 THR A C 1
ATOM 2546 O O . THR A 1 339 ? 17.021 13.368 18.695 1.00 26.20 339 THR A O 1
ATOM 2549 N N . VAL A 1 340 ? 16.217 12.248 16.927 1.00 36.25 340 VAL A N 1
ATOM 2550 C CA . VAL A 1 340 ? 15.654 11.117 17.697 1.00 36.25 340 VAL A CA 1
ATOM 2551 C C . VAL A 1 340 ? 16.448 9.838 17.406 1.00 36.25 340 VAL A C 1
ATOM 2553 O O . VAL A 1 340 ? 16.716 9.517 16.250 1.00 36.25 340 VAL A O 1
ATOM 2556 N N . ARG A 1 341 ? 16.837 9.101 18.458 1.00 30.94 341 ARG A N 1
ATOM 2557 C CA . ARG A 1 341 ? 17.540 7.805 18.378 1.00 30.94 341 ARG A CA 1
ATOM 2558 C C . ARG A 1 341 ? 16.548 6.634 18.441 1.00 30.94 341 ARG A C 1
ATOM 2560 O O . ARG A 1 341 ? 15.598 6.674 19.216 1.00 30.94 341 ARG A O 1
ATOM 2567 N N . THR A 1 342 ? 16.794 5.568 17.677 1.00 43.81 342 THR A N 1
ATOM 2568 C CA . THR A 1 342 ? 15.976 4.339 17.670 1.00 43.81 342 THR A CA 1
ATOM 2569 C C . THR A 1 342 ? 16.198 3.517 18.946 1.00 43.81 342 THR A C 1
ATOM 2571 O O . THR A 1 342 ? 17.314 3.076 19.220 1.00 43.81 342 THR A O 1
ATOM 2574 N N . TYR A 1 343 ? 15.138 3.292 19.727 1.00 58.28 343 TYR A N 1
ATOM 2575 C CA . TYR A 1 343 ? 15.183 2.516 20.970 1.00 58.28 343 TYR A CA 1
ATOM 2576 C C . TYR A 1 343 ? 15.178 1.007 20.680 1.00 58.28 343 TYR A C 1
ATOM 2578 O O . TYR A 1 343 ? 14.238 0.487 20.081 1.00 58.28 343 TYR A O 1
ATOM 2586 N N . SER A 1 344 ? 16.228 0.299 21.107 1.00 63.88 344 SER A N 1
ATOM 2587 C CA . SER A 1 344 ? 16.268 -1.169 21.119 1.00 63.88 344 SER A CA 1
ATOM 2588 C C . SER A 1 344 ? 16.079 -1.670 22.554 1.00 63.88 344 SER A C 1
ATOM 2590 O O . SER A 1 344 ? 16.887 -1.315 23.415 1.00 63.88 344 SER A O 1
ATOM 2592 N N . PRO A 1 345 ? 15.041 -2.475 22.836 1.00 63.59 345 PRO A N 1
ATOM 2593 C CA . PRO A 1 345 ? 14.724 -2.925 24.187 1.00 63.59 345 PRO A CA 1
ATOM 2594 C C . PRO A 1 345 ? 15.800 -3.884 24.705 1.00 63.59 345 PRO A C 1
ATOM 2596 O O . PRO A 1 345 ? 16.082 -4.919 24.097 1.00 63.59 345 PRO A O 1
ATOM 2599 N N . LYS A 1 346 ? 16.391 -3.558 25.856 1.00 71.50 346 LYS A N 1
ATOM 2600 C CA . LYS A 1 346 ? 17.295 -4.463 26.573 1.00 71.50 346 LYS A CA 1
ATOM 2601 C C . LYS A 1 346 ? 16.472 -5.405 27.460 1.00 71.50 346 LYS A C 1
ATOM 2603 O O . LYS A 1 346 ? 15.476 -4.962 28.026 1.00 71.50 346 LYS A O 1
ATOM 2608 N N . PRO A 1 347 ? 16.879 -6.674 27.662 1.00 61.62 347 PRO A N 1
ATOM 2609 C CA . PRO A 1 347 ? 16.128 -7.630 28.485 1.00 61.62 347 PRO A CA 1
ATOM 2610 C C . PRO A 1 347 ? 15.819 -7.169 29.923 1.00 61.62 347 PRO A C 1
ATOM 2612 O O . PRO A 1 347 ? 14.841 -7.643 30.499 1.00 61.62 347 PRO A O 1
ATOM 2615 N N . GLY A 1 348 ? 16.631 -6.263 30.486 1.00 61.25 348 GLY A N 1
ATOM 2616 C CA . GLY A 1 348 ? 16.441 -5.683 31.822 1.00 61.25 348 GLY A CA 1
ATOM 2617 C C . GLY A 1 348 ? 15.423 -4.537 31.898 1.00 61.25 348 GLY A C 1
ATOM 2618 O O . GLY A 1 348 ? 14.850 -4.326 32.959 1.00 61.25 348 GLY A O 1
ATOM 2619 N N . ASP A 1 349 ? 15.129 -3.862 30.781 1.00 65.44 349 ASP A N 1
ATOM 2620 C CA . ASP A 1 349 ? 14.213 -2.704 30.736 1.00 65.44 349 ASP A CA 1
ATOM 2621 C C . ASP A 1 349 ? 12.759 -3.114 30.423 1.00 65.44 349 ASP A C 1
ATOM 2623 O O . ASP A 1 349 ? 11.867 -2.282 30.254 1.00 65.44 349 ASP A O 1
ATOM 2627 N N . VAL A 1 350 ? 12.497 -4.420 30.311 1.00 73.50 350 VAL A N 1
ATOM 2628 C CA . VAL A 1 350 ? 11.182 -4.952 29.947 1.00 73.50 350 VAL A CA 1
ATOM 2629 C C . VAL A 1 350 ? 10.276 -5.007 31.176 1.00 73.50 350 VAL A C 1
ATOM 2631 O O . VAL A 1 350 ? 10.315 -5.960 31.956 1.00 73.50 350 VAL A O 1
ATOM 2634 N N . GLN A 1 351 ? 9.380 -4.030 31.301 1.00 76.75 351 GLN A N 1
ATOM 2635 C CA . GLN A 1 351 ? 8.281 -4.095 32.263 1.00 76.75 351 GLN A CA 1
ATOM 2636 C C . GLN A 1 351 ? 7.234 -5.114 31.805 1.00 76.75 351 GLN A C 1
ATOM 2638 O O . GLN A 1 351 ? 6.699 -5.009 30.698 1.00 76.75 351 GLN A O 1
ATOM 2643 N N . ARG A 1 352 ? 6.931 -6.102 32.652 1.00 85.62 352 ARG A N 1
ATOM 2644 C CA . ARG A 1 352 ? 5.946 -7.162 32.383 1.00 85.62 352 ARG A CA 1
ATOM 2645 C C . ARG A 1 352 ? 4.717 -6.960 33.254 1.00 85.62 352 ARG A C 1
ATOM 2647 O O . ARG A 1 352 ? 4.846 -6.676 34.438 1.00 85.62 352 ARG A O 1
ATOM 2654 N N . GLN A 1 353 ? 3.546 -7.124 32.659 1.00 88.50 353 GLN A N 1
ATOM 2655 C CA . GLN A 1 353 ? 2.259 -7.046 33.345 1.00 88.50 353 GLN A CA 1
ATOM 2656 C C . GLN A 1 353 ? 1.647 -8.441 33.474 1.00 88.50 353 GLN A C 1
ATOM 2658 O O . GLN A 1 353 ? 2.045 -9.373 32.767 1.00 88.50 353 GLN A O 1
ATOM 2663 N N . TRP A 1 354 ? 0.703 -8.582 34.398 1.00 93.12 354 TRP A N 1
ATOM 2664 C CA . TRP A 1 354 ? -0.100 -9.785 34.572 1.00 93.12 354 TRP A CA 1
ATOM 2665 C C . TRP A 1 354 ? -1.503 -9.514 34.041 1.00 93.12 354 TRP A C 1
ATOM 2667 O O . TRP A 1 354 ? -2.105 -8.510 34.403 1.00 93.12 354 TRP A O 1
ATOM 2677 N N . HIS A 1 355 ? -2.014 -10.405 33.198 1.00 91.81 355 HIS A N 1
ATOM 2678 C CA . HIS A 1 355 ? -3.370 -10.334 32.652 1.00 91.81 355 HIS A CA 1
ATOM 2679 C C . HIS A 1 355 ? -4.182 -11.530 33.132 1.00 91.81 355 HIS A C 1
ATOM 2681 O O . HIS A 1 355 ? -3.651 -12.641 33.163 1.00 91.81 355 HIS A O 1
ATOM 2687 N N . VAL A 1 356 ? -5.455 -11.328 33.462 1.00 92.06 356 VAL A N 1
ATOM 2688 C CA . VAL A 1 356 ? -6.411 -12.408 33.758 1.00 92.06 356 VAL A CA 1
ATOM 2689 C C . VAL A 1 356 ? -7.494 -12.428 32.692 1.00 92.06 356 VAL A C 1
ATOM 2691 O O . VAL A 1 356 ? -8.102 -11.405 32.399 1.00 92.06 356 VAL A O 1
ATOM 2694 N N . ILE A 1 357 ? -7.721 -13.602 32.110 1.00 92.75 357 ILE A N 1
ATOM 2695 C CA . ILE A 1 357 ? -8.726 -13.843 31.077 1.00 92.75 357 ILE A CA 1
ATOM 2696 C C . ILE A 1 357 ? -9.699 -14.898 31.596 1.00 92.75 357 ILE A C 1
ATOM 2698 O O . ILE A 1 357 ? -9.287 -16.016 31.915 1.00 92.75 357 ILE A O 1
ATOM 2702 N N . ASP A 1 358 ? -10.983 -14.560 31.634 1.00 91.62 358 ASP A N 1
ATOM 2703 C CA . ASP A 1 358 ? -12.057 -15.526 31.859 1.00 91.62 358 ASP A CA 1
ATOM 2704 C C . ASP A 1 358 ? -12.353 -16.272 30.552 1.00 91.62 358 ASP A C 1
ATOM 2706 O O . ASP A 1 358 ? -12.619 -15.638 29.537 1.00 91.62 358 ASP A O 1
ATOM 2710 N N . ALA A 1 359 ? -12.263 -17.604 30.546 1.00 89.31 359 ALA A N 1
ATOM 2711 C CA . ALA A 1 359 ? -12.508 -18.425 29.360 1.00 89.31 359 ALA A CA 1
ATOM 2712 C C . ALA A 1 359 ? -13.992 -18.766 29.113 1.00 89.31 359 ALA A C 1
ATOM 2714 O O . ALA A 1 359 ? -14.288 -19.424 28.110 1.00 89.31 359 ALA A O 1
ATOM 2715 N N . THR A 1 360 ? -14.910 -18.331 29.982 1.00 88.06 360 THR A N 1
ATOM 2716 C CA . THR A 1 360 ? -16.349 -18.634 29.896 1.00 88.06 360 THR A CA 1
ATOM 2717 C C . THR A 1 360 ? -16.959 -18.148 28.579 1.00 88.06 360 THR A C 1
ATOM 2719 O O . THR A 1 360 ? -16.840 -16.978 28.223 1.00 88.06 360 THR A O 1
ATOM 2722 N N . ASP A 1 361 ? -17.597 -19.057 27.834 1.00 83.44 361 ASP A N 1
ATOM 2723 C CA . ASP A 1 361 ? -18.256 -18.794 26.542 1.00 83.44 361 ASP A CA 1
ATOM 2724 C C . ASP A 1 361 ? -17.328 -18.236 25.444 1.00 83.44 361 ASP A C 1
ATOM 2726 O O . ASP A 1 361 ? -17.769 -17.715 24.413 1.00 83.44 361 ASP A O 1
ATOM 2730 N N . ILE A 1 362 ? -16.009 -18.369 25.619 1.00 87.06 362 ILE A N 1
ATOM 2731 C CA . ILE A 1 362 ? -15.025 -17.957 24.618 1.00 87.06 362 ILE A CA 1
ATOM 2732 C C . ILE A 1 362 ? -14.630 -19.150 23.763 1.00 87.06 362 ILE A C 1
ATOM 2734 O O . ILE A 1 362 ? -14.256 -20.209 24.255 1.00 87.06 362 ILE A O 1
ATOM 2738 N N . VAL A 1 363 ? -14.606 -18.950 22.446 1.00 88.69 363 VAL A N 1
ATOM 2739 C CA . VAL A 1 363 ? -14.092 -19.949 21.506 1.00 88.69 363 VAL A CA 1
ATOM 2740 C C . VAL A 1 363 ? -12.599 -20.217 21.744 1.00 88.69 363 VAL A C 1
ATOM 2742 O O . VAL A 1 363 ? -11.777 -19.303 21.622 1.00 88.69 363 VAL A O 1
ATOM 2745 N N . LEU A 1 364 ? -12.221 -21.484 21.951 1.00 87.06 364 LEU A N 1
ATOM 2746 C CA . LEU A 1 364 ? -10.847 -21.927 22.244 1.00 87.06 364 LEU A CA 1
ATOM 2747 C C . LEU A 1 364 ? -9.791 -21.346 21.289 1.00 87.06 364 LEU A C 1
ATOM 2749 O O . LEU A 1 364 ? -8.717 -20.919 21.714 1.00 87.06 364 LEU A O 1
ATOM 2753 N N . GLY A 1 365 ? -10.083 -21.308 19.986 1.00 86.50 365 GLY A N 1
ATOM 2754 C CA . GLY A 1 365 ? -9.162 -20.757 18.988 1.00 86.50 365 GLY A CA 1
ATOM 2755 C C . GLY A 1 365 ? -8.913 -19.254 19.157 1.00 86.50 365 GLY A C 1
ATOM 2756 O O . GLY A 1 365 ? -7.786 -18.787 18.977 1.00 86.50 365 GLY A O 1
ATOM 2757 N N . ARG A 1 366 ? -9.948 -18.496 19.541 1.00 88.12 366 ARG A N 1
ATOM 2758 C CA . ARG A 1 366 ? -9.851 -17.052 19.787 1.00 88.12 366 ARG A CA 1
ATOM 2759 C C . ARG A 1 366 ? -9.103 -16.774 21.085 1.00 88.12 366 ARG A C 1
ATOM 2761 O O . ARG A 1 366 ? -8.186 -15.953 21.065 1.00 88.12 366 ARG A O 1
ATOM 2768 N N . LEU A 1 367 ? -9.437 -17.508 22.148 1.00 91.25 367 LEU A N 1
ATOM 2769 C CA . LEU A 1 367 ? -8.717 -17.481 23.420 1.00 91.25 367 LEU A CA 1
ATOM 2770 C C . LEU A 1 367 ? -7.218 -17.703 23.186 1.00 91.25 367 LEU A C 1
ATOM 2772 O O . LEU A 1 367 ? -6.401 -16.843 23.502 1.00 91.25 367 LEU A O 1
ATOM 2776 N N . ALA A 1 368 ? -6.858 -18.791 22.497 1.00 92.06 368 ALA A N 1
ATOM 2777 C CA . ALA A 1 368 ? -5.464 -19.134 22.236 1.00 92.06 368 ALA A CA 1
ATOM 2778 C C . ALA A 1 368 ? -4.704 -18.061 21.435 1.00 92.06 368 ALA A C 1
ATOM 2780 O O . ALA A 1 368 ? -3.538 -17.785 21.724 1.00 92.06 368 ALA A O 1
ATOM 2781 N N . SER A 1 369 ? -5.349 -17.440 20.441 1.00 91.62 369 SER A N 1
ATOM 2782 C CA . SER A 1 369 ? -4.736 -16.384 19.626 1.00 91.62 369 SER A CA 1
ATOM 2783 C C . SER A 1 369 ? -4.447 -15.114 20.431 1.00 91.62 369 SER A C 1
ATOM 2785 O O . SER A 1 369 ? -3.376 -14.517 20.276 1.00 91.62 369 SER A O 1
ATOM 2787 N N . GLN A 1 370 ? -5.386 -14.691 21.283 1.00 92.81 370 GLN A N 1
ATOM 2788 C CA . GLN A 1 370 ? -5.211 -13.504 22.124 1.00 92.81 370 GLN A CA 1
ATOM 2789 C C . GLN A 1 370 ? -4.170 -13.751 23.215 1.00 92.81 370 GLN A C 1
ATOM 2791 O O . GLN A 1 370 ? -3.201 -12.998 23.325 1.00 92.81 370 GLN A O 1
ATOM 2796 N N . THR A 1 371 ? -4.265 -14.883 23.915 1.00 93.88 371 THR A N 1
ATOM 2797 C CA . THR A 1 371 ? -3.268 -15.304 24.904 1.00 93.88 371 THR A CA 1
ATOM 2798 C C . THR A 1 371 ? -1.858 -15.359 24.300 1.00 93.88 371 THR A C 1
ATOM 2800 O O . THR A 1 371 ? -0.924 -14.788 24.856 1.00 93.88 371 THR A O 1
ATOM 2803 N N . ALA A 1 372 ? -1.678 -15.948 23.111 1.00 93.75 372 ALA A N 1
ATOM 2804 C CA . ALA A 1 372 ? -0.374 -15.986 22.438 1.00 93.75 372 ALA A CA 1
ATOM 2805 C C . ALA A 1 372 ? 0.143 -14.602 21.997 1.00 93.75 372 ALA A C 1
ATOM 2807 O O . ALA A 1 372 ? 1.335 -14.436 21.732 1.00 93.75 372 ALA A O 1
ATOM 2808 N N . THR A 1 373 ? -0.727 -13.604 21.856 1.00 91.94 373 THR A N 1
ATOM 2809 C CA . THR A 1 373 ? -0.337 -12.230 21.502 1.00 91.94 373 THR A CA 1
ATOM 2810 C C . THR A 1 373 ? 0.247 -11.514 22.716 1.00 91.94 373 THR A C 1
ATOM 2812 O O . THR A 1 373 ? 1.346 -10.964 22.605 1.00 91.94 373 THR A O 1
ATOM 2815 N N . LEU A 1 374 ? -0.406 -11.650 23.875 1.00 92.56 374 LEU A N 1
ATOM 2816 C CA . LEU A 1 374 ? 0.070 -11.145 25.166 1.00 92.56 374 LEU A CA 1
ATOM 2817 C C . LEU A 1 374 ? 1.386 -11.814 25.598 1.00 92.56 374 LEU A C 1
ATOM 2819 O O . LEU A 1 374 ? 2.357 -11.130 25.924 1.00 92.56 374 LEU A O 1
ATOM 2823 N N . LEU A 1 375 ? 1.472 -13.147 25.487 1.00 92.44 375 LEU A N 1
ATOM 2824 C CA . LEU A 1 375 ? 2.686 -13.910 25.817 1.00 92.44 375 LEU A CA 1
ATOM 2825 C C . LEU A 1 375 ? 3.878 -13.584 24.907 1.00 92.44 375 LEU A C 1
ATOM 2827 O O . LEU A 1 375 ? 5.021 -13.791 25.300 1.00 92.44 375 LEU A O 1
ATOM 2831 N N . ARG A 1 376 ? 3.637 -13.098 23.682 1.00 89.19 376 ARG A N 1
ATOM 2832 C CA . ARG A 1 376 ? 4.706 -12.643 22.777 1.00 89.19 376 ARG A CA 1
ATOM 2833 C C . ARG A 1 376 ? 5.097 -11.186 23.003 1.00 89.19 376 ARG A C 1
ATOM 2835 O O . ARG A 1 376 ? 6.142 -10.792 22.504 1.00 89.19 376 ARG A O 1
ATOM 2842 N N . GLY A 1 377 ? 4.270 -10.397 23.689 1.00 88.75 377 GLY A N 1
ATOM 2843 C CA . GLY A 1 377 ? 4.490 -8.961 23.869 1.00 88.75 377 GLY A CA 1
ATOM 2844 C C . GLY A 1 377 ? 4.120 -8.123 22.647 1.00 88.75 377 GLY A C 1
ATOM 2845 O O . GLY A 1 377 ? 4.469 -6.953 22.589 1.00 88.75 377 GLY A O 1
ATOM 2846 N N . LYS A 1 378 ? 3.413 -8.695 21.658 1.00 85.12 378 LYS A N 1
ATOM 2847 C CA . LYS A 1 378 ? 3.058 -8.001 20.402 1.00 85.12 378 LYS A CA 1
ATOM 2848 C C . LYS A 1 378 ? 2.102 -6.822 20.595 1.00 85.12 378 LYS A C 1
ATOM 2850 O O . LYS A 1 378 ? 1.928 -6.033 19.675 1.00 85.12 378 LYS A O 1
ATOM 2855 N N . HIS A 1 379 ? 1.458 -6.736 21.753 1.00 85.19 379 HIS A N 1
ATOM 2856 C CA . HIS A 1 379 ? 0.626 -5.607 22.160 1.00 85.19 379 HIS A CA 1
ATOM 2857 C C . HIS A 1 379 ? 1.446 -4.420 22.684 1.00 85.19 379 HIS A C 1
ATOM 2859 O O . HIS A 1 379 ? 0.886 -3.342 22.847 1.00 85.19 379 HIS A O 1
ATOM 2865 N N . LYS A 1 380 ? 2.751 -4.592 22.941 1.00 83.44 380 LYS A N 1
ATOM 2866 C CA . LYS A 1 380 ? 3.640 -3.535 23.434 1.00 83.44 380 LYS A CA 1
ATOM 2867 C C . LYS A 1 380 ? 4.459 -2.912 22.296 1.00 83.44 380 LYS A C 1
ATOM 2869 O O . LYS A 1 380 ? 4.992 -3.647 21.464 1.00 83.44 380 LYS A O 1
ATOM 2874 N N . PRO A 1 381 ? 4.658 -1.580 22.292 1.00 75.81 381 PRO A N 1
ATOM 2875 C CA . PRO A 1 381 ? 5.453 -0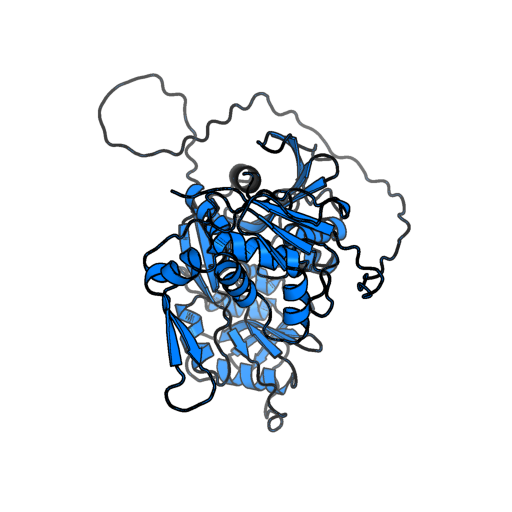.884 21.271 1.00 75.81 381 PRO A CA 1
ATOM 2876 C C . PRO A 1 381 ? 6.947 -1.238 21.337 1.00 75.81 381 PRO A C 1
ATOM 2878 O O . PRO A 1 381 ? 7.666 -1.106 20.354 1.00 75.81 381 PRO A O 1
ATOM 2881 N N . VAL A 1 382 ? 7.410 -1.754 22.480 1.00 81.06 382 VAL A N 1
ATOM 2882 C CA . VAL A 1 382 ? 8.775 -2.265 22.674 1.00 81.06 382 VAL A CA 1
ATOM 2883 C C . VAL A 1 382 ? 8.971 -3.687 22.130 1.00 81.06 382 VAL A C 1
ATOM 2885 O O . VAL A 1 382 ? 9.975 -4.320 22.437 1.00 81.06 382 VAL A O 1
ATOM 2888 N N . TYR A 1 383 ? 8.028 -4.241 21.361 1.00 83.38 383 TYR A N 1
ATOM 2889 C CA . TYR A 1 383 ? 8.140 -5.604 20.843 1.00 83.38 383 TYR A CA 1
ATOM 2890 C C . TYR A 1 383 ? 9.334 -5.762 19.894 1.00 83.38 383 TYR A C 1
ATOM 2892 O O . TYR A 1 383 ? 9.360 -5.228 18.785 1.00 83.38 383 TYR A O 1
ATOM 2900 N N . ALA A 1 384 ? 10.288 -6.595 20.297 1.00 79.94 384 ALA A N 1
ATOM 2901 C CA . ALA A 1 384 ? 11.381 -7.049 19.453 1.00 79.94 384 ALA A CA 1
ATOM 2902 C C . ALA A 1 384 ? 11.280 -8.574 19.267 1.00 79.94 384 ALA A C 1
ATOM 2904 O O . ALA A 1 384 ? 11.273 -9.299 20.260 1.00 79.94 384 ALA A O 1
ATOM 2905 N N . PRO A 1 385 ? 11.256 -9.110 18.029 1.00 81.81 385 PRO A N 1
ATOM 2906 C CA . PRO A 1 385 ? 11.094 -10.551 17.791 1.00 81.81 385 PRO A CA 1
ATOM 2907 C C . PRO A 1 385 ? 12.165 -11.443 18.435 1.00 81.81 385 PRO A C 1
ATOM 2909 O O . PRO A 1 385 ? 11.932 -12.633 18.635 1.00 81.81 385 PRO A O 1
ATOM 2912 N N . HIS A 1 386 ? 13.338 -10.874 18.718 1.00 80.44 386 HIS A N 1
ATOM 2913 C CA . HIS A 1 386 ? 14.492 -11.558 19.295 1.00 80.44 386 HIS A CA 1
ATOM 2914 C C . HIS A 1 386 ? 14.586 -11.414 20.826 1.00 80.44 386 HIS A C 1
ATOM 2916 O O . HIS A 1 386 ? 15.477 -12.013 21.422 1.00 80.44 386 HIS A O 1
ATOM 2922 N N . VAL A 1 387 ? 13.684 -10.657 21.468 1.00 83.19 387 VAL A N 1
ATOM 2923 C CA . VAL A 1 387 ? 13.680 -10.417 22.923 1.00 83.19 387 VAL A CA 1
ATOM 2924 C C . VAL A 1 387 ? 12.331 -10.807 23.526 1.00 83.19 387 VAL A C 1
ATOM 2926 O O . VAL A 1 387 ? 11.270 -10.520 22.970 1.00 83.19 387 VAL A O 1
ATOM 2929 N N . ASP A 1 388 ? 12.356 -11.439 24.700 1.00 84.75 388 ASP A N 1
ATOM 2930 C CA . ASP A 1 388 ? 11.144 -11.799 25.436 1.00 84.75 388 ASP A CA 1
ATOM 2931 C C . ASP A 1 388 ? 10.510 -10.591 26.151 1.00 84.75 388 ASP A C 1
ATOM 2933 O O . ASP A 1 388 ? 10.760 -10.317 27.334 1.00 84.75 388 ASP A O 1
ATOM 2937 N N . THR A 1 389 ? 9.655 -9.892 25.408 1.00 84.94 389 THR A N 1
ATOM 2938 C CA . THR A 1 389 ? 8.877 -8.722 25.851 1.00 84.94 389 THR A CA 1
ATOM 2939 C C . THR A 1 389 ? 7.454 -9.069 26.299 1.00 84.94 389 THR A C 1
ATOM 2941 O O . THR A 1 389 ? 6.643 -8.182 26.555 1.00 84.94 389 THR A O 1
ATOM 2944 N N . GLY A 1 390 ? 7.143 -10.366 26.396 1.00 86.94 390 GLY A N 1
ATOM 2945 C CA . GLY A 1 390 ? 5.810 -10.864 26.712 1.00 86.94 390 GLY A CA 1
ATOM 2946 C C . GLY A 1 390 ? 5.401 -10.741 28.173 1.00 86.94 390 GLY A C 1
ATOM 2947 O O . GLY A 1 390 ? 6.241 -10.807 29.080 1.00 86.94 390 GLY A O 1
ATOM 2948 N N . ASP A 1 391 ? 4.091 -10.638 28.368 1.00 91.81 391 ASP A N 1
ATOM 2949 C CA . ASP A 1 391 ? 3.432 -10.541 29.668 1.00 91.81 391 ASP A CA 1
ATOM 2950 C C . ASP A 1 391 ? 3.052 -11.906 30.244 1.00 91.81 391 ASP A C 1
ATOM 2952 O O . ASP A 1 391 ? 3.084 -12.924 29.550 1.00 91.81 391 ASP A O 1
ATOM 2956 N N . PHE A 1 392 ? 2.705 -11.922 31.529 1.00 93.00 392 PHE A N 1
ATOM 2957 C CA . PHE A 1 392 ? 2.109 -13.083 32.177 1.00 93.00 392 PHE A CA 1
ATOM 2958 C C . PHE A 1 392 ? 0.614 -13.110 31.893 1.00 93.00 392 PHE A C 1
ATOM 2960 O O . PHE A 1 392 ? -0.056 -12.081 31.958 1.00 93.00 392 PHE A O 1
ATOM 2967 N N . VAL A 1 393 ? 0.094 -14.291 31.573 1.00 94.88 393 VAL A N 1
ATOM 2968 C CA . VAL A 1 393 ? -1.330 -14.466 31.285 1.00 94.88 393 VAL A CA 1
ATOM 2969 C C . VAL A 1 393 ? -1.864 -15.598 32.135 1.00 94.88 393 VAL A C 1
ATOM 2971 O O . VAL A 1 393 ? -1.356 -16.720 32.080 1.00 94.88 393 VAL A O 1
ATOM 2974 N N . ILE A 1 394 ? -2.899 -15.290 32.899 1.00 94.25 394 ILE A N 1
ATOM 2975 C CA . ILE A 1 394 ? -3.682 -16.223 33.685 1.00 94.25 394 ILE A CA 1
ATOM 2976 C C . ILE A 1 394 ? -5.003 -16.437 32.952 1.00 94.25 394 ILE A C 1
ATOM 2978 O O . ILE A 1 394 ? -5.682 -15.482 32.593 1.00 94.25 394 ILE A O 1
ATOM 2982 N N . VAL A 1 395 ? -5.363 -17.691 32.720 1.00 93.69 395 VAL A N 1
ATOM 2983 C CA . VAL A 1 395 ? -6.661 -18.081 32.174 1.00 93.69 395 VAL A CA 1
ATOM 2984 C C . VAL A 1 395 ? -7.425 -18.817 33.266 1.00 93.69 395 VAL A C 1
ATOM 2986 O O . VAL A 1 395 ? -6.913 -19.805 33.797 1.00 93.69 395 VAL A O 1
ATOM 2989 N N . VAL A 1 396 ? -8.621 -18.337 33.592 1.00 93.00 396 VAL A N 1
ATOM 2990 C CA . VAL A 1 396 ? -9.548 -18.950 34.559 1.00 93.00 396 VAL A CA 1
ATOM 2991 C C . VAL A 1 396 ? -10.785 -19.490 33.845 1.00 93.00 396 VAL A C 1
ATOM 2993 O O . VAL A 1 396 ? -11.016 -19.160 32.681 1.00 93.00 396 VAL A O 1
ATOM 2996 N N . ASN A 1 397 ? -11.562 -20.341 34.518 1.00 91.50 397 ASN A N 1
ATOM 2997 C CA . ASN A 1 397 ? -12.745 -21.006 33.951 1.00 91.50 397 ASN A CA 1
ATOM 2998 C C . ASN A 1 397 ? -12.439 -21.809 32.673 1.00 91.50 397 ASN A C 1
ATOM 3000 O O . ASN A 1 397 ? -13.254 -21.874 31.752 1.00 91.50 397 ASN A O 1
ATOM 3004 N N . ALA A 1 398 ? -11.255 -22.429 32.590 1.00 88.88 398 ALA A N 1
ATOM 3005 C CA . ALA A 1 398 ? -10.817 -23.166 31.402 1.00 88.88 398 ALA A CA 1
ATOM 3006 C C . ALA A 1 398 ? -11.773 -24.298 30.981 1.00 88.88 398 ALA A C 1
ATOM 3008 O O . ALA A 1 398 ? -11.773 -24.693 29.817 1.00 88.88 398 ALA A O 1
ATOM 3009 N N . GLU A 1 399 ? -12.561 -24.829 31.915 1.00 86.38 399 GLU A N 1
ATOM 3010 C CA . GLU A 1 399 ? -13.586 -25.849 31.663 1.00 86.38 399 GLU A CA 1
ATOM 3011 C C . GLU A 1 399 ? -14.800 -25.325 30.876 1.00 86.38 399 GLU A C 1
ATOM 3013 O O . GLU A 1 399 ? -15.479 -26.105 30.218 1.00 86.38 399 GLU A O 1
ATOM 3018 N N . LYS A 1 400 ? -15.041 -24.006 30.878 1.00 86.38 400 LYS A N 1
ATOM 3019 C CA . LYS A 1 400 ? -16.191 -23.353 30.224 1.00 86.38 400 LYS A CA 1
ATOM 3020 C C . LYS A 1 400 ? -15.868 -22.794 28.835 1.00 86.38 400 LYS A C 1
ATOM 3022 O O . LYS A 1 400 ? -16.612 -21.975 28.297 1.00 86.38 400 LYS A O 1
ATOM 3027 N N . VAL A 1 401 ? -14.741 -23.206 28.255 1.00 86.56 401 VAL A N 1
ATOM 3028 C CA . VAL A 1 401 ? -14.310 -22.748 26.931 1.00 86.56 401 VAL A CA 1
ATOM 3029 C C . VAL A 1 401 ? -15.152 -23.406 25.833 1.00 86.56 401 VAL A C 1
ATOM 3031 O O . VAL A 1 401 ? -15.317 -24.625 25.790 1.00 86.56 401 VAL A O 1
ATOM 3034 N N . ALA A 1 402 ? -15.655 -22.606 24.897 1.00 82.75 402 ALA A N 1
ATOM 3035 C CA . ALA A 1 402 ? -16.465 -23.100 23.793 1.00 82.75 402 ALA A CA 1
ATOM 3036 C C . ALA A 1 402 ? -15.591 -23.698 22.674 1.00 82.75 402 ALA A C 1
ATOM 3038 O O . ALA A 1 402 ? -14.552 -23.150 22.282 1.00 82.75 402 ALA A O 1
ATOM 3039 N N . LEU A 1 403 ? -16.041 -24.809 22.090 1.00 77.12 403 LEU A N 1
ATOM 3040 C CA . LEU A 1 403 ? -15.475 -25.382 20.868 1.00 77.12 403 LEU A CA 1
ATOM 3041 C C . LEU A 1 403 ? -16.402 -25.058 19.694 1.00 77.12 403 LEU A C 1
ATOM 3043 O O . LEU A 1 403 ? -17.582 -25.383 19.742 1.00 77.12 403 LEU A O 1
ATOM 3047 N N . THR A 1 404 ? -15.881 -24.446 18.626 1.00 71.25 404 THR A N 1
ATOM 3048 C CA . THR A 1 404 ? -16.669 -24.171 17.413 1.00 71.25 404 THR A CA 1
ATOM 3049 C C . THR A 1 404 ? -16.153 -24.956 16.207 1.00 71.25 404 THR A C 1
ATOM 3051 O O . THR A 1 404 ? -14.957 -24.969 15.905 1.00 71.25 404 THR A O 1
ATOM 3054 N N . GLY A 1 405 ? -17.080 -25.595 15.488 1.00 62.53 405 GLY A N 1
ATOM 3055 C CA . GLY A 1 405 ? -16.859 -26.234 14.189 1.00 62.53 405 GLY A CA 1
ATOM 3056 C C . GLY A 1 405 ? -16.451 -27.716 14.212 1.00 62.53 405 GLY A C 1
ATOM 3057 O O . GLY A 1 405 ? -15.691 -28.179 15.061 1.00 62.53 405 GLY A O 1
ATOM 3058 N N . SER A 1 406 ? -16.871 -28.438 13.168 1.00 57.34 406 SER A N 1
ATOM 3059 C CA . SER A 1 406 ? -16.638 -29.880 12.951 1.00 57.34 406 SER A CA 1
ATOM 3060 C C . SER A 1 406 ? -15.153 -30.271 12.839 1.00 57.34 406 SER A C 1
ATOM 3062 O O . SER A 1 406 ? -14.779 -31.423 13.036 1.00 57.34 406 SER A O 1
ATOM 3064 N N . LYS A 1 407 ? -14.264 -29.309 12.540 1.00 53.50 407 LYS A N 1
ATOM 3065 C CA . LYS A 1 407 ? -12.813 -29.542 12.393 1.00 53.50 407 LYS A CA 1
ATOM 3066 C C . LYS A 1 407 ? -12.076 -29.722 13.724 1.00 53.50 407 LYS A C 1
ATOM 3068 O O . LYS A 1 407 ? -11.001 -30.314 13.727 1.00 53.50 407 LYS A O 1
ATOM 3073 N N . LEU A 1 408 ? -12.606 -29.199 14.835 1.00 55.88 408 LEU A N 1
ATOM 3074 C CA . LEU A 1 408 ? -12.030 -29.426 16.168 1.00 55.88 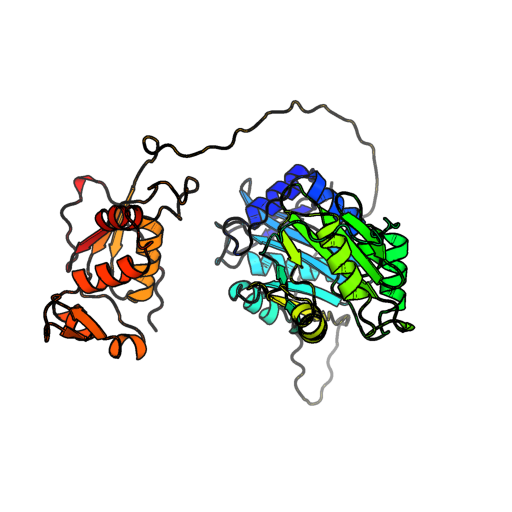408 LEU A CA 1
ATOM 3075 C C . LEU A 1 408 ? -12.490 -30.763 16.756 1.00 55.88 408 LEU A C 1
ATOM 3077 O O . LEU A 1 408 ? -11.690 -31.429 17.407 1.00 55.88 408 LEU A O 1
ATOM 3081 N N . GLU A 1 409 ? -13.717 -31.193 16.450 1.00 56.91 409 GLU A N 1
ATOM 3082 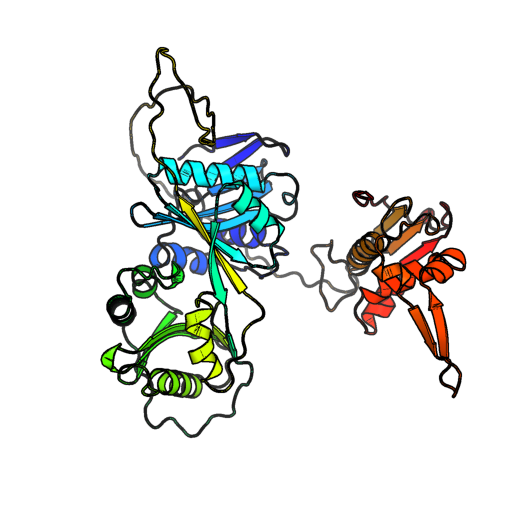C CA . GLU A 1 409 ? -14.232 -32.521 16.819 1.00 56.91 409 GLU A CA 1
ATOM 3083 C C . GLU A 1 409 ? -13.417 -33.650 16.171 1.00 56.91 409 GLU A C 1
ATOM 3085 O O . GLU A 1 409 ? -13.129 -34.659 16.806 1.00 56.91 409 GLU A O 1
ATOM 3090 N N . GLN A 1 410 ? -12.963 -33.442 14.932 1.00 63.53 410 GLN A N 1
ATOM 3091 C CA . GLN A 1 410 ? -12.119 -34.388 14.191 1.00 63.53 410 GLN A CA 1
ATOM 3092 C C . GLN A 1 410 ? -10.625 -34.288 14.541 1.00 63.53 410 GLN A C 1
ATOM 3094 O O . GLN A 1 410 ? -9.815 -35.076 14.049 1.00 63.53 410 GLN A O 1
ATOM 3099 N N . LYS A 1 411 ? -10.216 -33.308 15.358 1.00 71.50 411 LYS A N 1
ATOM 3100 C CA . LYS A 1 411 ? -8.802 -33.099 15.668 1.00 71.50 411 LYS A CA 1
ATOM 3101 C C . LYS A 1 411 ? -8.348 -34.093 16.732 1.00 71.50 411 LYS A C 1
ATOM 3103 O O . LYS A 1 411 ? -8.643 -33.948 17.918 1.00 71.50 411 LYS A O 1
ATOM 3108 N N . ILE A 1 412 ? -7.574 -35.075 16.292 1.00 76.56 412 ILE A N 1
ATOM 3109 C CA . ILE A 1 412 ? -6.953 -36.067 17.162 1.00 76.56 412 ILE A CA 1
ATOM 3110 C C . ILE A 1 412 ? -5.608 -35.531 17.658 1.00 76.56 412 ILE A C 1
ATOM 3112 O O . ILE A 1 412 ? -4.745 -35.118 16.881 1.00 76.56 412 ILE A O 1
ATOM 3116 N N . ASP A 1 413 ? -5.430 -35.534 18.974 1.00 73.44 413 ASP A N 1
ATOM 3117 C CA . ASP A 1 413 ? -4.134 -35.355 19.604 1.00 73.44 413 ASP A CA 1
ATOM 3118 C C . ASP A 1 413 ? -3.392 -36.690 19.629 1.00 73.44 413 ASP A C 1
ATOM 3120 O O . ASP A 1 413 ? -3.836 -37.649 20.261 1.00 73.44 413 ASP A O 1
ATOM 3124 N N . TYR A 1 414 ? -2.247 -36.738 18.955 1.00 78.94 414 TYR A N 1
ATOM 3125 C CA . TYR A 1 414 ? -1.370 -37.900 18.951 1.00 78.94 414 TYR A CA 1
ATOM 3126 C C . TYR A 1 414 ? -0.230 -37.701 19.946 1.00 78.94 414 TYR A C 1
ATOM 3128 O O . TYR A 1 414 ? 0.501 -36.709 19.906 1.00 78.94 414 TYR A O 1
ATOM 3136 N N . ARG A 1 415 ? -0.038 -38.680 20.827 1.00 79.00 415 ARG A N 1
ATOM 3137 C CA . ARG A 1 415 ? 1.097 -38.760 21.744 1.00 79.00 415 ARG A CA 1
ATOM 3138 C C . ARG A 1 415 ? 1.853 -40.047 21.476 1.00 79.00 415 ARG A C 1
ATOM 3140 O O . ARG A 1 415 ? 1.271 -41.119 21.565 1.00 79.00 415 ARG A O 1
ATOM 3147 N N . HIS A 1 416 ? 3.148 -39.948 21.208 1.00 78.25 416 HIS A N 1
ATOM 3148 C CA . HIS A 1 416 ? 4.012 -41.112 21.046 1.00 78.25 416 HIS A CA 1
ATOM 3149 C C . HIS A 1 416 ? 4.989 -41.203 22.220 1.00 78.25 416 HIS A C 1
ATOM 3151 O O . HIS A 1 416 ? 5.585 -40.196 22.602 1.00 78.25 416 HIS A O 1
ATOM 3157 N N . SER A 1 417 ? 5.149 -42.388 22.809 1.00 81.31 417 SER A N 1
ATOM 3158 C CA . SER A 1 417 ? 6.110 -42.619 23.900 1.00 81.31 417 SER A CA 1
ATOM 3159 C C . SER A 1 417 ? 7.558 -42.799 23.423 1.00 81.31 417 SER A C 1
ATOM 3161 O O . SER A 1 417 ? 8.468 -42.806 24.244 1.00 81.31 417 SER A O 1
ATOM 3163 N N . GLY A 1 418 ? 7.778 -42.947 22.113 1.00 75.81 418 GLY A N 1
ATOM 3164 C CA . GLY A 1 418 ? 9.097 -43.184 21.509 1.00 75.81 418 GLY A CA 1
ATOM 3165 C C . GLY A 1 418 ? 9.447 -44.663 21.313 1.00 75.81 418 GLY A C 1
ATOM 3166 O O . GLY A 1 418 ? 10.463 -44.955 20.697 1.00 75.81 418 GLY A O 1
ATOM 3167 N N . ARG A 1 419 ? 8.605 -45.592 21.786 1.00 76.94 419 ARG A N 1
ATOM 3168 C CA . ARG A 1 419 ? 8.770 -47.049 21.613 1.00 76.94 419 ARG A CA 1
ATOM 3169 C C . ARG A 1 419 ? 7.758 -47.594 20.587 1.00 76.94 419 ARG A C 1
ATOM 3171 O O . ARG A 1 419 ? 6.678 -47.007 20.483 1.00 76.94 419 ARG A O 1
ATOM 3178 N N . PRO A 1 420 ? 8.055 -48.689 19.858 1.00 74.62 420 PRO A N 1
ATOM 3179 C CA . PRO A 1 420 ? 7.097 -49.327 18.948 1.00 74.62 420 PRO A CA 1
ATOM 3180 C C . PRO A 1 420 ? 5.758 -49.624 19.647 1.00 74.62 420 PRO A C 1
ATOM 3182 O O . PRO A 1 420 ? 5.749 -50.100 20.780 1.00 74.62 420 PRO A O 1
ATOM 3185 N N . GLY A 1 421 ? 4.630 -49.286 19.010 1.00 78.56 421 GLY A N 1
ATOM 3186 C CA . GLY A 1 421 ? 3.282 -49.422 19.594 1.00 78.56 421 GLY A CA 1
ATOM 3187 C C . GLY A 1 421 ? 2.894 -48.339 20.616 1.00 78.56 421 GLY A C 1
ATOM 3188 O O . GLY A 1 421 ? 1.816 -48.382 21.200 1.00 78.56 421 GLY A O 1
ATOM 3189 N N . GLY A 1 422 ? 3.745 -47.335 20.837 1.00 80.69 422 GLY A N 1
ATOM 3190 C CA . GLY A 1 422 ? 3.564 -46.294 21.848 1.00 80.69 422 GLY A CA 1
ATOM 3191 C C . GLY A 1 422 ? 2.647 -45.126 21.474 1.00 80.69 422 GLY A C 1
ATOM 3192 O O . GLY A 1 422 ? 2.678 -44.104 22.168 1.00 80.69 422 GLY A O 1
ATOM 3193 N N . LEU A 1 423 ? 1.890 -45.223 20.376 1.00 83.25 423 LEU A N 1
ATOM 3194 C CA . LEU A 1 423 ? 1.002 -44.165 19.898 1.00 83.25 423 LEU A CA 1
ATOM 3195 C C . LEU A 1 423 ? -0.331 -44.205 20.655 1.00 83.25 423 LEU A C 1
ATOM 3197 O O . LEU A 1 423 ? -1.080 -45.170 20.566 1.00 83.25 423 LEU A O 1
ATOM 3201 N N . ARG A 1 424 ? -0.649 -43.135 21.380 1.00 80.12 424 ARG A N 1
ATOM 3202 C CA . ARG A 1 424 ? -1.965 -42.902 21.983 1.00 80.12 424 ARG A CA 1
ATOM 3203 C C . ARG A 1 424 ? -2.622 -41.715 21.295 1.00 80.12 424 ARG A C 1
ATOM 3205 O O . ARG A 1 424 ? -2.029 -40.639 21.236 1.00 80.12 424 ARG A O 1
ATOM 3212 N N . SER A 1 425 ? -3.835 -41.912 20.802 1.00 81.06 425 SER A N 1
ATOM 3213 C CA . SER A 1 425 ? -4.692 -40.867 20.245 1.00 81.06 425 SER A CA 1
ATOM 3214 C C . SER A 1 425 ? -5.781 -40.485 21.243 1.00 81.06 425 SER A C 1
ATOM 3216 O O . SER A 1 425 ? -6.346 -41.342 21.919 1.00 81.06 425 SER A O 1
ATOM 3218 N N . THR A 1 426 ? -6.093 -39.202 21.356 1.00 82.19 426 THR A N 1
ATOM 3219 C CA . THR A 1 426 ? -7.243 -38.718 22.134 1.00 82.19 426 THR A CA 1
ATOM 3220 C C . THR A 1 426 ? -7.912 -37.597 21.358 1.00 82.19 426 THR A C 1
ATOM 3222 O O . THR A 1 426 ? -7.219 -36.775 20.757 1.00 82.19 426 THR A O 1
ATOM 3225 N N . THR A 1 427 ? -9.242 -37.566 21.319 1.00 81.75 427 THR A N 1
ATOM 3226 C CA . THR A 1 427 ? -9.943 -36.470 20.644 1.00 81.75 427 THR A CA 1
ATOM 3227 C C . THR A 1 427 ? -9.803 -35.185 21.455 1.00 81.75 427 THR A C 1
ATOM 3229 O O . THR A 1 427 ? -9.600 -35.209 22.671 1.00 81.75 427 THR A O 1
ATOM 3232 N N . TYR A 1 428 ? -9.884 -34.034 20.792 1.00 78.12 428 TYR A N 1
ATOM 3233 C CA . TYR A 1 428 ? -9.802 -32.756 21.497 1.00 78.12 428 TYR A CA 1
ATOM 3234 C C . TYR A 1 428 ? -10.981 -32.526 22.458 1.00 78.12 428 TYR A C 1
ATOM 3236 O O . TYR A 1 428 ? -10.794 -31.844 23.463 1.00 78.12 428 TYR A O 1
ATOM 3244 N N . ARG A 1 429 ? -12.150 -33.129 22.185 1.00 78.50 429 ARG A N 1
ATOM 3245 C CA . ARG A 1 429 ? -13.313 -33.149 23.088 1.00 78.50 429 ARG A CA 1
ATOM 3246 C C . ARG A 1 429 ? -12.978 -33.903 24.378 1.00 78.50 429 ARG A C 1
ATOM 3248 O O . ARG A 1 429 ? -12.971 -33.294 25.439 1.00 78.50 429 ARG A O 1
ATOM 3255 N N . ASP A 1 430 ? -12.519 -35.152 24.268 1.00 81.69 430 ASP A N 1
ATOM 3256 C CA . ASP A 1 430 ? -12.113 -35.947 25.440 1.00 81.69 430 ASP A CA 1
ATOM 3257 C C . ASP A 1 430 ? -10.967 -35.292 26.228 1.00 81.69 430 ASP A C 1
ATOM 3259 O O . ASP A 1 430 ? -10.837 -35.470 27.440 1.00 81.69 430 ASP A O 1
ATOM 3263 N N . LEU A 1 431 ? -10.076 -34.573 25.534 1.00 82.38 431 LEU A N 1
ATOM 3264 C CA . LEU A 1 431 ? -8.976 -33.848 26.161 1.00 82.38 431 LEU A CA 1
ATOM 3265 C C . LEU A 1 431 ? -9.477 -32.653 26.977 1.00 82.38 431 LEU A C 1
ATOM 3267 O O . LEU A 1 431 ? -8.899 -32.382 28.028 1.00 82.38 431 LEU A O 1
ATOM 3271 N N . LEU A 1 432 ? -10.507 -31.953 26.496 1.00 81.19 432 LEU A N 1
ATOM 3272 C CA . LEU A 1 432 ? -11.116 -30.839 27.212 1.00 81.19 432 LEU A CA 1
ATOM 3273 C C . LEU A 1 432 ? -11.846 -31.335 28.464 1.00 81.19 432 LEU A C 1
ATOM 3275 O O . LEU A 1 432 ? -11.614 -30.783 29.533 1.00 81.19 432 LEU A O 1
ATOM 3279 N N . ASP A 1 433 ? -12.597 -32.433 28.351 1.00 81.94 433 ASP A N 1
ATOM 3280 C CA . ASP A 1 433 ? -13.343 -33.020 29.471 1.00 81.94 433 ASP A CA 1
ATOM 3281 C C . ASP A 1 433 ? -12.409 -33.568 30.562 1.00 81.94 433 ASP A C 1
ATOM 3283 O O . ASP A 1 433 ? -12.621 -33.364 31.754 1.00 81.94 433 ASP A O 1
ATOM 3287 N N . LYS A 1 434 ? -11.324 -34.252 30.168 1.00 85.44 434 LYS A N 1
ATOM 3288 C CA . LYS A 1 434 ? -10.374 -34.854 31.123 1.00 85.44 434 LYS A CA 1
ATOM 3289 C C . LYS A 1 434 ? -9.366 -33.857 31.682 1.00 85.44 434 LYS A C 1
ATOM 3291 O O . LYS A 1 434 ? -8.849 -34.056 32.782 1.00 85.44 434 LYS A O 1
ATOM 3296 N N . ASN A 1 435 ? -8.949 -32.871 30.888 1.00 86.69 435 ASN A N 1
ATOM 3297 C CA . ASN A 1 435 ? -7.909 -31.925 31.282 1.00 86.69 435 ASN A CA 1
ATOM 3298 C C . ASN A 1 435 ? -7.999 -30.607 30.486 1.00 86.69 435 ASN A C 1
ATOM 3300 O O . ASN A 1 435 ? -7.189 -30.375 29.572 1.00 86.69 435 ASN A O 1
ATOM 3304 N N . PRO A 1 436 ? -8.922 -29.703 30.863 1.00 86.88 436 PRO A N 1
ATOM 3305 C CA . PRO A 1 436 ? -9.167 -28.468 30.117 1.00 86.88 436 PRO A CA 1
ATOM 3306 C C . PRO A 1 436 ? -7.929 -27.564 30.083 1.00 86.88 436 PRO A C 1
ATOM 3308 O O . PRO A 1 436 ? -7.589 -26.983 29.048 1.00 86.88 436 PRO A O 1
ATOM 3311 N N . ARG A 1 437 ? -7.153 -27.562 31.177 1.00 90.62 437 ARG A N 1
ATOM 3312 C CA . ARG A 1 437 ? -5.848 -26.893 31.273 1.00 90.62 437 ARG A CA 1
ATOM 3313 C C . ARG A 1 437 ? -4.938 -27.256 30.098 1.00 90.62 437 ARG A C 1
ATOM 3315 O O . ARG A 1 437 ? -4.404 -26.389 29.406 1.00 90.62 437 ARG A O 1
ATOM 3322 N N . ARG A 1 438 ? -4.778 -28.556 29.847 1.00 88.00 438 ARG A N 1
ATOM 3323 C CA . ARG A 1 438 ? -3.873 -29.068 28.817 1.00 88.00 438 ARG A CA 1
ATOM 3324 C C . ARG A 1 438 ? -4.368 -28.773 27.401 1.00 88.00 438 ARG A C 1
ATOM 3326 O O . ARG A 1 438 ? -3.538 -28.596 26.506 1.00 88.00 438 ARG A O 1
ATOM 3333 N N . ALA A 1 439 ? -5.681 -28.722 27.187 1.00 87.94 439 ALA A N 1
ATOM 3334 C CA . ALA A 1 439 ? -6.262 -28.365 25.895 1.00 87.94 439 ALA A CA 1
ATOM 3335 C C . ALA A 1 439 ? -5.898 -26.921 25.500 1.00 87.94 439 ALA A C 1
ATOM 3337 O O . ALA A 1 439 ? -5.418 -26.694 24.381 1.00 87.94 439 ALA A O 1
ATOM 3338 N N . ILE A 1 440 ? -6.030 -25.977 26.439 1.00 90.50 440 ILE A N 1
ATOM 3339 C CA . ILE A 1 440 ? -5.670 -24.563 26.249 1.00 90.50 440 ILE A CA 1
ATOM 3340 C C . ILE A 1 440 ? -4.159 -24.399 26.083 1.00 90.50 440 ILE A C 1
ATOM 3342 O O . ILE A 1 440 ? -3.717 -23.782 25.114 1.00 90.50 440 ILE A O 1
ATOM 3346 N N . GLU A 1 441 ? -3.346 -25.006 26.955 1.00 92.56 441 GLU A N 1
ATOM 3347 C CA . GLU A 1 441 ? -1.880 -24.939 26.851 1.00 92.56 441 GLU A CA 1
ATOM 3348 C C . GLU A 1 441 ? -1.379 -25.417 25.485 1.00 92.56 441 GLU A C 1
ATOM 3350 O O . GLU A 1 441 ? -0.497 -24.798 24.888 1.00 92.56 441 GLU A O 1
ATOM 3355 N N . LYS A 1 442 ? -1.954 -26.501 24.951 1.00 89.06 442 LYS A N 1
ATOM 3356 C CA . LYS A 1 442 ? -1.605 -27.001 23.616 1.00 89.06 442 LYS A CA 1
ATOM 3357 C C . LYS A 1 442 ? -2.047 -26.065 22.503 1.00 89.06 442 LYS A C 1
ATOM 3359 O O . LYS A 1 442 ? -1.277 -25.853 21.564 1.00 89.06 442 LYS A O 1
ATOM 3364 N N . ALA A 1 443 ? -3.254 -25.511 22.601 1.00 89.81 443 ALA A N 1
ATOM 3365 C CA . ALA A 1 443 ? -3.758 -24.556 21.623 1.00 89.81 443 ALA A CA 1
ATOM 3366 C C . ALA A 1 443 ? -2.860 -23.308 21.564 1.00 89.81 443 ALA A C 1
ATOM 3368 O O . ALA A 1 443 ? -2.438 -22.911 20.479 1.00 89.81 443 ALA A O 1
ATOM 3369 N N . VAL A 1 444 ? -2.482 -22.756 22.722 1.00 93.44 444 VAL A N 1
ATOM 3370 C CA . VAL A 1 444 ? -1.573 -21.604 22.822 1.00 93.44 444 VAL A CA 1
ATOM 3371 C C . VAL A 1 444 ? -0.164 -21.962 22.352 1.00 93.44 444 VAL A C 1
ATOM 3373 O O . VAL A 1 444 ? 0.429 -21.218 21.573 1.00 93.44 444 VAL A O 1
ATOM 3376 N N . LYS A 1 445 ? 0.372 -23.124 22.752 1.00 91.94 445 LYS A N 1
ATOM 3377 C CA . LYS A 1 445 ? 1.701 -23.591 22.325 1.00 91.94 445 LYS A CA 1
ATOM 3378 C C . LYS A 1 445 ? 1.817 -23.702 20.804 1.00 91.94 445 LYS A C 1
ATOM 3380 O O . LYS A 1 445 ? 2.875 -23.393 20.266 1.00 91.94 445 LYS A O 1
ATOM 3385 N N . GLY A 1 446 ? 0.751 -24.111 20.115 1.00 89.56 446 GLY A N 1
ATOM 3386 C CA . GLY A 1 446 ? 0.708 -24.145 18.649 1.00 89.56 446 GLY A CA 1
ATOM 3387 C C . GLY A 1 446 ? 0.781 -22.764 17.981 1.00 89.56 446 GLY A C 1
ATOM 3388 O O . GLY A 1 446 ? 1.109 -22.681 16.804 1.00 89.56 446 GLY A O 1
ATOM 3389 N N . MET A 1 447 ? 0.506 -21.684 18.720 1.00 90.81 447 MET A N 1
ATOM 3390 C CA . MET A 1 447 ? 0.545 -20.298 18.232 1.00 90.81 447 MET A CA 1
ATOM 3391 C C . MET A 1 447 ? 1.864 -19.573 18.562 1.00 90.81 447 MET A C 1
ATOM 3393 O O . MET A 1 447 ? 2.077 -18.437 18.116 1.00 90.81 447 MET A O 1
ATOM 3397 N N . LEU A 1 448 ? 2.749 -20.203 19.343 1.00 92.25 448 LEU A N 1
ATOM 3398 C CA . LEU A 1 448 ? 4.059 -19.673 19.729 1.00 92.25 448 LEU A CA 1
ATOM 3399 C C . LEU A 1 448 ? 5.183 -20.223 18.827 1.00 92.25 448 LEU A C 1
ATOM 3401 O O . LEU A 1 448 ? 5.050 -21.315 18.275 1.00 92.25 448 LEU A O 1
ATOM 3405 N N . PRO A 1 449 ? 6.311 -19.500 18.674 1.00 89.12 449 PRO A N 1
ATOM 3406 C CA . PRO A 1 449 ? 7.459 -19.990 17.913 1.00 89.12 449 PRO A CA 1
ATOM 3407 C C . PRO A 1 449 ? 8.004 -21.310 18.480 1.00 89.12 449 PRO A C 1
ATOM 3409 O O . PRO A 1 449 ? 8.174 -21.457 19.690 1.00 89.12 449 PRO A O 1
ATOM 3412 N N . HIS A 1 450 ? 8.345 -22.265 17.615 1.00 89.88 450 HIS A N 1
ATOM 3413 C CA . HIS A 1 450 ? 8.909 -23.557 18.024 1.00 89.88 450 HIS A CA 1
ATOM 3414 C C . HIS A 1 450 ? 10.423 -23.476 18.289 1.00 89.88 450 HIS A C 1
ATOM 3416 O O . HIS A 1 450 ? 11.220 -24.161 17.657 1.00 89.88 450 HIS A O 1
ATOM 3422 N N . ASN A 1 451 ? 10.830 -22.620 19.227 1.00 91.38 451 ASN A N 1
ATOM 3423 C CA . ASN A 1 451 ? 12.225 -22.427 19.636 1.00 91.38 451 ASN A CA 1
ATOM 3424 C C . ASN A 1 451 ? 12.353 -22.309 21.173 1.00 91.38 451 ASN A C 1
ATOM 3426 O O . ASN A 1 451 ? 11.383 -22.504 21.910 1.00 91.38 451 ASN A O 1
ATOM 3430 N N . SER A 1 452 ? 13.565 -22.054 21.679 1.00 88.44 452 SER A N 1
ATOM 3431 C CA . SER A 1 452 ? 13.826 -21.854 23.116 1.00 88.44 452 SER A CA 1
ATOM 3432 C C . SER A 1 452 ? 13.041 -20.670 23.691 1.00 88.44 452 SER A C 1
ATOM 3434 O O . SER A 1 452 ? 12.434 -20.804 24.751 1.00 88.44 452 SER A O 1
ATOM 3436 N N . LEU A 1 453 ? 12.977 -19.560 22.952 1.00 88.31 453 LEU A N 1
ATOM 3437 C CA . LEU A 1 453 ? 12.228 -18.358 23.319 1.00 88.31 453 LEU A CA 1
ATOM 3438 C C . LEU A 1 453 ? 10.727 -18.647 23.480 1.00 88.31 453 LEU A C 1
ATOM 3440 O O . LEU A 1 453 ? 10.118 -18.254 24.467 1.00 88.31 453 LEU A O 1
ATOM 3444 N N . GLY A 1 454 ? 10.128 -19.411 22.565 1.00 90.38 454 GLY A N 1
ATOM 3445 C CA . GLY A 1 454 ? 8.724 -19.807 22.665 1.00 90.38 454 GLY A CA 1
ATOM 3446 C C . GLY A 1 454 ? 8.432 -20.703 23.871 1.00 90.38 454 GLY A C 1
ATOM 3447 O O . GLY A 1 454 ? 7.359 -20.600 24.463 1.00 90.38 454 GLY A O 1
ATOM 3448 N N . ARG A 1 455 ? 9.391 -21.540 24.297 1.00 90.56 455 ARG A N 1
ATOM 3449 C CA . ARG A 1 455 ? 9.276 -22.306 25.553 1.00 90.56 455 ARG A CA 1
ATOM 3450 C C . ARG A 1 455 ? 9.306 -21.398 26.784 1.00 90.56 455 ARG A C 1
ATOM 3452 O O . ARG A 1 455 ? 8.554 -21.655 27.719 1.00 90.56 455 ARG A O 1
ATOM 3459 N N . GLN A 1 456 ? 10.122 -20.344 26.768 1.00 89.62 456 GLN A N 1
ATOM 3460 C CA . GLN A 1 456 ? 10.149 -19.330 27.829 1.00 89.62 456 GLN A CA 1
ATOM 3461 C C . GLN A 1 456 ? 8.857 -18.503 27.859 1.00 89.62 456 GLN A C 1
ATOM 3463 O O . GLN A 1 456 ? 8.300 -18.284 28.924 1.00 89.62 456 GLN A O 1
ATOM 3468 N N . MET A 1 457 ? 8.316 -18.122 26.700 1.00 92.56 457 MET A N 1
ATOM 3469 C CA . MET A 1 457 ? 7.018 -17.439 26.621 1.00 92.56 457 MET A CA 1
ATOM 3470 C C . MET A 1 457 ? 5.891 -18.316 27.176 1.00 92.56 457 MET A C 1
ATOM 3472 O O . MET A 1 457 ? 5.040 -17.838 27.919 1.00 92.56 457 MET A O 1
ATOM 3476 N N . LEU A 1 458 ? 5.897 -19.617 26.867 1.00 92.31 458 LEU A N 1
ATOM 3477 C CA . LEU A 1 458 ? 4.871 -20.542 27.347 1.00 92.31 458 LEU A CA 1
ATOM 3478 C C . LEU A 1 458 ? 4.898 -20.728 28.873 1.00 92.31 458 LEU A C 1
ATOM 3480 O O . LEU A 1 458 ? 3.847 -20.963 29.457 1.00 92.31 458 LEU A O 1
ATOM 3484 N N . SER A 1 459 ? 6.051 -20.603 29.543 1.00 92.25 459 SER A N 1
ATOM 3485 C CA . SER A 1 459 ? 6.122 -20.768 31.008 1.00 92.25 459 SER A CA 1
ATOM 3486 C C . SER A 1 459 ? 5.386 -19.662 31.783 1.00 92.25 459 SER A C 1
ATOM 3488 O O . SER A 1 459 ? 5.013 -19.867 32.946 1.00 92.25 459 SER A O 1
ATOM 3490 N N . LYS A 1 460 ? 5.135 -18.519 31.127 1.00 93.50 460 LYS A N 1
ATOM 3491 C CA . LYS A 1 460 ? 4.366 -17.378 31.647 1.00 93.50 460 LYS A CA 1
ATOM 3492 C C . LYS A 1 460 ? 2.852 -17.565 31.562 1.00 93.50 460 LYS A C 1
ATOM 3494 O O . LYS A 1 460 ? 2.116 -16.784 32.160 1.00 93.50 460 LYS A O 1
ATOM 3499 N N . LEU A 1 461 ? 2.389 -18.582 30.836 1.00 95.88 461 LEU A N 1
ATOM 3500 C CA . LEU A 1 461 ? 0.984 -18.961 30.802 1.00 95.88 461 LEU A CA 1
ATOM 3501 C C . LEU A 1 461 ? 0.631 -19.753 32.064 1.00 95.88 461 LEU A C 1
ATOM 3503 O O . LEU A 1 461 ? 1.289 -20.748 32.378 1.00 95.88 461 LEU A O 1
ATOM 3507 N N . LYS A 1 462 ? -0.426 -19.338 32.760 1.00 94.31 462 LYS A N 1
ATOM 3508 C CA . LYS A 1 462 ? -1.028 -20.053 33.890 1.00 94.31 462 LYS A CA 1
ATOM 3509 C C . LYS A 1 462 ? -2.486 -20.330 33.553 1.00 94.31 462 LYS A C 1
ATOM 3511 O O . LYS A 1 462 ? -3.200 -19.416 33.168 1.00 94.31 462 LYS A O 1
ATOM 3516 N N . VAL A 1 463 ? -2.920 -21.582 33.643 1.00 93.62 463 VAL A N 1
ATOM 3517 C CA . VAL A 1 463 ? -4.288 -21.973 33.279 1.00 93.62 463 VAL A CA 1
ATOM 3518 C C . VAL A 1 463 ? -4.908 -22.747 34.434 1.00 93.62 463 VAL A C 1
ATOM 3520 O O . VAL A 1 463 ? -4.323 -23.726 34.903 1.00 93.62 463 VAL A O 1
ATOM 3523 N N . TYR A 1 464 ? -6.091 -22.315 34.857 1.00 93.38 464 TYR A N 1
ATOM 3524 C CA . TYR A 1 464 ? -6.866 -22.878 35.956 1.00 93.38 464 TYR A CA 1
ATOM 3525 C C . TYR A 1 464 ? -8.244 -23.312 35.453 1.00 93.38 464 TYR A C 1
ATOM 3527 O O . TYR A 1 464 ? -8.837 -22.660 34.594 1.00 93.38 464 TYR A O 1
ATOM 3535 N N . ALA A 1 465 ? -8.725 -24.452 35.955 1.00 87.62 465 ALA A N 1
ATOM 3536 C CA . ALA A 1 465 ? -10.029 -24.991 35.570 1.00 87.62 465 ALA A CA 1
ATOM 3537 C C . ALA A 1 465 ? -11.175 -24.107 36.080 1.00 87.62 465 ALA A C 1
ATOM 3539 O O . ALA A 1 465 ? -12.036 -23.743 35.288 1.00 87.62 465 ALA A O 1
ATOM 3540 N N . GLY A 1 466 ? -11.117 -23.705 37.354 1.00 87.06 466 GLY A N 1
ATOM 3541 C CA . GLY A 1 466 ? -12.106 -22.841 37.998 1.00 87.06 466 GLY A CA 1
ATOM 3542 C C . GLY A 1 466 ? -11.763 -21.342 37.965 1.00 87.06 466 GLY A C 1
ATOM 3543 O O . GLY A 1 466 ? -10.789 -20.942 37.315 1.00 87.06 466 GLY A O 1
ATOM 3544 N N . PRO A 1 467 ? -12.550 -20.515 38.676 1.00 86.50 467 PRO A N 1
ATOM 3545 C CA . PRO A 1 467 ? -12.413 -19.055 38.690 1.00 86.50 467 PRO A CA 1
ATOM 3546 C C . PRO A 1 467 ? -11.240 -18.555 39.546 1.00 86.50 467 PRO A C 1
ATOM 3548 O O . PRO A 1 467 ? -10.807 -17.414 39.401 1.00 86.50 467 PRO A O 1
ATOM 3551 N N . GLU A 1 468 ? -10.714 -19.390 40.442 1.00 85.38 468 GLU A N 1
ATOM 3552 C CA . GLU A 1 468 ? -9.689 -18.990 41.403 1.00 85.38 468 GLU A CA 1
ATOM 3553 C C . GLU A 1 468 ? -8.262 -19.211 40.887 1.00 85.38 468 GLU A C 1
ATOM 3555 O O . GLU A 1 468 ? -7.944 -20.214 40.242 1.00 85.38 468 GLU A O 1
ATOM 3560 N N . HIS A 1 469 ? -7.370 -18.280 41.238 1.00 87.25 469 HIS A N 1
ATOM 3561 C CA . HIS A 1 469 ? -5.936 -18.385 40.996 1.00 87.25 469 HIS A CA 1
ATOM 3562 C C . HIS A 1 469 ? -5.124 -17.839 42.191 1.00 87.25 469 HIS A C 1
ATOM 3564 O O . HIS A 1 469 ? -5.496 -16.826 42.789 1.00 87.25 469 HIS A O 1
ATOM 3570 N N . PRO A 1 470 ? -3.946 -18.406 42.505 1.00 86.88 470 PRO A N 1
ATOM 3571 C CA . PRO A 1 470 ? -3.115 -17.977 43.637 1.00 86.88 470 PRO A CA 1
ATOM 3572 C C . PRO A 1 470 ? -2.335 -16.667 43.393 1.00 86.88 470 PRO A C 1
ATOM 3574 O O . PRO A 1 470 ? -1.613 -16.199 44.266 1.00 86.88 470 PRO A O 1
ATOM 3577 N N . HIS A 1 471 ? -2.438 -16.058 42.208 1.00 84.94 471 HIS A N 1
ATOM 3578 C CA . HIS A 1 471 ? -1.597 -14.929 41.781 1.00 84.94 471 HIS A CA 1
ATOM 3579 C C . HIS A 1 471 ? -2.147 -13.532 42.132 1.00 84.94 471 HIS A C 1
ATOM 3581 O O . HIS A 1 471 ? 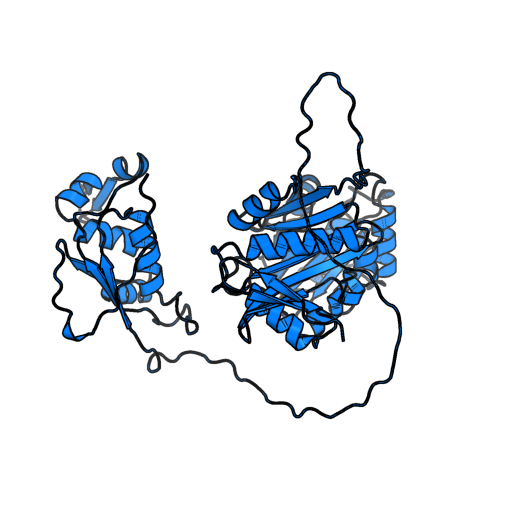-1.809 -12.557 41.463 1.00 84.94 471 HIS A O 1
ATOM 3587 N N . GLN A 1 472 ? -2.972 -13.410 43.176 1.00 76.94 472 GLN A N 1
ATOM 3588 C CA . GLN A 1 472 ? -3.582 -12.124 43.554 1.00 76.94 472 GLN A CA 1
ATOM 3589 C C . GLN A 1 472 ? -2.550 -11.055 43.952 1.00 76.94 472 GLN A C 1
ATOM 3591 O O . GLN A 1 472 ? -2.727 -9.884 43.625 1.00 76.94 472 GLN A O 1
ATOM 3596 N N . ALA A 1 473 ? -1.431 -11.456 44.567 1.00 73.56 473 ALA A N 1
ATOM 3597 C CA . ALA A 1 473 ? -0.359 -10.541 44.969 1.00 73.56 473 ALA A CA 1
ATOM 3598 C C . ALA A 1 473 ? 0.276 -9.770 43.791 1.00 73.56 473 ALA A C 1
ATOM 3600 O O . ALA A 1 473 ? 0.867 -8.712 43.998 1.00 73.56 473 ALA A O 1
ATOM 3601 N N . GLN A 1 474 ? 0.119 -10.258 42.552 1.00 80.25 474 GLN A N 1
ATOM 3602 C CA . GLN A 1 474 ? 0.743 -9.657 41.369 1.00 80.25 474 GLN A CA 1
ATOM 3603 C C . GLN A 1 474 ? -0.161 -8.632 40.671 1.00 80.25 474 GLN A C 1
ATOM 3605 O O . GLN A 1 474 ? 0.206 -8.149 39.602 1.00 80.25 474 GLN A O 1
ATOM 3610 N N . GLN A 1 475 ? -1.326 -8.326 41.262 1.00 81.94 475 GLN A N 1
ATOM 3611 C CA . GLN A 1 475 ? -2.332 -7.381 40.760 1.00 81.94 475 GLN A CA 1
ATOM 3612 C C . GLN A 1 475 ? -2.635 -7.563 39.262 1.00 81.94 475 GLN A C 1
ATOM 3614 O O . GLN A 1 475 ? -2.385 -6.663 38.455 1.00 81.94 475 GLN A O 1
ATOM 3619 N N . PRO A 1 476 ? -3.125 -8.746 38.852 1.00 86.75 476 PRO A N 1
ATOM 3620 C CA . PRO A 1 476 ? -3.431 -8.981 37.454 1.00 86.75 476 PRO A CA 1
ATOM 3621 C C . PRO A 1 476 ? -4.566 -8.081 36.955 1.00 86.75 476 PRO A C 1
ATOM 3623 O O . PRO A 1 476 ? -5.594 -7.928 37.613 1.00 86.75 476 PRO A O 1
ATOM 3626 N N . VAL A 1 477 ? -4.396 -7.538 35.752 1.00 88.12 477 VAL A N 1
ATOM 3627 C CA . VAL A 1 477 ? -5.390 -6.704 35.076 1.00 88.12 477 VAL A CA 1
ATOM 3628 C C . VAL A 1 477 ? -6.373 -7.605 34.315 1.00 88.12 477 VAL A C 1
ATOM 3630 O O . VAL A 1 477 ? -5.928 -8.454 33.534 1.00 88.12 477 VAL A O 1
ATOM 3633 N N . PRO A 1 478 ? -7.696 -7.457 34.505 1.00 87.38 478 PRO A N 1
ATOM 3634 C CA . PRO A 1 478 ? -8.681 -8.169 33.697 1.00 87.38 478 PRO A CA 1
ATOM 3635 C C . PRO A 1 478 ? -8.545 -7.812 32.210 1.00 87.38 478 PRO A C 1
ATOM 3637 O O . PRO A 1 478 ? -8.470 -6.638 31.848 1.00 87.38 478 PRO A O 1
ATOM 3640 N N . TYR A 1 479 ? -8.512 -8.823 31.342 1.00 86.50 479 TYR A N 1
ATOM 3641 C CA . TYR A 1 479 ? -8.410 -8.665 29.894 1.00 86.50 479 TYR A CA 1
ATOM 3642 C C . TYR A 1 479 ? -9.616 -9.313 29.209 1.00 86.50 479 TYR A C 1
ATOM 3644 O O . TYR A 1 479 ? -9.713 -10.538 29.103 1.00 86.50 479 TYR A O 1
ATOM 3652 N N . GLU A 1 480 ? -10.534 -8.477 28.725 1.00 84.50 480 GLU A N 1
ATOM 3653 C CA . GLU A 1 480 ? -11.752 -8.927 28.055 1.00 84.50 480 GLU A CA 1
ATOM 3654 C C . GLU A 1 480 ? -11.509 -9.248 26.576 1.00 84.50 480 GLU A C 1
ATOM 3656 O O . GLU A 1 480 ? -10.937 -8.467 25.812 1.00 84.50 480 GLU A O 1
ATOM 3661 N N . ILE A 1 481 ? -11.992 -10.411 26.140 1.00 82.69 481 ILE A N 1
ATOM 3662 C CA . ILE A 1 481 ? -11.971 -10.820 24.737 1.00 82.69 481 ILE A CA 1
ATOM 3663 C C . ILE A 1 481 ? -13.389 -10.656 24.186 1.00 82.69 481 ILE A C 1
ATOM 3665 O O . ILE A 1 481 ? -14.289 -11.387 24.584 1.00 82.69 481 ILE A O 1
ATOM 3669 N N . GLY A 1 482 ? -13.582 -9.751 23.220 1.00 66.50 482 GLY A N 1
ATOM 3670 C CA . GLY A 1 482 ? -14.889 -9.530 22.588 1.00 66.50 482 GLY A CA 1
ATOM 3671 C C . GLY A 1 482 ? -15.524 -10.828 22.059 1.00 66.50 482 GLY A C 1
ATOM 3672 O O . GLY A 1 482 ? -14.993 -11.454 21.124 1.00 66.50 482 GLY A O 1
ATOM 3673 N N . GLN A 1 483 ? -16.645 -11.216 22.680 1.00 56.75 483 GLN A N 1
ATOM 3674 C CA . GLN A 1 483 ? -17.455 -12.399 22.375 1.00 56.75 483 GLN A CA 1
ATOM 3675 C C . GLN A 1 483 ? -18.072 -12.320 20.973 1.00 56.75 483 GLN A C 1
ATOM 3677 O O . GLN A 1 483 ? -18.635 -11.297 20.598 1.00 56.75 483 GLN A O 1
ATOM 3682 N N . VAL A 1 484 ? -18.014 -13.431 20.229 1.00 46.66 484 VAL A N 1
ATOM 3683 C CA . VAL A 1 484 ? -19.058 -13.848 19.273 1.00 46.66 484 VAL A CA 1
ATOM 3684 C C . VAL A 1 484 ? -19.028 -15.381 19.243 1.00 46.66 484 VAL A C 1
ATOM 3686 O O . VAL A 1 484 ? -18.317 -15.977 18.430 1.00 46.66 484 VAL A O 1
ATOM 3689 N N . ALA A 1 485 ? -19.717 -16.015 20.189 1.00 41.38 485 ALA A N 1
ATOM 3690 C CA . ALA A 1 485 ? -20.241 -17.358 19.986 1.00 41.38 485 ALA A CA 1
ATOM 3691 C C . ALA A 1 485 ? -21.670 -17.166 19.458 1.00 41.38 485 ALA A C 1
ATOM 3693 O O . ALA A 1 485 ? -22.529 -16.659 20.173 1.00 41.38 485 ALA A O 1
ATOM 3694 N N . GLN A 1 486 ? -21.872 -17.455 18.176 1.00 42.38 486 GLN A N 1
ATOM 3695 C CA . GLN A 1 486 ? -23.183 -17.719 17.589 1.00 42.38 486 GLN A CA 1
ATOM 3696 C C . GLN A 1 486 ? -23.141 -19.131 17.034 1.00 42.38 486 GLN A C 1
ATOM 3698 O O . GLN A 1 486 ? -22.102 -19.464 16.409 1.00 42.38 486 GLN A O 1
#

InterPro domains:
  IPR000182 GNAT domain [PF00583] (60-141)
  IPR000182 GNAT domain [PS51186] (14-166)
  IPR005822 Large ribosomal subunit protein uL13 [MF_01366] (354-482)
  IPR005822 Large ribosomal subunit protein uL13 [PF00572] (352-470)
  IPR005822 Large ribosomal subunit protein uL13 [PTHR11545] (348-480)
  IPR005822 Large ribosomal subunit protein uL13 [cd00392] (354-467)
  IPR005823 Large ribosomal subunit protein uL13, bacteria [TIGR01066] (346-480)
  IPR016181 Acyl-CoA N-acyltransferase [SSF55729] (47-153)
  IPR016181 Acyl-CoA N-acyltransferase [SSF55729] (216-286)
  IPR023563 Large ribosomal subunit protein uL13, conserved site [PS00783] (444-466)
  IPR036899 Large ribosomal subunit protein uL13 superfamily [G3DSA:3.90.1180.10] (340-486)
  IPR036899 Large ribosomal subunit protein uL13 superfamily [SSF52161] (343-482)

Secondary structure (DSSP, 8-state):
-PPPEEEEETTEEEEEEEGGGS-HHHHHHHHHHHTTT-SS-----HHHHHHHHHHHTB-TTT-EEEEETTEEEEEEEEEEETTEEEEEEEEE-GGGSSSSHHHHHHHHHHHHHHHTT-SEEEEEEETT-HHHHHHHHHTT-EEEEEEEEEEE------PSPPSSPPEEE-HHHHHHHHHHHS-TT----GGGSHHHHHT--TTEEEEEETTEEEEEEE-SSEEEEEEEEE-GGGTTSSHHHHHHHHHHHHSTTPEEEEEEEEEHHHHHHHHHTSTT-EEEEEEEEEEEEE--------------------------------------------------PPP---TTS----EEEEE-TT-BHHHHHHHHHHHHHTTTSTT--TTS--PPEEEEE-GGGPBP-SHHHHT-EEEEE-SSTT-EEEEEHHHHHHH-HHHHHHHHHHTTS-SSHHHHHHHHTEEE-SSS--S-GGG-PEE--------

Organism: NCBI:txid419479